Protein AF-A0A5Q6PFZ4-F1 (afdb_monomer)

Sequence (545 aa):
MKKRIALAHALTESDLEFANLIGGLPNPSLGFIPSDQEFFKYGSCVLLLDPKKIDFNNNYASSIDVYSSVLPDVSFELNHSFWDQLNDRLDSVLQANKVNVGEKYKTQTVIHPELLKGAISARNLLVKNPAVKLLYLKEKNILNPCKPKEIPKEKKIPFLSNESIEALIDNNVLVLPDDDANKEISKLLLADVQLKMKMLSSTGGSDGNSRKNRIELRKLNAFIENSMYFDDGIPKLYISYFDYVRNDLKEHLKRTSSIDESKYISDLEEYFKNHVPRGTFEDWVSKTIEPGFGKAFFFKTSEHDVDYDKEDISHDEIYGVERELATLDNLSKEMNRKLIICDSLFSTSIVKIAASVKERLHSLKEIENHIDQLKSEEEVNEYFMSLKVELSAIIEELAAYYKFKDPNGNVSSIYNNAATEALVQSRCEVNDVLRDSFFVDQFPHDLITRIDDLRNSLFVAPYTYFELKMSNPIRLNDFSVAIVPKNISPSLVGVLKENGLKICGYEQGSNFDFVSVLNKQHEFLFGDGGEIQSKILEQEVQNSL

Nearest PDB structures (foldseek):
  8dh5-assembly3_I  TM=1.783E-01  e=6.003E-01  Escherichia phage T7
  5ic0-assembly1_A  TM=1.361E-01  e=5.827E+00  Mus musculus

Radius of gyration: 34.66 Å; Cα contacts (8 Å, |Δi|>4): 697; chains: 1; bounding box: 120×58×83 Å

Solvent-accessible surface area (backbone atoms only — not comparable to full-atom values): 30609 Å² total; per-residue (Å²): 129,73,66,38,30,29,35,32,34,44,28,36,73,66,54,49,54,51,23,58,75,35,54,20,38,27,55,44,68,31,30,43,31,48,47,87,49,78,69,52,94,56,20,69,34,32,37,32,34,58,70,85,76,61,65,42,91,82,30,44,32,24,68,54,93,57,66,47,57,52,78,75,73,56,33,33,40,71,35,61,73,48,51,54,54,50,42,55,51,34,53,51,43,26,59,75,63,68,51,80,71,55,72,92,73,50,84,73,86,61,87,51,72,48,51,35,56,26,69,66,46,35,34,68,55,44,72,71,35,68,42,53,53,48,43,51,31,56,75,69,72,42,77,80,87,65,69,73,44,74,36,80,72,90,72,78,56,86,61,47,47,72,70,51,53,50,52,42,57,78,66,45,36,89,77,44,59,69,72,61,26,35,34,56,52,30,48,48,36,51,51,38,43,50,51,51,47,49,55,56,63,73,64,76,72,83,79,78,58,67,60,57,40,51,53,50,46,51,51,53,50,52,44,48,69,75,36,43,48,71,59,98,84,42,52,32,43,41,67,74,52,40,52,50,53,53,49,53,53,54,51,62,77,69,58,77,65,35,62,42,58,70,60,41,52,50,52,49,51,53,47,43,73,76,72,46,64,86,48,57,61,57,52,50,46,42,64,68,48,49,78,32,50,54,62,47,24,27,72,55,84,75,92,64,84,77,68,82,83,51,94,77,73,53,71,64,69,70,67,70,51,59,70,41,62,48,37,33,68,52,45,19,56,51,21,71,71,41,71,39,68,51,80,54,95,76,61,48,62,62,55,55,33,30,54,60,60,42,72,74,31,61,43,72,68,54,47,45,78,46,52,83,39,50,43,54,67,66,60,31,50,55,53,53,54,59,50,48,56,54,49,51,53,51,55,60,57,50,58,80,39,44,68,72,48,49,100,88,67,48,70,50,95,62,43,68,58,53,52,39,49,28,59,31,70,38,85,70,70,95,34,72,64,36,46,74,52,26,51,57,93,72,58,54,71,65,59,54,49,51,54,49,51,53,48,55,50,41,52,67,52,56,26,59,42,34,39,29,54,38,78,54,61,46,44,59,55,67,32,51,34,35,40,30,41,67,84,56,48,70,67,57,56,47,54,42,47,75,40,62,26,47,80,44,71,26,58,79,94,38,57,70,46,41,26,54,57,55,58,68,44,55,92,48,47,40,39,70,60,50,73,58,52,53,52,50,50,54,49,51,54,62,72,74,108

Mean predicted aligned error: 15.33 Å

pLDDT: mean 80.1, std 15.35, range [32.56, 97.25]

Foldseek 3Di:
DFWWWFWKAAAALVVLVVCLQQQFFQWGKIWRFTLQFDDAPHHFKMFTFFPVPDALVPWFWFLADWWFLDFFQKFFDFDPVLLVVVLVQLVVLCVVLVPPPDPVLRPDDDCDVLVRSDLVSVLVVLVLRVSLLSSVCVVVVHPLPFHFDFDQDDDDPPQADPVLLVVCVVVVLLPDDLVSSQ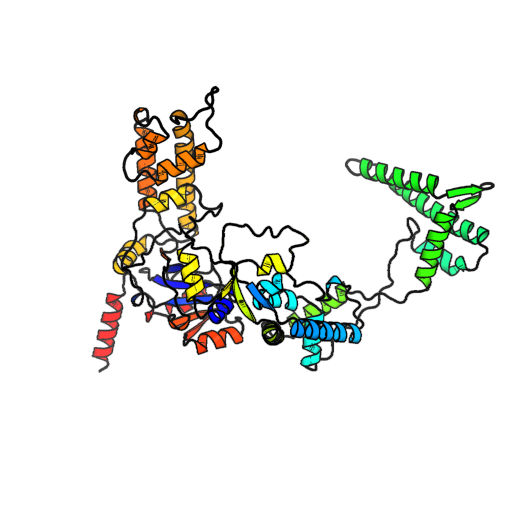LSNQVRSVVSLVVLLVVLVVPDDDDDSVVVSVVVNVVSVVCCVQQWDADVNGIGGDPVSSCVSSVVSVVSVVDTTDTPNVVRSVVSVVCCVVPPQPQPSSVVSSVSCVVRTDFMKGFDDPPDDPPPPPPDDDPVNVVVTDIDTSHSPVSLVSSLVRTDRPPPPPPQLLSLLLRLLEDIGSDPVSVQVLSVLADDPVLLVVLVVVLSVLVVVLLVVQLQFFPDADPVSHDDPCSSVLSSVLLNPCHDFNDVSVVVGGPNVPDDPVSRVSSVVSSVSSHSHGHRTIIMTGSGTDGLLSTAEMERAPSRRPVSVVSNVVSPHHYHHFHPPDRPRSSVSSVVPVSSMDHDCPVVVVVVVVVVVVVVD

Structure (mmCIF, N/CA/C/O backbone):
data_AF-A0A5Q6PFZ4-F1
#
_entry.id   AF-A0A5Q6PFZ4-F1
#
loop_
_atom_site.group_PDB
_atom_site.id
_atom_site.type_symbol
_atom_site.label_atom_id
_atom_site.label_alt_id
_atom_site.label_comp_id
_atom_site.label_asym_id
_atom_site.label_entity_id
_atom_site.label_seq_id
_atom_site.pdbx_PDB_ins_code
_atom_site.Cartn_x
_atom_site.Cartn_y
_atom_site.Cartn_z
_atom_site.occupancy
_atom_site.B_iso_or_equiv
_atom_site.auth_seq_id
_atom_site.auth_comp_id
_atom_site.auth_asym_id
_atom_site.auth_atom_id
_atom_site.pdbx_PDB_model_num
ATOM 1 N N . MET A 1 1 ? -26.538 21.143 7.344 1.00 47.97 1 MET A N 1
ATOM 2 C CA . MET A 1 1 ? -26.922 19.993 6.497 1.00 47.97 1 MET A CA 1
ATOM 3 C C . MET A 1 1 ? -26.842 18.765 7.382 1.00 47.97 1 MET A C 1
ATOM 5 O O . MET A 1 1 ? -25.876 18.686 8.130 1.00 47.97 1 MET A O 1
ATOM 9 N N . LYS A 1 2 ? -27.848 17.882 7.384 1.00 60.72 2 LYS A N 1
ATOM 10 C CA . LYS A 1 2 ? -27.741 16.638 8.155 1.00 60.72 2 LYS A CA 1
ATOM 11 C C . LYS A 1 2 ? -26.631 15.775 7.543 1.00 60.72 2 LYS A C 1
ATOM 13 O O . LYS A 1 2 ? -26.564 15.674 6.316 1.00 60.72 2 LYS A O 1
ATOM 18 N N . LYS A 1 3 ? -25.733 15.244 8.374 1.00 77.12 3 LYS A N 1
ATOM 19 C CA . LYS A 1 3 ? -24.605 14.427 7.916 1.00 77.12 3 LYS A CA 1
ATOM 20 C C . LYS A 1 3 ? -25.123 13.085 7.416 1.00 77.12 3 LYS A C 1
ATOM 22 O O . LYS A 1 3 ? -25.895 12.421 8.101 1.00 77.12 3 LYS A O 1
ATOM 27 N N . ARG A 1 4 ? -24.701 12.713 6.211 1.00 88.94 4 ARG A N 1
ATOM 28 C CA . ARG A 1 4 ? -24.938 11.390 5.636 1.00 88.94 4 ARG A CA 1
ATOM 29 C C . ARG A 1 4 ? -23.625 10.637 5.614 1.00 88.94 4 ARG A C 1
ATOM 31 O O . ARG A 1 4 ? -22.566 11.255 5.515 1.00 88.94 4 ARG A O 1
ATOM 38 N N . ILE A 1 5 ? -23.712 9.322 5.682 1.00 92.12 5 ILE A N 1
ATOM 39 C CA . ILE A 1 5 ? -22.562 8.433 5.662 1.00 92.12 5 ILE A CA 1
ATOM 40 C C . ILE A 1 5 ? -22.719 7.365 4.585 1.00 92.12 5 ILE A C 1
ATOM 42 O O . ILE A 1 5 ? -23.838 6.998 4.223 1.00 92.12 5 ILE A O 1
ATOM 46 N N . ALA A 1 6 ? -21.590 6.884 4.074 1.00 94.25 6 ALA A N 1
ATOM 47 C CA . ALA A 1 6 ? -21.500 5.765 3.140 1.00 94.25 6 ALA A CA 1
ATOM 48 C C . ALA A 1 6 ? -20.639 4.658 3.750 1.00 94.25 6 ALA A C 1
ATOM 50 O O . ALA A 1 6 ? -19.696 4.962 4.475 1.00 94.25 6 ALA A O 1
ATOM 51 N N . LEU A 1 7 ? -20.917 3.395 3.425 1.00 95.06 7 LEU A N 1
ATOM 52 C CA . LEU A 1 7 ? -20.008 2.294 3.738 1.00 95.06 7 LEU A CA 1
ATOM 53 C C . LEU A 1 7 ? -19.046 2.082 2.567 1.00 95.06 7 LEU A C 1
ATOM 55 O O . LEU A 1 7 ? -19.472 1.782 1.449 1.00 95.06 7 LEU A O 1
ATOM 59 N N . ALA A 1 8 ? -17.755 2.255 2.822 1.00 95.38 8 ALA A N 1
ATOM 60 C CA . ALA A 1 8 ? -16.739 2.324 1.786 1.00 95.38 8 ALA A CA 1
ATOM 61 C C . ALA A 1 8 ? -15.464 1.558 2.151 1.00 95.38 8 ALA A C 1
ATOM 63 O O . ALA A 1 8 ? -15.114 1.417 3.318 1.00 95.38 8 ALA A O 1
ATOM 64 N N . HIS A 1 9 ? -14.725 1.118 1.138 1.00 94.69 9 HIS A N 1
ATOM 65 C CA . HIS A 1 9 ? -13.351 0.644 1.269 1.00 94.69 9 HIS A CA 1
ATOM 66 C C . HIS A 1 9 ? -12.461 1.422 0.303 1.00 94.69 9 HIS A C 1
ATOM 68 O O . HIS A 1 9 ? -12.777 1.496 -0.884 1.00 94.69 9 HIS A O 1
ATOM 74 N N . ALA A 1 10 ? -11.373 2.008 0.801 1.00 93.75 10 ALA A N 1
ATOM 75 C CA . ALA A 1 10 ? -10.392 2.703 -0.025 1.00 93.75 10 ALA A CA 1
ATOM 76 C C . ALA A 1 10 ? -9.162 1.820 -0.229 1.00 93.75 10 ALA A C 1
ATOM 78 O O . ALA A 1 10 ? -8.684 1.205 0.721 1.00 93.75 10 ALA A O 1
ATOM 79 N N . LEU A 1 11 ? -8.662 1.774 -1.459 1.00 93.69 11 LEU A N 1
ATOM 80 C CA . LEU A 1 11 ? -7.522 0.952 -1.838 1.00 93.69 11 LEU A CA 1
ATOM 81 C C . LEU A 1 11 ? -6.747 1.576 -3.006 1.00 93.69 11 LEU A C 1
ATOM 83 O O . LEU A 1 11 ? -7.263 2.419 -3.754 1.00 93.69 11 LEU A O 1
ATOM 87 N N . THR A 1 12 ? -5.480 1.198 -3.159 1.00 91.62 12 THR A N 1
ATOM 88 C CA . THR A 1 12 ? -4.665 1.633 -4.301 1.00 91.62 12 THR A CA 1
ATOM 89 C C . THR A 1 12 ? -5.035 0.863 -5.573 1.00 91.62 12 THR A C 1
ATOM 91 O O . THR A 1 12 ? -5.715 -0.161 -5.530 1.00 91.62 12 THR A O 1
ATOM 94 N N . GLU A 1 13 ? -4.574 1.334 -6.736 1.00 89.19 13 GLU A N 1
ATOM 95 C CA . GLU A 1 13 ? -4.721 0.581 -7.994 1.00 89.19 13 GLU A CA 1
ATOM 96 C C . GLU A 1 13 ? -4.065 -0.808 -7.904 1.00 89.19 13 GLU A C 1
ATOM 98 O O . GLU A 1 13 ? -4.644 -1.790 -8.359 1.00 89.19 13 GLU A O 1
ATOM 103 N N . SER A 1 14 ? -2.903 -0.915 -7.248 1.00 85.38 14 SER A N 1
ATOM 104 C CA . SER A 1 14 ? -2.233 -2.200 -7.026 1.00 85.38 14 SER A CA 1
ATOM 105 C C . SER A 1 14 ? -3.022 -3.136 -6.118 1.00 85.38 14 SER A C 1
ATOM 107 O O . SER A 1 14 ? -3.126 -4.326 -6.407 1.00 85.38 14 SER A O 1
ATOM 109 N N . ASP A 1 15 ? -3.618 -2.611 -5.050 1.00 89.25 15 ASP A N 1
ATOM 110 C CA . ASP A 1 15 ? -4.439 -3.427 -4.153 1.00 89.25 15 ASP A CA 1
ATOM 111 C C . ASP A 1 15 ? -5.687 -3.937 -4.879 1.00 89.25 15 ASP A C 1
ATOM 113 O O . ASP A 1 15 ? -6.130 -5.054 -4.632 1.00 89.25 15 ASP A O 1
ATOM 117 N N . LEU A 1 16 ? -6.238 -3.149 -5.812 1.00 91.69 16 LEU A N 1
ATOM 118 C CA . LEU A 1 16 ? -7.396 -3.545 -6.613 1.00 91.69 16 LEU A CA 1
ATOM 119 C C . LEU A 1 16 ? -7.042 -4.647 -7.619 1.00 91.69 16 LEU A C 1
ATOM 121 O O . LEU A 1 16 ? -7.808 -5.597 -7.784 1.00 91.69 16 LEU A O 1
ATOM 125 N N . GLU A 1 17 ? -5.880 -4.546 -8.268 1.00 88.12 17 GLU A N 1
ATOM 126 C CA . GLU A 1 17 ? -5.348 -5.610 -9.128 1.00 88.12 17 GLU A CA 1
ATOM 127 C C . GLU A 1 17 ? -5.150 -6.910 -8.335 1.00 88.12 17 GLU A C 1
ATOM 129 O O . GLU A 1 17 ? -5.551 -7.985 -8.790 1.00 88.12 17 GLU A O 1
ATOM 134 N N . PHE A 1 18 ? -4.591 -6.814 -7.125 1.00 88.00 18 PHE A N 1
ATOM 135 C CA . PHE A 1 18 ? -4.408 -7.964 -6.244 1.00 88.00 18 PHE A CA 1
ATOM 136 C C . PHE A 1 18 ? -5.743 -8.547 -5.762 1.00 88.00 18 PHE A C 1
ATOM 138 O O . PHE A 1 18 ? -5.938 -9.761 -5.822 1.00 88.00 18 PHE A O 1
ATOM 145 N N . ALA A 1 19 ? -6.696 -7.703 -5.362 1.00 92.00 19 ALA A N 1
ATOM 146 C CA . ALA A 1 19 ? -8.035 -8.134 -4.976 1.00 92.00 19 ALA A CA 1
ATOM 147 C C . ALA A 1 19 ? -8.726 -8.895 -6.117 1.00 92.00 19 ALA A C 1
ATOM 149 O O . ALA A 1 19 ? -9.350 -9.929 -5.892 1.00 92.00 19 ALA A O 1
ATOM 150 N N . ASN A 1 20 ? -8.565 -8.439 -7.362 1.00 90.94 20 ASN A N 1
ATOM 151 C CA . ASN A 1 20 ? -9.089 -9.147 -8.526 1.00 90.94 20 ASN A CA 1
ATOM 152 C C . ASN A 1 20 ? -8.434 -10.518 -8.724 1.00 90.94 20 ASN A C 1
ATOM 154 O O . ASN A 1 20 ? -9.136 -11.494 -8.977 1.00 90.94 20 ASN A O 1
ATOM 158 N N . LEU A 1 21 ? -7.111 -10.604 -8.567 1.00 87.75 21 LEU A N 1
ATOM 159 C CA . LEU A 1 21 ? -6.373 -11.861 -8.691 1.00 87.75 21 LEU A CA 1
ATOM 160 C C . LEU A 1 21 ? -6.886 -12.932 -7.719 1.00 87.75 21 LEU A C 1
ATOM 162 O O . LEU A 1 21 ? -7.046 -14.089 -8.109 1.00 87.75 21 LEU A O 1
ATOM 166 N N . ILE A 1 22 ? -7.125 -12.561 -6.460 1.00 90.06 22 ILE A N 1
ATOM 167 C CA . ILE A 1 22 ? -7.572 -13.513 -5.433 1.00 90.06 22 ILE A CA 1
ATOM 168 C C . ILE A 1 22 ? -9.100 -13.670 -5.389 1.00 90.06 22 ILE A C 1
ATOM 170 O O . ILE A 1 22 ? -9.588 -14.607 -4.761 1.00 90.06 22 ILE A O 1
ATOM 174 N N . GLY A 1 23 ? -9.848 -12.805 -6.084 1.00 88.38 23 GLY A N 1
ATOM 175 C CA . GLY A 1 23 ? -11.310 -12.837 -6.212 1.00 88.38 23 GLY A CA 1
ATOM 176 C C . GLY A 1 23 ? -12.081 -11.977 -5.199 1.00 88.38 23 GLY A C 1
ATOM 177 O O . GLY A 1 23 ? -13.303 -12.102 -5.095 1.00 88.38 23 GLY A O 1
ATOM 178 N N . GLY A 1 24 ? -11.401 -11.118 -4.441 1.00 94.12 24 GLY A N 1
ATOM 179 C CA . GLY A 1 24 ? -12.001 -10.270 -3.417 1.00 94.12 24 GLY A CA 1
ATOM 180 C C . GLY A 1 24 ? -10.989 -9.687 -2.435 1.00 94.12 24 GLY A C 1
ATOM 181 O O . GLY A 1 24 ? -9.788 -9.662 -2.679 1.00 94.12 24 GLY A O 1
ATOM 182 N N . LEU A 1 25 ? -11.500 -9.247 -1.294 1.00 94.19 25 LEU A N 1
ATOM 183 C CA . LEU A 1 25 ? -10.746 -8.750 -0.154 1.00 94.19 25 LEU A CA 1
ATOM 184 C C . LEU A 1 25 ? -10.922 -9.734 1.017 1.00 94.19 25 LEU A C 1
ATOM 186 O O . LEU A 1 25 ? -12.063 -9.997 1.399 1.00 94.19 25 LEU A O 1
ATOM 190 N N . PRO A 1 26 ? -9.842 -10.297 1.589 1.00 92.00 26 PRO A N 1
ATOM 191 C CA . PRO A 1 26 ? -9.931 -11.401 2.550 1.00 92.00 26 PRO A CA 1
ATOM 192 C C . PRO A 1 26 ? -10.532 -11.014 3.906 1.00 92.00 26 PRO A C 1
ATOM 194 O O . PRO A 1 26 ? -11.408 -11.711 4.397 1.00 92.00 26 PRO A O 1
ATOM 197 N N . ASN A 1 27 ? -10.101 -9.905 4.502 1.00 89.69 27 ASN A N 1
ATOM 198 C CA . ASN A 1 27 ? -10.637 -9.385 5.766 1.00 89.69 27 ASN A CA 1
ATOM 199 C C . ASN A 1 27 ? -10.603 -7.850 5.718 1.00 89.69 27 ASN A C 1
ATOM 201 O O . ASN A 1 27 ? -9.780 -7.230 6.397 1.00 89.69 27 ASN A O 1
ATOM 205 N N . PRO A 1 28 ? -11.391 -7.217 4.829 1.00 89.19 28 PRO A N 1
ATOM 206 C CA . PRO A 1 28 ? -11.282 -5.787 4.604 1.00 89.19 28 PRO A CA 1
ATOM 207 C C . PRO A 1 28 ? -11.717 -4.974 5.822 1.00 89.19 28 PRO A C 1
ATOM 209 O O . PRO A 1 28 ? -12.652 -5.315 6.549 1.00 89.19 28 PRO A O 1
ATOM 212 N N . SER A 1 29 ? -11.048 -3.839 5.958 1.00 88.38 29 SER A N 1
ATOM 213 C CA . SER A 1 29 ? -11.409 -2.733 6.832 1.00 88.38 29 SER A CA 1
ATOM 214 C C . SER A 1 29 ? -12.358 -1.790 6.095 1.00 88.38 29 SER A C 1
ATOM 216 O O . SER A 1 29 ? -11.939 -1.103 5.162 1.00 88.38 29 SER A O 1
ATOM 218 N N . LEU A 1 30 ? -13.649 -1.809 6.427 1.00 91.62 30 LEU A N 1
ATOM 219 C CA . LEU A 1 30 ? -14.653 -0.941 5.810 1.00 91.62 30 LEU A CA 1
ATOM 220 C C . LEU A 1 30 ? -14.888 0.298 6.680 1.00 91.62 30 LEU A C 1
ATOM 222 O O . LEU A 1 30 ? -15.088 0.182 7.880 1.00 91.62 30 LEU A O 1
ATOM 226 N N . GLY A 1 31 ? -14.955 1.479 6.078 1.00 91.94 31 GLY A N 1
ATOM 227 C CA . GLY A 1 31 ? -15.257 2.727 6.770 1.00 91.94 31 GLY A CA 1
ATOM 228 C C . GLY A 1 31 ? -16.690 3.192 6.525 1.00 91.94 31 GLY A C 1
ATOM 229 O O . GLY A 1 31 ? -17.123 3.307 5.379 1.00 91.94 31 GLY A O 1
ATOM 230 N N . PHE A 1 32 ? -17.411 3.536 7.587 1.00 93.06 32 PHE A N 1
ATOM 231 C CA . PHE A 1 32 ? -18.572 4.417 7.521 1.00 93.06 32 PHE A CA 1
ATOM 232 C C . PHE A 1 32 ? -18.088 5.867 7.472 1.00 93.06 32 PHE A C 1
ATOM 234 O O . PHE A 1 32 ? -17.733 6.451 8.499 1.00 93.06 32 PHE A O 1
ATOM 241 N N . ILE A 1 33 ? -18.044 6.421 6.263 1.00 92.12 33 ILE A N 1
ATOM 242 C CA . ILE A 1 33 ? -17.399 7.701 5.960 1.00 92.12 33 ILE A CA 1
ATOM 243 C C . ILE A 1 33 ? -18.425 8.828 5.813 1.00 92.12 33 ILE A C 1
ATOM 245 O O . ILE A 1 33 ? -19.479 8.598 5.213 1.00 92.12 33 ILE A O 1
ATOM 249 N N . PRO A 1 34 ? -18.144 10.049 6.300 1.00 91.38 34 PRO A N 1
ATOM 250 C CA . PRO A 1 34 ? -18.967 11.221 6.022 1.00 91.38 34 PRO A CA 1
ATOM 251 C C . PRO A 1 34 ? -19.043 11.524 4.524 1.00 91.38 34 PRO A C 1
ATOM 253 O O . PRO A 1 34 ? -18.036 11.538 3.822 1.00 91.38 34 PRO A O 1
ATOM 256 N N . SER A 1 35 ? -20.241 11.827 4.022 1.00 90.56 35 SER A N 1
ATOM 257 C CA . SER A 1 35 ? -20.452 12.146 2.605 1.00 90.56 35 SER A CA 1
ATOM 258 C C . SER A 1 35 ? -19.868 13.497 2.183 1.00 90.56 35 SER A C 1
ATOM 260 O O . SER A 1 35 ? -19.914 13.829 1.004 1.00 90.56 35 SER A O 1
ATOM 262 N N . ASP A 1 36 ? -19.429 14.319 3.134 1.00 88.69 36 ASP A N 1
ATOM 263 C CA . ASP A 1 36 ? -18.859 15.655 2.944 1.00 88.69 36 ASP A CA 1
ATOM 264 C C . ASP A 1 36 ? -17.330 15.692 3.110 1.00 88.69 36 ASP A C 1
ATOM 266 O O . ASP A 1 36 ? -16.741 16.771 3.065 1.00 88.69 36 ASP A O 1
ATOM 270 N N . GLN A 1 37 ? -16.693 14.530 3.269 1.00 86.88 37 GLN A N 1
ATOM 271 C CA . GLN A 1 37 ? -15.248 14.391 3.431 1.00 86.88 37 GLN A CA 1
ATOM 272 C C . GLN A 1 37 ? -14.659 13.448 2.379 1.00 86.88 37 GLN A C 1
ATOM 274 O O . GLN A 1 37 ? -15.353 12.614 1.792 1.00 86.88 37 GLN A O 1
ATOM 279 N N . GLU A 1 38 ? -13.357 13.582 2.138 1.00 84.88 38 GLU A N 1
ATOM 280 C CA . GLU A 1 38 ? -12.618 12.621 1.327 1.00 84.88 38 GLU A CA 1
ATOM 281 C C . GLU A 1 38 ? -12.242 11.372 2.124 1.00 84.88 38 GLU A C 1
ATOM 283 O O . GLU A 1 38 ? -12.147 11.388 3.350 1.00 84.88 38 GLU A O 1
ATOM 288 N N . PHE A 1 39 ? -11.988 10.280 1.403 1.00 84.56 39 PHE A N 1
ATOM 289 C CA . PHE A 1 39 ? -11.553 9.023 1.997 1.00 84.56 39 PHE A CA 1
ATOM 290 C C . PHE A 1 39 ? -10.433 8.396 1.164 1.00 84.56 39 PHE A C 1
ATOM 292 O O . PHE A 1 39 ? -10.627 7.392 0.484 1.00 84.56 39 PHE A O 1
ATOM 299 N N . PHE A 1 40 ? -9.257 9.033 1.187 1.00 81.00 40 PHE A N 1
ATOM 300 C CA . PHE A 1 40 ? -8.098 8.631 0.374 1.00 81.00 40 PHE A CA 1
ATOM 301 C C . PHE A 1 40 ? -6.911 8.085 1.166 1.00 81.00 40 PHE A C 1
ATOM 303 O O . PHE A 1 40 ? -5.899 7.719 0.568 1.00 81.00 40 PHE A O 1
ATOM 310 N N . LYS A 1 41 ? -7.025 7.988 2.498 1.00 79.56 41 LYS A N 1
ATOM 311 C CA . LYS A 1 41 ? -5.942 7.537 3.390 1.00 79.56 41 LYS A CA 1
ATOM 312 C C . LYS A 1 41 ? -5.325 6.195 2.966 1.00 79.56 41 LYS A C 1
ATOM 314 O O . LYS A 1 41 ? -4.131 5.991 3.155 1.00 79.56 41 LYS A O 1
ATOM 319 N N . TYR A 1 42 ? -6.131 5.310 2.383 1.00 83.81 42 TYR A N 1
ATOM 320 C CA . TYR A 1 42 ? -5.737 3.954 1.988 1.00 83.81 42 TYR A CA 1
ATOM 321 C C . TYR A 1 42 ? -5.642 3.766 0.463 1.00 83.81 42 TYR A C 1
ATOM 323 O O . TYR A 1 42 ? -5.341 2.678 -0.015 1.00 83.81 42 TYR A O 1
ATOM 331 N N . GLY A 1 43 ? -5.861 4.831 -0.314 1.00 89.88 43 GLY A N 1
ATOM 332 C CA . GLY A 1 43 ? -5.760 4.822 -1.770 1.00 89.88 43 GLY A CA 1
ATOM 333 C C . GLY A 1 43 ? -6.868 5.610 -2.461 1.00 89.88 43 GLY A C 1
ATOM 334 O O . GLY A 1 43 ? -7.830 6.059 -1.844 1.00 89.88 43 GLY A O 1
ATOM 335 N N . SER A 1 44 ? -6.707 5.818 -3.767 1.00 92.44 44 SER A N 1
ATOM 336 C CA . SER A 1 44 ? -7.593 6.670 -4.569 1.00 92.44 44 SER A CA 1
ATOM 337 C C . SER A 1 44 ? -8.813 5.951 -5.147 1.00 92.44 44 SER A C 1
ATOM 339 O O . SER A 1 44 ? -9.695 6.606 -5.695 1.00 92.44 44 SER A O 1
ATOM 341 N N . CYS A 1 45 ? -8.873 4.620 -5.076 1.00 94.81 45 CYS A N 1
ATOM 342 C CA . CYS A 1 45 ? -10.040 3.860 -5.514 1.00 94.81 45 CYS A CA 1
ATOM 343 C C . CYS A 1 45 ? -10.941 3.615 -4.307 1.00 94.81 45 CYS A C 1
ATOM 345 O O . CYS A 1 45 ? -10.487 3.036 -3.327 1.00 94.81 45 CYS A O 1
ATOM 347 N N . VAL A 1 46 ? -12.205 4.030 -4.374 1.00 96.25 46 VAL A N 1
ATOM 348 C CA . VAL A 1 46 ? -13.172 3.855 -3.284 1.00 96.25 46 VAL A CA 1
ATOM 349 C C . VAL A 1 46 ? -14.313 2.961 -3.753 1.00 96.25 46 VAL A C 1
ATOM 351 O O . VAL A 1 46 ? -15.047 3.308 -4.679 1.00 96.25 46 VAL A O 1
ATOM 354 N N . LEU A 1 47 ? -14.469 1.804 -3.115 1.00 96.69 47 LEU A N 1
ATOM 355 C CA . LEU A 1 47 ? -15.534 0.843 -3.390 1.00 96.69 47 LEU A CA 1
ATOM 356 C C . LEU A 1 47 ? -16.662 1.030 -2.378 1.00 96.69 47 LEU A C 1
ATOM 358 O O . LEU A 1 47 ? -16.421 0.968 -1.174 1.00 96.69 47 LEU A O 1
ATOM 362 N N . LEU A 1 48 ? -17.887 1.246 -2.856 1.00 96.62 48 LEU A N 1
ATOM 363 C CA . LEU A 1 48 ? -19.072 1.370 -2.010 1.00 96.62 48 LEU A CA 1
ATOM 364 C C . LEU A 1 48 ? -19.783 0.027 -1.881 1.00 96.62 48 LEU A C 1
ATOM 366 O O . LEU A 1 48 ? -20.065 -0.650 -2.879 1.00 96.62 48 LEU A O 1
ATOM 370 N N . LEU A 1 49 ? -20.108 -0.318 -0.640 1.00 94.69 49 LEU A N 1
ATOM 371 C CA . LEU A 1 49 ? -20.896 -1.487 -0.285 1.00 94.69 49 LEU A CA 1
ATOM 372 C C . LEU A 1 49 ? -22.263 -1.032 0.231 1.00 94.69 49 LEU A C 1
ATOM 374 O O . LEU A 1 49 ? -22.364 -0.027 0.930 1.00 94.69 49 LEU A O 1
ATOM 378 N N . ASP A 1 50 ? -23.319 -1.779 -0.089 1.00 92.00 50 ASP A N 1
ATOM 379 C CA . ASP A 1 50 ? -24.623 -1.543 0.531 1.00 92.00 50 ASP A CA 1
ATOM 380 C C . ASP A 1 50 ? -24.552 -1.932 2.022 1.00 92.00 50 ASP A C 1
ATOM 382 O O . ASP A 1 50 ? -24.349 -3.112 2.330 1.00 92.00 50 ASP A O 1
ATOM 386 N N . PRO A 1 51 ? -24.734 -0.982 2.960 1.00 88.69 51 PRO A N 1
ATOM 387 C CA . PRO A 1 51 ? -24.658 -1.253 4.394 1.00 88.69 51 PRO A CA 1
ATOM 388 C C . PRO A 1 51 ? -25.686 -2.287 4.869 1.00 88.69 51 PRO A C 1
ATOM 390 O O . PRO A 1 51 ? -25.467 -2.940 5.887 1.00 88.69 51 PRO A O 1
ATOM 393 N N . LYS A 1 52 ? -26.785 -2.496 4.129 1.00 87.38 52 LYS A N 1
ATOM 394 C CA . LYS A 1 52 ? -27.795 -3.520 4.445 1.00 87.38 52 LYS A CA 1
ATOM 395 C C . LYS A 1 52 ? -27.296 -4.948 4.224 1.00 87.38 52 LYS A C 1
ATOM 397 O O . LYS A 1 52 ? -27.928 -5.881 4.710 1.00 87.38 52 LYS A O 1
ATOM 402 N N . LYS A 1 53 ? -26.186 -5.132 3.500 1.00 88.19 53 LYS A N 1
ATOM 403 C CA . LYS A 1 53 ? -25.548 -6.442 3.297 1.00 88.19 53 LYS A CA 1
ATOM 404 C C . LYS A 1 53 ? -24.655 -6.862 4.470 1.00 88.19 53 LYS A C 1
ATOM 406 O O . LYS A 1 53 ? -24.157 -7.984 4.467 1.00 88.19 53 LYS A O 1
ATOM 411 N N . ILE A 1 54 ? -24.433 -5.987 5.452 1.00 88.94 54 ILE A N 1
ATOM 412 C CA . ILE A 1 54 ? -23.591 -6.297 6.608 1.00 88.94 54 ILE A CA 1
ATOM 413 C C . ILE A 1 54 ? -24.357 -7.134 7.630 1.00 88.94 54 ILE A C 1
ATOM 415 O O . ILE A 1 54 ? -25.400 -6.727 8.142 1.00 88.94 54 ILE A O 1
ATOM 419 N N . ASP A 1 55 ? -23.783 -8.285 7.974 1.00 88.19 55 ASP A N 1
ATOM 420 C CA . ASP A 1 55 ? -24.206 -9.085 9.119 1.00 88.19 55 ASP A CA 1
ATOM 421 C C . ASP A 1 55 ? -23.495 -8.612 10.395 1.00 88.19 55 ASP A C 1
ATOM 423 O O . ASP A 1 55 ? -22.304 -8.873 10.600 1.00 88.19 55 ASP A O 1
ATOM 427 N N . PHE A 1 56 ? -24.239 -7.931 11.267 1.00 87.44 56 PHE A N 1
ATOM 428 C CA . PHE A 1 56 ? -23.742 -7.443 12.555 1.00 87.44 56 PHE A CA 1
ATOM 429 C C . PHE A 1 56 ? -23.740 -8.500 13.675 1.00 87.44 56 PHE A C 1
ATOM 431 O O . PHE A 1 56 ? -23.294 -8.213 14.785 1.00 87.44 56 PHE A O 1
ATOM 438 N N . ASN A 1 57 ? -24.187 -9.737 13.421 1.00 84.81 57 ASN A N 1
ATOM 439 C CA . ASN A 1 57 ? -24.093 -10.792 14.439 1.00 84.81 57 ASN A CA 1
ATOM 440 C C . ASN A 1 57 ? -22.634 -11.153 14.756 1.00 84.81 57 ASN A C 1
ATOM 442 O O . ASN A 1 57 ? -22.313 -11.493 15.891 1.00 84.81 57 ASN A O 1
ATOM 446 N N . ASN A 1 58 ? -21.757 -11.063 13.751 1.00 78.69 58 ASN A N 1
ATOM 447 C CA . ASN A 1 58 ? -20.340 -11.422 13.856 1.00 78.69 58 ASN A CA 1
ATOM 448 C C . ASN A 1 58 ? -19.390 -10.241 13.608 1.00 78.69 58 ASN A C 1
ATOM 450 O O . ASN A 1 58 ? -18.177 -10.402 13.720 1.00 78.69 58 ASN A O 1
ATOM 454 N N . ASN A 1 59 ? -19.918 -9.062 13.270 1.00 86.31 59 ASN A N 1
ATOM 455 C CA . ASN A 1 59 ? -19.131 -7.866 12.982 1.00 86.31 59 ASN A CA 1
ATOM 456 C C . ASN A 1 59 ? -19.701 -6.667 13.747 1.00 86.31 59 ASN A C 1
ATOM 458 O O . ASN A 1 59 ? -20.894 -6.602 14.030 1.00 86.31 59 ASN A O 1
ATOM 462 N N . TYR A 1 60 ? -18.849 -5.703 14.073 1.00 87.62 60 TYR A N 1
ATOM 463 C CA . TYR A 1 60 ? -19.251 -4.461 14.726 1.00 87.62 60 TYR A CA 1
ATOM 464 C C . TYR A 1 60 ? -18.419 -3.308 14.178 1.00 87.62 60 TYR A C 1
ATOM 466 O O . TYR A 1 60 ? -17.256 -3.493 13.811 1.00 87.62 60 TYR A O 1
ATOM 474 N N . ALA A 1 61 ? -19.010 -2.117 14.140 1.00 88.62 61 ALA A N 1
ATOM 475 C CA . ALA A 1 61 ? -18.263 -0.904 13.864 1.00 88.62 61 ALA A CA 1
ATOM 476 C C . ALA A 1 61 ? -17.649 -0.368 15.164 1.00 88.62 61 ALA A C 1
ATOM 478 O O . ALA A 1 61 ? -18.250 -0.420 16.237 1.00 88.62 61 ALA A O 1
ATOM 479 N N . SER A 1 62 ? -16.430 0.133 15.066 1.00 84.50 62 SER A N 1
ATOM 480 C CA . SER A 1 62 ? -15.669 0.761 16.136 1.00 84.50 62 SER A CA 1
ATOM 481 C C . SER A 1 62 ? -15.269 2.144 15.672 1.00 84.50 62 SER A C 1
ATOM 483 O O . SER A 1 62 ? -14.895 2.343 14.523 1.00 84.50 62 SER A O 1
ATOM 485 N N . SER A 1 63 ? -15.289 3.119 16.563 1.00 74.25 63 SER A N 1
ATOM 486 C CA . SER A 1 63 ? -14.804 4.454 16.231 1.00 74.25 63 SER A CA 1
ATOM 487 C C . SER A 1 63 ? -13.276 4.551 16.180 1.00 74.25 63 SER A C 1
ATOM 489 O O . SER A 1 63 ? -12.730 5.587 15.820 1.00 74.25 63 SER A O 1
ATOM 491 N N . ILE A 1 64 ? -12.564 3.487 16.564 1.00 71.50 64 ILE A N 1
ATOM 492 C CA . ILE A 1 64 ? -11.102 3.454 16.601 1.00 71.50 64 ILE A CA 1
ATOM 493 C C . ILE A 1 64 ? -10.585 2.220 15.874 1.00 71.50 64 ILE A C 1
ATOM 495 O O . ILE A 1 64 ? -11.077 1.103 16.063 1.00 71.50 64 ILE A O 1
ATOM 499 N N . ASP A 1 65 ? -9.537 2.443 15.088 1.00 68.19 65 ASP A N 1
ATOM 500 C CA . ASP A 1 65 ? -8.744 1.418 14.425 1.00 68.19 65 ASP A CA 1
ATOM 501 C C . ASP A 1 65 ? -7.686 0.843 15.392 1.00 68.19 65 ASP A C 1
ATOM 503 O O . ASP A 1 65 ? -6.671 1.477 15.674 1.00 68.19 65 ASP A O 1
ATOM 507 N N . VAL A 1 66 ? -7.960 -0.338 15.965 1.00 57.03 66 VAL A N 1
ATOM 508 C CA . VAL A 1 66 ? -7.154 -0.927 17.064 1.00 57.03 66 VAL A CA 1
ATOM 509 C C . VAL A 1 66 ? -6.424 -2.210 16.664 1.00 57.03 66 VAL A C 1
ATOM 511 O O . VAL A 1 66 ? -5.282 -2.431 17.055 1.00 57.03 66 VAL A O 1
ATOM 514 N N . TYR A 1 67 ? -7.087 -3.083 15.904 1.00 59.81 67 TYR A N 1
ATOM 515 C CA . TYR A 1 67 ? -6.608 -4.441 15.611 1.00 59.81 67 TYR A CA 1
ATOM 516 C C . TYR A 1 67 ? -6.559 -4.689 14.111 1.00 59.81 67 TYR A C 1
ATOM 518 O O . TYR A 1 67 ? -7.610 -4.906 13.517 1.00 59.81 67 TYR A O 1
ATOM 526 N N . SER A 1 68 ? -5.405 -4.627 13.461 1.00 63.59 68 SER A N 1
ATOM 527 C CA . SER A 1 68 ? -5.315 -5.014 12.051 1.00 63.59 68 SER A CA 1
ATOM 528 C C . SER A 1 68 ? -4.984 -6.501 11.957 1.00 63.59 68 SER A C 1
ATOM 530 O O . SER A 1 68 ? -4.044 -6.993 12.577 1.00 63.59 68 SER A O 1
ATOM 532 N N . SER A 1 69 ? -5.769 -7.237 11.173 1.00 69.62 69 SER A N 1
ATOM 533 C CA . SER A 1 69 ? -5.312 -8.548 10.714 1.00 69.62 69 SER A CA 1
ATOM 534 C C . SER A 1 69 ? -4.169 -8.319 9.731 1.00 69.62 69 SER A C 1
ATOM 536 O O . SER A 1 69 ? -4.273 -7.445 8.867 1.00 69.62 69 SER A O 1
ATOM 538 N N . VAL A 1 70 ? -3.078 -9.068 9.861 1.00 72.44 70 VAL A N 1
ATOM 539 C CA . VAL A 1 70 ? -1.935 -8.914 8.955 1.00 72.44 70 VAL A CA 1
ATOM 540 C C . VAL A 1 70 ? -2.114 -9.830 7.761 1.00 72.44 70 VAL A C 1
ATOM 542 O O . VAL A 1 70 ? -2.226 -11.047 7.912 1.00 72.44 70 VAL A O 1
ATOM 545 N N . LEU A 1 71 ? -2.150 -9.225 6.574 1.00 80.56 71 LEU A N 1
ATOM 546 C CA . LEU A 1 71 ? -2.107 -9.962 5.322 1.00 80.56 71 LEU A CA 1
ATOM 547 C C . LEU A 1 71 ? -0.758 -10.699 5.243 1.00 80.56 71 LEU A C 1
ATOM 549 O O . LEU A 1 71 ? 0.277 -10.046 5.382 1.00 80.56 71 LEU A O 1
ATOM 553 N N . PRO A 1 72 ? -0.741 -12.028 5.041 1.00 80.38 72 PRO A N 1
ATOM 554 C CA . PRO A 1 72 ? 0.501 -12.757 4.818 1.00 80.38 72 PRO A CA 1
ATOM 555 C C . PRO A 1 72 ? 1.250 -12.226 3.595 1.00 80.38 72 PRO A C 1
ATOM 557 O O . PRO A 1 72 ? 0.622 -11.828 2.613 1.00 80.38 72 PRO A O 1
ATOM 560 N N . ASP A 1 73 ? 2.580 -12.304 3.617 1.00 81.44 73 ASP A N 1
ATOM 561 C CA . ASP A 1 73 ? 3.385 -12.006 2.434 1.00 81.44 73 ASP A CA 1
ATOM 562 C C . ASP A 1 73 ? 3.052 -13.000 1.315 1.00 81.44 73 ASP A C 1
ATOM 564 O O . ASP A 1 73 ? 3.303 -14.207 1.418 1.00 81.44 73 ASP A O 1
ATOM 568 N N . VAL A 1 74 ? 2.462 -12.482 0.237 1.00 84.69 74 VAL A N 1
ATOM 569 C CA . VAL A 1 74 ? 2.098 -13.276 -0.936 1.00 84.69 74 VAL A CA 1
ATOM 570 C C . VAL A 1 74 ? 3.230 -13.253 -1.949 1.00 84.69 74 VAL A C 1
ATOM 572 O O . VAL A 1 74 ? 3.703 -12.200 -2.373 1.00 84.69 74 VAL A O 1
ATOM 575 N N . SER A 1 75 ? 3.640 -14.450 -2.348 1.00 84.94 75 SER A N 1
ATOM 576 C CA . SER A 1 75 ? 4.629 -14.711 -3.382 1.00 84.94 75 SER A CA 1
ATOM 577 C C . SER A 1 75 ? 4.003 -15.399 -4.593 1.00 84.94 75 SER A C 1
ATOM 579 O O . SER A 1 75 ? 2.913 -15.961 -4.517 1.00 84.94 75 SER A O 1
ATOM 581 N N . PHE A 1 76 ? 4.695 -15.375 -5.727 1.00 85.38 76 PHE A N 1
ATOM 582 C CA . PHE A 1 76 ? 4.232 -15.971 -6.977 1.00 85.38 76 PHE A CA 1
ATOM 583 C C . PHE A 1 76 ? 5.219 -17.010 -7.491 1.00 85.38 76 PHE A C 1
ATOM 585 O O . PHE A 1 76 ? 6.435 -16.824 -7.430 1.00 85.38 76 PHE A O 1
ATOM 592 N N . GLU A 1 77 ? 4.693 -18.109 -8.032 1.00 84.94 77 GLU A N 1
ATOM 593 C CA . GLU A 1 77 ? 5.494 -19.030 -8.838 1.00 84.94 77 GLU A CA 1
ATOM 594 C C . GLU A 1 77 ? 6.030 -18.296 -10.073 1.00 84.94 77 GLU A C 1
ATOM 596 O O . GLU A 1 77 ? 5.331 -17.471 -10.665 1.00 84.94 77 GLU A O 1
ATOM 601 N N . LEU A 1 78 ? 7.259 -18.603 -10.486 1.00 85.12 78 LEU A N 1
ATOM 602 C CA . LEU A 1 78 ? 7.889 -17.964 -11.638 1.00 85.12 78 LEU A CA 1
ATOM 603 C C . LEU A 1 78 ? 8.101 -18.966 -12.767 1.00 85.12 78 LEU A C 1
ATOM 605 O O . LEU A 1 78 ? 8.646 -20.053 -12.576 1.00 85.12 78 LEU A O 1
ATOM 609 N N . ASN A 1 79 ? 7.714 -18.572 -13.977 1.00 87.56 79 ASN A N 1
ATOM 610 C CA . ASN A 1 79 ? 8.031 -19.312 -15.188 1.00 87.56 79 ASN A CA 1
ATOM 611 C C . ASN A 1 79 ? 9.431 -18.919 -15.677 1.00 87.56 79 ASN A C 1
ATOM 613 O O . ASN A 1 79 ? 9.593 -17.982 -16.459 1.00 87.56 79 ASN A O 1
ATOM 617 N N . HIS A 1 80 ? 10.448 -19.640 -15.207 1.00 83.19 80 HIS A N 1
ATOM 618 C CA . HIS A 1 80 ? 11.853 -19.374 -15.535 1.00 83.19 80 HIS A CA 1
ATOM 619 C C . HIS A 1 80 ? 12.119 -19.281 -17.040 1.00 83.19 80 HIS A C 1
ATOM 621 O O . HIS A 1 80 ? 12.735 -18.322 -17.495 1.00 83.19 80 HIS A O 1
ATOM 627 N N . SER A 1 81 ? 11.556 -20.203 -17.829 1.00 86.62 81 SER A N 1
ATOM 628 C CA . SER A 1 81 ? 11.735 -20.193 -19.283 1.00 86.62 81 SER A CA 1
ATOM 629 C C . SER A 1 81 ? 11.181 -18.928 -19.937 1.00 86.62 81 SER A C 1
ATOM 631 O O . SER A 1 81 ? 11.732 -18.484 -20.942 1.00 86.62 81 SER A O 1
ATOM 633 N N . PHE A 1 82 ? 10.083 -18.370 -19.425 1.00 90.50 82 PHE A N 1
ATOM 634 C CA . PHE A 1 82 ? 9.549 -17.110 -19.937 1.00 90.50 82 PHE A CA 1
ATOM 635 C C . PHE A 1 82 ? 10.498 -15.947 -19.622 1.00 90.50 82 PHE A C 1
ATOM 637 O O . PHE A 1 82 ? 10.788 -15.135 -20.503 1.00 90.50 82 PHE A O 1
ATOM 644 N N . TRP A 1 83 ? 10.992 -15.870 -18.384 1.00 85.44 83 TRP A N 1
ATOM 645 C CA . TRP A 1 83 ? 11.879 -14.788 -17.953 1.00 85.44 83 TRP A CA 1
ATOM 646 C C . TRP A 1 83 ? 13.212 -14.805 -18.701 1.00 85.44 83 TRP A C 1
ATOM 648 O O . TRP A 1 83 ? 13.669 -13.746 -19.130 1.00 85.44 83 TRP A O 1
ATOM 658 N N . ASP A 1 84 ? 13.774 -15.985 -18.963 1.00 83.38 84 ASP A N 1
ATOM 659 C CA . ASP A 1 84 ? 14.975 -16.132 -19.792 1.00 83.38 84 ASP A CA 1
ATOM 660 C C . ASP A 1 84 ? 14.739 -15.609 -21.219 1.00 83.38 84 ASP A C 1
ATOM 662 O O . ASP A 1 84 ? 15.510 -14.795 -21.728 1.00 83.38 84 ASP A O 1
ATOM 666 N N . GLN A 1 85 ? 13.610 -15.966 -21.839 1.00 88.00 85 GLN A N 1
ATOM 667 C CA . GLN A 1 85 ? 13.251 -15.476 -23.177 1.00 88.00 85 GLN A CA 1
ATOM 668 C C . GLN A 1 85 ? 12.994 -13.963 -23.213 1.00 88.00 85 GLN A C 1
ATOM 670 O O . GLN A 1 85 ? 13.296 -13.297 -24.209 1.00 88.00 85 GLN A O 1
ATOM 675 N N . LEU A 1 86 ? 12.405 -13.397 -22.155 1.00 88.62 86 LEU A N 1
ATOM 676 C CA . LEU A 1 86 ? 12.235 -11.952 -22.043 1.00 88.62 86 LEU A CA 1
ATOM 677 C C . LEU A 1 86 ? 13.600 -11.262 -21.941 1.00 88.62 86 LEU A C 1
ATOM 679 O O . LEU A 1 86 ? 13.817 -10.274 -22.640 1.00 88.62 86 LEU A O 1
ATOM 683 N N . ASN A 1 87 ? 14.526 -11.808 -21.151 1.00 84.44 87 ASN A N 1
ATOM 684 C CA . ASN A 1 87 ? 15.889 -11.292 -21.023 1.00 84.44 87 ASN A CA 1
ATOM 685 C C . ASN A 1 87 ? 16.604 -11.260 -22.381 1.00 84.44 87 ASN A C 1
ATOM 687 O O . ASN A 1 87 ? 17.126 -10.215 -22.766 1.00 84.44 87 ASN A O 1
ATOM 691 N N . ASP A 1 88 ? 16.520 -12.338 -23.162 1.00 85.81 88 ASP A N 1
ATOM 692 C CA . ASP A 1 88 ? 17.112 -12.402 -24.505 1.00 85.81 88 ASP A CA 1
ATOM 693 C C . ASP A 1 88 ? 16.531 -11.339 -25.459 1.00 85.81 88 ASP A C 1
ATOM 695 O O . ASP A 1 88 ? 17.242 -10.726 -26.270 1.00 85.81 88 ASP A O 1
ATOM 699 N N . ARG A 1 89 ? 15.219 -11.076 -25.364 1.00 89.25 89 ARG A N 1
ATOM 700 C CA . ARG A 1 89 ? 14.542 -10.021 -26.140 1.00 89.25 89 ARG A CA 1
ATOM 701 C C . ARG A 1 89 ? 15.008 -8.628 -25.727 1.00 89.25 89 ARG A C 1
ATOM 703 O O . ARG A 1 89 ? 15.210 -7.785 -26.606 1.00 89.25 89 ARG A O 1
ATOM 710 N N . LEU A 1 90 ? 15.172 -8.389 -24.426 1.00 87.12 90 LEU A N 1
ATOM 711 C CA . LEU A 1 90 ? 15.681 -7.128 -23.888 1.00 87.12 90 LEU A CA 1
ATOM 712 C C . LEU A 1 90 ? 17.128 -6.892 -24.342 1.00 87.12 90 LEU A C 1
ATOM 714 O O . LEU A 1 90 ? 17.427 -5.838 -24.904 1.00 87.12 90 LEU A O 1
ATOM 718 N N . ASP A 1 91 ? 17.993 -7.896 -24.237 1.00 80.31 91 ASP A N 1
ATOM 719 C CA . ASP A 1 91 ? 19.377 -7.816 -24.714 1.00 80.31 91 ASP A CA 1
ATOM 720 C C . ASP A 1 91 ? 19.448 -7.516 -26.217 1.00 80.31 91 ASP A C 1
ATOM 722 O O . ASP A 1 91 ? 20.209 -6.649 -26.661 1.00 80.31 91 ASP A O 1
ATOM 726 N N . SER A 1 92 ? 18.586 -8.157 -27.008 1.00 85.50 92 SER A N 1
ATOM 727 C CA . SER A 1 92 ? 18.513 -7.933 -28.454 1.00 85.50 92 SER A CA 1
ATOM 728 C C . SER A 1 92 ? 18.169 -6.482 -28.820 1.00 85.50 92 SER A C 1
ATOM 730 O O . SER A 1 92 ? 18.723 -5.938 -29.780 1.00 85.50 92 SER A O 1
ATOM 732 N N . VAL A 1 93 ? 17.255 -5.825 -28.090 1.00 86.12 93 VAL A N 1
ATOM 733 C CA . VAL A 1 93 ? 16.892 -4.423 -28.384 1.00 86.12 93 VAL A CA 1
ATOM 734 C C . VAL A 1 93 ? 17.952 -3.432 -27.925 1.00 86.12 93 VAL A C 1
ATOM 736 O O . VAL A 1 93 ? 18.146 -2.410 -28.586 1.00 86.12 93 VAL A O 1
ATOM 739 N N . LEU A 1 94 ? 18.677 -3.741 -26.852 1.00 79.56 94 LEU A N 1
ATOM 740 C CA . LEU A 1 94 ? 19.802 -2.932 -26.392 1.00 79.56 94 LEU A CA 1
ATOM 741 C C . LEU A 1 94 ? 20.946 -2.948 -27.410 1.00 79.56 94 LEU A C 1
ATOM 743 O O . LEU A 1 94 ? 21.421 -1.884 -27.819 1.00 79.56 94 LEU A O 1
ATOM 747 N N . GLN A 1 95 ? 21.308 -4.139 -27.900 1.00 79.44 95 GLN A N 1
ATOM 748 C CA . GLN A 1 95 ? 22.319 -4.307 -28.947 1.00 79.44 95 GLN A CA 1
ATOM 749 C C . GLN A 1 95 ? 21.934 -3.567 -30.235 1.00 79.44 95 GLN A C 1
ATOM 751 O O . GLN A 1 95 ? 22.746 -2.818 -30.782 1.00 79.44 95 GLN A O 1
ATOM 756 N N . ALA A 1 96 ? 20.683 -3.705 -30.690 1.00 81.00 96 ALA A N 1
ATOM 757 C CA . ALA A 1 96 ? 20.195 -3.038 -31.900 1.00 81.00 96 ALA A CA 1
ATOM 758 C C . ALA A 1 96 ? 20.252 -1.501 -31.809 1.00 81.00 96 ALA A C 1
ATOM 760 O O . ALA A 1 96 ? 20.503 -0.830 -32.810 1.00 81.00 96 ALA A O 1
ATOM 761 N N . ASN A 1 97 ? 20.060 -0.939 -30.613 1.00 77.19 97 ASN A N 1
ATOM 762 C CA . ASN A 1 97 ? 20.125 0.504 -30.376 1.00 77.19 97 ASN A CA 1
ATOM 763 C C . ASN A 1 97 ? 21.522 0.991 -29.960 1.00 77.19 97 ASN A C 1
ATOM 765 O O . ASN A 1 97 ? 21.688 2.171 -29.655 1.00 77.19 97 ASN A O 1
ATOM 769 N N . LYS A 1 98 ? 22.531 0.105 -29.973 1.00 73.56 98 LYS A N 1
ATOM 770 C CA . LYS A 1 98 ? 23.910 0.366 -29.531 1.00 73.56 98 LYS A CA 1
ATOM 771 C C . LYS A 1 98 ? 24.004 0.899 -28.100 1.00 73.56 98 LYS A C 1
ATOM 773 O O . LYS A 1 98 ? 25.014 1.488 -27.743 1.00 73.56 98 LYS A O 1
ATOM 778 N N . VAL A 1 99 ? 22.982 0.709 -27.272 1.00 67.44 99 VAL A N 1
ATOM 779 C CA . VAL A 1 99 ? 22.984 1.204 -25.896 1.00 67.44 99 VAL A CA 1
ATOM 780 C C . VAL A 1 99 ? 23.778 0.209 -25.061 1.00 67.44 99 VAL A C 1
ATOM 782 O O . VAL A 1 99 ? 23.312 -0.898 -24.807 1.00 67.44 99 VAL A O 1
ATOM 785 N N . ASN A 1 100 ? 24.982 0.591 -24.636 1.00 61.56 100 ASN A N 1
ATOM 786 C CA . ASN A 1 100 ? 25.779 -0.206 -23.704 1.00 61.56 100 ASN A CA 1
ATOM 787 C C . ASN A 1 100 ? 25.330 0.063 -22.265 1.00 61.56 100 ASN A C 1
ATOM 789 O O . ASN A 1 100 ? 26.107 0.486 -21.423 1.00 61.56 100 ASN A O 1
ATOM 793 N N . VAL A 1 101 ? 24.042 -0.125 -22.005 1.00 53.97 101 VAL A N 1
ATOM 794 C CA . VAL A 1 101 ? 23.502 -0.088 -20.650 1.00 53.97 101 VAL A CA 1
ATOM 795 C C . VAL A 1 101 ? 24.197 -1.201 -19.870 1.00 53.97 101 VAL A C 1
ATOM 797 O O . VAL A 1 101 ? 24.033 -2.378 -20.184 1.00 53.97 101 VAL A O 1
ATOM 800 N N . GLY A 1 102 ? 25.049 -0.820 -18.914 1.00 50.94 102 GLY A N 1
ATOM 801 C CA . GLY A 1 102 ? 25.834 -1.769 -18.119 1.00 50.94 102 GLY A CA 1
ATOM 802 C C . GLY A 1 102 ? 24.982 -2.881 -17.491 1.00 50.94 102 GLY A C 1
ATOM 803 O O . GLY A 1 102 ? 23.757 -2.776 -17.432 1.00 50.94 102 GLY A O 1
ATOM 804 N N . GLU A 1 103 ? 25.634 -3.929 -16.976 1.00 52.34 103 GLU A N 1
ATOM 805 C CA . GLU A 1 103 ? 24.980 -5.144 -16.444 1.00 52.34 103 GLU A CA 1
ATOM 806 C C . GLU A 1 103 ? 23.804 -4.877 -15.490 1.00 52.34 103 GLU A C 1
ATOM 808 O O . GLU A 1 103 ? 22.862 -5.654 -15.472 1.00 52.34 103 GLU A O 1
ATOM 813 N N . LYS A 1 104 ? 23.779 -3.727 -14.802 1.00 54.56 104 LYS A N 1
ATOM 814 C CA . LYS A 1 104 ? 22.670 -3.254 -13.953 1.00 54.56 104 LYS A CA 1
ATOM 815 C C . LYS A 1 104 ? 21.279 -3.185 -14.611 1.00 54.56 104 LYS A C 1
ATOM 817 O O . LYS A 1 104 ? 20.294 -3.088 -13.889 1.00 54.56 104 LYS A O 1
ATOM 822 N N . TYR A 1 105 ? 21.182 -3.152 -15.942 1.00 56.16 105 TYR A N 1
ATOM 823 C CA . TYR A 1 105 ? 19.895 -3.139 -16.659 1.00 56.16 105 TYR A CA 1
ATOM 824 C C . TYR A 1 105 ? 19.573 -4.466 -17.347 1.00 56.16 105 TYR A C 1
ATOM 826 O O . TYR A 1 105 ? 18.459 -4.623 -17.856 1.00 56.16 105 TYR A O 1
ATOM 834 N N . LYS A 1 106 ? 20.529 -5.404 -17.347 1.00 57.28 106 LYS A N 1
ATOM 835 C CA . LYS A 1 106 ? 20.266 -6.794 -17.686 1.00 57.28 106 LYS A CA 1
ATOM 836 C C . LYS A 1 106 ? 19.496 -7.393 -16.523 1.00 57.28 106 LYS A C 1
ATOM 838 O O . LYS A 1 106 ? 19.895 -7.299 -15.371 1.00 57.28 106 LYS A O 1
ATOM 843 N N . THR A 1 107 ? 18.374 -8.007 -16.830 1.00 54.16 107 THR A N 1
ATOM 844 C CA . THR A 1 107 ? 17.496 -8.675 -15.867 1.00 54.16 107 THR A CA 1
ATOM 845 C C . THR A 1 107 ? 18.000 -10.073 -15.467 1.00 54.16 107 THR A C 1
ATOM 847 O O . THR A 1 107 ? 17.254 -10.852 -14.883 1.00 54.16 107 THR A O 1
ATOM 850 N N . GLN A 1 108 ? 19.263 -10.405 -15.755 1.00 49.59 108 GLN A N 1
ATOM 851 C CA . GLN A 1 108 ? 19.906 -11.664 -15.365 1.00 49.59 108 GLN A CA 1
ATOM 852 C C . GLN A 1 108 ? 20.674 -11.434 -14.045 1.00 49.59 108 GLN A C 1
ATOM 854 O O . GLN A 1 108 ? 21.390 -10.450 -13.913 1.00 49.59 108 GLN A O 1
ATOM 859 N N . THR A 1 109 ? 20.601 -12.275 -13.009 1.00 44.50 109 THR A N 1
ATOM 860 C CA . THR A 1 109 ? 20.640 -13.748 -13.109 1.00 44.50 109 THR A CA 1
ATOM 861 C C . THR A 1 109 ? 20.139 -14.481 -11.850 1.00 44.50 109 THR A C 1
ATOM 863 O O . THR A 1 109 ? 20.296 -15.691 -11.736 1.00 44.50 109 THR A O 1
ATOM 866 N N . VAL A 1 110 ? 19.531 -13.786 -10.893 1.00 41.84 110 VAL A N 1
ATOM 867 C CA . VAL A 1 110 ? 18.848 -14.404 -9.747 1.00 41.84 110 VAL A CA 1
ATOM 868 C C . VAL A 1 110 ? 17.484 -13.752 -9.699 1.00 41.84 110 VAL A C 1
ATOM 870 O O . VAL A 1 110 ? 17.398 -12.544 -9.909 1.00 41.84 110 VAL A O 1
ATOM 873 N N . ILE A 1 111 ? 16.432 -14.547 -9.503 1.00 53.06 111 ILE A N 1
ATOM 874 C CA . ILE A 1 111 ? 15.070 -14.086 -9.227 1.00 53.06 111 ILE A CA 1
ATOM 875 C C . ILE A 1 111 ? 15.149 -12.784 -8.423 1.00 53.06 111 ILE A C 1
ATOM 877 O O . ILE A 1 111 ? 15.496 -12.816 -7.243 1.00 53.06 111 ILE A O 1
ATOM 881 N N . HIS A 1 112 ? 14.900 -11.631 -9.056 1.00 65.31 112 HIS A N 1
ATOM 882 C CA . HIS A 1 112 ? 14.880 -10.389 -8.296 1.00 65.31 112 HIS A CA 1
ATOM 883 C C . HIS A 1 112 ? 13.761 -10.570 -7.265 1.00 65.31 112 HIS A C 1
ATOM 885 O O . HIS A 1 112 ? 12.666 -10.972 -7.666 1.00 65.31 112 HIS A O 1
ATOM 891 N N . PRO A 1 113 ? 13.981 -10.287 -5.969 1.00 67.06 113 PRO A N 1
ATOM 892 C CA . PRO A 1 113 ? 12.948 -10.486 -4.951 1.00 67.06 113 PRO A CA 1
ATOM 893 C C . PRO A 1 113 ? 11.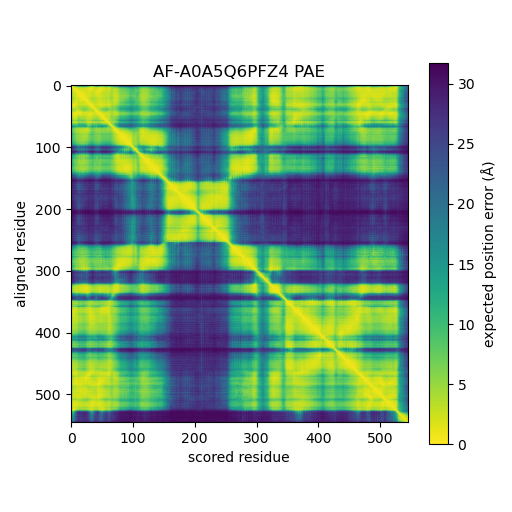605 -9.813 -5.292 1.00 67.06 113 PRO A C 1
ATOM 895 O O . PRO A 1 113 ? 10.543 -10.304 -4.930 1.00 67.06 113 PRO A O 1
ATOM 898 N N . GLU A 1 114 ? 11.632 -8.736 -6.082 1.00 72.31 114 GLU A N 1
ATOM 899 C CA . GLU A 1 114 ? 10.454 -8.033 -6.596 1.00 72.31 114 GLU A CA 1
ATOM 900 C C . GLU A 1 114 ? 9.623 -8.849 -7.598 1.00 72.31 114 GLU A C 1
ATOM 902 O O . GLU A 1 114 ? 8.425 -8.610 -7.708 1.00 72.31 114 GLU A O 1
ATOM 907 N N . LEU A 1 115 ? 10.211 -9.824 -8.304 1.00 75.31 115 LEU A N 1
ATOM 908 C CA . LEU A 1 115 ? 9.451 -10.770 -9.128 1.00 75.31 115 LEU A CA 1
ATOM 909 C C . LEU A 1 115 ? 8.642 -11.721 -8.245 1.00 75.31 115 LEU A C 1
ATOM 911 O O . LEU A 1 115 ? 7.488 -11.995 -8.547 1.00 75.31 115 LEU A O 1
ATOM 915 N N . LEU A 1 116 ? 9.197 -12.186 -7.121 1.00 74.50 116 LEU A N 1
ATOM 916 C CA . LEU A 1 116 ? 8.441 -13.045 -6.204 1.00 74.50 116 LEU A CA 1
ATOM 917 C C . LEU A 1 116 ? 7.230 -12.318 -5.629 1.00 74.50 116 LEU A C 1
ATOM 919 O O . LEU A 1 116 ? 6.194 -12.945 -5.466 1.00 74.50 116 LEU A O 1
ATOM 923 N N . LYS A 1 117 ? 7.313 -10.997 -5.433 1.00 78.12 117 LYS A N 1
ATOM 924 C CA . LYS A 1 117 ? 6.190 -10.151 -4.990 1.00 78.12 117 LYS A CA 1
ATOM 925 C C . LYS A 1 117 ? 5.073 -9.988 -6.036 1.00 78.12 117 LYS A C 1
ATOM 927 O O . LYS A 1 117 ? 4.060 -9.355 -5.749 1.00 78.12 117 LYS A O 1
ATOM 932 N N . GLY A 1 118 ? 5.238 -10.540 -7.240 1.00 80.19 118 GLY A N 1
ATOM 933 C CA . GLY A 1 118 ? 4.191 -10.648 -8.254 1.00 80.19 118 GLY A CA 1
ATOM 934 C C . GLY A 1 118 ? 4.242 -9.622 -9.379 1.00 80.19 118 GLY A C 1
ATOM 935 O O . GLY A 1 118 ? 5.117 -8.756 -9.455 1.00 80.19 118 GLY A O 1
ATOM 936 N N . ALA A 1 119 ? 3.256 -9.729 -10.275 1.00 81.50 119 ALA A N 1
ATOM 937 C CA . ALA A 1 119 ? 3.190 -8.972 -11.525 1.00 81.50 119 ALA A CA 1
ATOM 938 C C . ALA A 1 119 ? 3.216 -7.450 -11.329 1.00 81.50 119 ALA A C 1
ATOM 940 O O . ALA A 1 119 ? 3.820 -6.734 -12.123 1.00 81.50 119 ALA A O 1
ATOM 941 N N . ILE A 1 120 ? 2.615 -6.953 -10.249 1.00 80.81 120 ILE A N 1
ATOM 942 C CA . ILE A 1 120 ? 2.532 -5.521 -9.939 1.00 80.81 120 ILE A CA 1
ATOM 943 C C . ILE A 1 120 ? 3.914 -4.956 -9.592 1.00 80.81 120 ILE A C 1
ATOM 945 O O . ILE A 1 120 ? 4.354 -3.962 -10.176 1.00 80.81 120 ILE A O 1
ATOM 949 N N . SER A 1 121 ? 4.620 -5.604 -8.664 1.00 82.56 121 SER A N 1
ATOM 950 C CA . SER A 1 121 ? 5.967 -5.208 -8.238 1.00 82.56 121 SER A CA 1
ATOM 951 C C . SER A 1 121 ? 6.958 -5.320 -9.394 1.00 82.56 121 SER A C 1
ATOM 953 O O . SER A 1 121 ? 7.707 -4.380 -9.676 1.00 82.56 121 SER A O 1
ATOM 955 N N . ALA A 1 122 ? 6.870 -6.409 -10.162 1.00 84.88 122 ALA A N 1
ATOM 956 C CA . ALA A 1 122 ? 7.645 -6.590 -11.381 1.00 84.88 122 ALA A CA 1
ATOM 957 C C . ALA A 1 122 ? 7.366 -5.499 -12.424 1.00 84.88 122 ALA A C 1
ATOM 959 O O . ALA A 1 122 ? 8.304 -4.923 -12.975 1.00 84.88 122 ALA A O 1
ATOM 960 N N . ARG A 1 123 ? 6.097 -5.147 -12.671 1.00 86.94 123 ARG A N 1
ATOM 961 C CA . ARG A 1 123 ? 5.729 -4.038 -13.560 1.00 86.94 123 ARG A CA 1
ATOM 962 C C . ARG A 1 123 ? 6.364 -2.736 -13.092 1.00 86.94 123 ARG A C 1
ATOM 964 O O . ARG A 1 123 ? 7.000 -2.066 -13.898 1.00 86.94 123 ARG A O 1
ATOM 971 N N . ASN A 1 124 ? 6.228 -2.385 -11.814 1.00 84.12 124 ASN A N 1
ATOM 972 C CA . ASN A 1 124 ? 6.745 -1.130 -11.255 1.00 84.12 124 ASN A CA 1
ATOM 973 C C . ASN A 1 124 ? 8.271 -0.994 -11.411 1.00 84.12 124 ASN A C 1
ATOM 975 O O . ASN A 1 124 ? 8.784 0.119 -11.579 1.00 84.12 124 ASN A O 1
ATOM 979 N N . LEU A 1 125 ? 8.990 -2.119 -11.392 1.00 84.31 125 LEU A N 1
ATOM 980 C CA . LEU A 1 125 ? 10.412 -2.193 -11.717 1.00 84.31 125 LEU A CA 1
ATOM 981 C C . LEU A 1 125 ? 10.655 -2.031 -13.229 1.00 84.31 125 LEU A C 1
ATOM 983 O O . LEU A 1 125 ? 11.454 -1.195 -13.658 1.00 84.31 125 LEU A O 1
ATOM 987 N N . LEU A 1 126 ? 9.947 -2.807 -14.050 1.00 87.19 126 LEU A N 1
ATOM 988 C CA . LEU A 1 126 ? 10.182 -2.915 -15.491 1.00 87.19 126 LEU A CA 1
ATOM 989 C C . LEU A 1 126 ? 9.763 -1.671 -16.281 1.00 87.19 126 LEU A C 1
ATOM 991 O O . LEU A 1 126 ? 10.428 -1.331 -17.255 1.00 87.19 126 LEU A O 1
ATOM 995 N N . VAL A 1 127 ? 8.742 -0.927 -15.849 1.00 88.44 127 VAL A N 1
ATOM 996 C CA . VAL A 1 127 ? 8.334 0.333 -16.508 1.00 88.44 127 VAL A CA 1
ATOM 997 C C . VAL A 1 127 ? 9.425 1.409 -16.432 1.00 88.44 127 VAL A C 1
ATOM 999 O O . VAL A 1 127 ? 9.511 2.305 -17.275 1.00 88.44 127 VAL A O 1
ATOM 1002 N N . LYS A 1 128 ? 10.324 1.317 -15.449 1.00 85.56 128 LYS A N 1
ATOM 1003 C CA . LYS A 1 128 ? 11.480 2.215 -15.339 1.00 85.56 128 LYS A CA 1
ATOM 1004 C C . LYS A 1 128 ? 12.636 1.760 -16.232 1.00 85.56 128 LYS A C 1
ATOM 1006 O O . LYS A 1 128 ? 13.457 2.587 -16.620 1.00 85.56 128 LYS A O 1
ATOM 1011 N N . ASN A 1 129 ? 12.672 0.488 -16.632 1.00 85.50 129 ASN A N 1
ATOM 1012 C CA . ASN A 1 129 ? 13.784 -0.093 -17.372 1.00 85.50 129 ASN A CA 1
ATOM 1013 C C . ASN A 1 129 ? 13.819 0.402 -18.844 1.00 85.50 129 ASN A C 1
ATOM 1015 O O . ASN A 1 129 ? 12.847 0.227 -19.587 1.00 85.50 129 ASN A O 1
ATOM 1019 N N . PRO A 1 130 ? 14.935 1.000 -19.309 1.00 84.62 130 PRO A N 1
ATOM 1020 C CA . PRO A 1 130 ? 15.056 1.503 -20.679 1.00 84.62 130 PRO A CA 1
ATOM 1021 C C . PRO A 1 130 ? 14.988 0.397 -21.743 1.00 84.62 130 PRO A C 1
ATOM 1023 O O . PRO A 1 130 ? 14.460 0.636 -22.827 1.00 84.62 130 PRO A O 1
ATOM 1026 N N . ALA A 1 131 ? 15.451 -0.821 -21.450 1.00 86.12 131 ALA A N 1
ATOM 1027 C CA . ALA A 1 131 ? 15.350 -1.954 -22.370 1.00 86.12 131 ALA A CA 1
ATOM 1028 C C . ALA A 1 131 ? 13.885 -2.325 -22.640 1.00 86.12 131 ALA A C 1
ATOM 1030 O O . ALA A 1 131 ? 13.505 -2.580 -23.781 1.00 86.12 131 ALA A O 1
ATOM 1031 N N . VAL A 1 132 ? 13.043 -2.282 -21.603 1.00 91.31 132 VAL A N 1
ATOM 1032 C CA . VAL A 1 132 ? 11.605 -2.579 -21.701 1.00 91.31 132 VAL A CA 1
ATOM 1033 C C . VAL A 1 132 ? 10.895 -1.515 -22.538 1.00 91.31 132 VAL A C 1
ATOM 1035 O O . VAL A 1 132 ? 10.089 -1.846 -23.406 1.00 91.31 132 VAL A O 1
ATOM 1038 N N . LYS A 1 133 ? 11.253 -0.238 -22.356 1.00 91.06 133 LYS A N 1
ATOM 1039 C CA . LYS A 1 133 ? 10.775 0.866 -23.204 1.00 91.06 133 LYS A CA 1
ATOM 1040 C C . LYS A 1 133 ? 11.171 0.669 -24.673 1.00 91.06 133 LYS A C 1
ATOM 1042 O O . LYS A 1 133 ? 10.340 0.825 -25.563 1.00 91.06 133 LYS A O 1
ATOM 1047 N N . LEU A 1 134 ? 12.416 0.280 -24.948 1.00 89.50 134 LEU A N 1
ATOM 1048 C CA . LEU A 1 134 ? 12.876 0.010 -26.317 1.00 89.50 134 LEU A CA 1
ATOM 1049 C C . LEU A 1 134 ? 12.179 -1.201 -26.944 1.00 89.50 134 LEU A C 1
ATOM 1051 O O . LEU A 1 134 ? 11.854 -1.171 -28.133 1.00 89.50 134 LEU A O 1
ATOM 1055 N N . LEU A 1 135 ? 11.912 -2.241 -26.152 1.00 92.00 135 LEU A N 1
ATOM 1056 C CA . LEU A 1 135 ? 11.135 -3.394 -26.592 1.00 92.00 135 LEU A CA 1
ATOM 1057 C C . LEU A 1 135 ? 9.702 -2.990 -26.956 1.00 92.00 135 LEU A C 1
ATOM 1059 O O . LEU A 1 135 ? 9.234 -3.362 -28.031 1.00 92.00 135 LEU A O 1
ATOM 1063 N N . TYR A 1 136 ? 9.055 -2.155 -26.138 1.00 95.06 136 TYR A N 1
ATOM 1064 C CA . TYR A 1 136 ? 7.741 -1.591 -26.451 1.00 95.06 136 TYR A CA 1
ATOM 1065 C C . TYR A 1 136 ? 7.741 -0.833 -27.782 1.00 95.06 136 TYR A C 1
ATOM 1067 O O . TYR A 1 136 ? 6.903 -1.106 -28.642 1.00 95.06 136 TYR A O 1
ATOM 1075 N N . LEU A 1 137 ? 8.697 0.082 -27.992 1.00 93.56 137 LEU A N 1
ATOM 1076 C CA . LEU A 1 137 ? 8.791 0.839 -29.246 1.00 93.56 137 LEU A CA 1
ATOM 1077 C C . LEU A 1 137 ? 8.958 -0.096 -30.450 1.00 93.56 137 LEU A C 1
ATOM 1079 O O . LEU A 1 137 ? 8.236 0.045 -31.438 1.00 93.56 137 LEU A O 1
ATOM 1083 N N . LYS A 1 138 ? 9.841 -1.098 -30.339 1.00 92.94 138 LYS A N 1
ATOM 1084 C CA . LYS A 1 138 ? 10.053 -2.106 -31.384 1.00 92.94 138 LYS A CA 1
ATOM 1085 C C . LYS A 1 138 ? 8.763 -2.858 -31.720 1.00 92.94 138 LYS A C 1
ATOM 1087 O O . LYS A 1 138 ? 8.427 -2.973 -32.894 1.00 92.94 138 LYS A O 1
ATOM 1092 N N . GLU A 1 139 ? 8.026 -3.346 -30.725 1.00 95.00 139 GLU A N 1
ATOM 1093 C CA . GLU A 1 139 ? 6.796 -4.122 -30.951 1.00 95.00 139 GLU A CA 1
ATOM 1094 C C . GLU A 1 139 ? 5.624 -3.287 -31.453 1.00 95.00 139 GLU A C 1
ATOM 1096 O O . GLU A 1 139 ? 4.777 -3.779 -32.199 1.00 95.00 139 GLU A O 1
ATOM 1101 N N . LYS A 1 140 ? 5.584 -2.003 -31.094 1.00 94.31 140 LYS A N 1
ATOM 1102 C CA . LYS A 1 140 ? 4.625 -1.046 -31.651 1.00 94.31 140 LYS A CA 1
ATOM 1103 C C . LYS A 1 140 ? 5.038 -0.503 -33.019 1.00 94.31 140 LYS A C 1
ATOM 1105 O O . LYS A 1 140 ? 4.323 0.335 -33.561 1.00 94.31 140 LYS A O 1
ATOM 1110 N N . ASN A 1 141 ? 6.137 -0.994 -33.599 1.00 92.38 141 ASN A N 1
ATOM 1111 C CA . ASN A 1 141 ? 6.715 -0.507 -34.855 1.00 92.38 141 ASN A CA 1
ATOM 1112 C C . ASN A 1 141 ? 6.998 1.009 -34.838 1.00 92.38 141 ASN A C 1
ATOM 1114 O O . ASN A 1 141 ? 6.895 1.686 -35.860 1.00 92.38 141 ASN A O 1
ATOM 1118 N N . ILE A 1 142 ? 7.353 1.550 -33.671 1.00 89.88 142 ILE A N 1
ATOM 1119 C CA . ILE A 1 142 ? 7.754 2.943 -33.485 1.00 89.88 142 ILE A CA 1
ATOM 1120 C C . ILE A 1 142 ? 9.279 3.002 -33.585 1.00 89.88 142 ILE A C 1
ATOM 1122 O O . ILE A 1 142 ? 9.997 2.298 -32.874 1.00 89.88 142 ILE A O 1
ATOM 1126 N N . LEU A 1 143 ? 9.790 3.850 -34.479 1.00 83.94 143 LEU A N 1
ATOM 1127 C CA . LEU A 1 143 ? 11.228 4.092 -34.594 1.00 83.94 143 LEU A CA 1
ATOM 1128 C C . LEU A 1 143 ? 11.749 4.726 -33.302 1.00 83.94 143 LEU A C 1
ATOM 1130 O O . LEU A 1 143 ? 11.159 5.691 -32.822 1.00 83.94 143 LEU A O 1
ATOM 1134 N N . ASN A 1 144 ? 12.865 4.214 -32.770 1.00 83.31 144 ASN A N 1
ATOM 1135 C CA . ASN A 1 144 ? 13.508 4.805 -31.598 1.00 83.31 144 ASN A CA 1
ATOM 1136 C C . ASN A 1 144 ? 13.853 6.287 -31.890 1.00 83.31 144 ASN A C 1
ATOM 1138 O O . ASN A 1 144 ? 14.694 6.551 -32.758 1.00 83.31 144 ASN A O 1
ATOM 1142 N N . PRO A 1 145 ? 13.220 7.247 -31.189 1.00 79.69 145 PRO A N 1
ATOM 1143 C CA . PRO A 1 145 ? 13.403 8.674 -31.445 1.00 79.69 145 PRO A CA 1
ATOM 1144 C C . PRO A 1 145 ? 14.739 9.197 -30.898 1.00 79.69 145 PRO A C 1
ATOM 1146 O O . PRO A 1 145 ? 15.216 10.248 -31.326 1.00 79.69 145 PRO A O 1
ATOM 1149 N N . CYS A 1 146 ? 15.363 8.461 -29.977 1.00 80.00 146 CYS A N 1
ATOM 1150 C CA . CYS A 1 146 ? 16.580 8.857 -29.291 1.00 80.00 146 CYS A CA 1
ATOM 1151 C C . CYS A 1 146 ? 17.795 8.273 -30.016 1.00 80.00 146 CYS A C 1
ATOM 1153 O O . CYS A 1 146 ? 17.901 7.059 -30.220 1.00 80.00 146 CYS A O 1
ATOM 1155 N N . LYS A 1 147 ? 18.752 9.128 -30.387 1.00 69.56 147 LYS A N 1
ATOM 1156 C CA . LYS A 1 147 ? 20.051 8.682 -30.901 1.00 69.56 147 LYS A CA 1
ATOM 1157 C C . LYS A 1 147 ? 21.070 8.694 -29.766 1.00 69.56 147 LYS A C 1
ATOM 1159 O O . LYS A 1 147 ? 21.177 9.717 -29.090 1.00 69.56 147 LYS A O 1
ATOM 1164 N N . PRO A 1 148 ? 21.834 7.609 -29.566 1.00 66.00 148 PRO A N 1
ATOM 1165 C CA . PRO A 1 148 ? 22.944 7.619 -28.628 1.00 66.00 148 PRO A CA 1
ATOM 1166 C C . PRO A 1 148 ? 23.895 8.771 -28.965 1.00 66.00 148 PRO A C 1
ATOM 1168 O O . PRO A 1 148 ? 24.396 8.848 -30.089 1.00 66.00 148 PRO A O 1
ATOM 1171 N N . LYS A 1 149 ? 24.108 9.695 -28.023 1.00 62.94 149 LYS A N 1
ATOM 1172 C CA . LYS A 1 149 ? 25.070 10.780 -28.215 1.00 62.94 149 LYS A CA 1
ATOM 1173 C C . LYS A 1 149 ? 26.448 10.287 -27.812 1.00 62.94 149 LYS A C 1
ATOM 1175 O O . LYS A 1 149 ? 26.653 9.891 -26.671 1.00 62.94 149 LYS A O 1
ATOM 1180 N N . GLU A 1 150 ? 27.379 10.340 -28.749 1.00 59.28 150 GLU A N 1
ATOM 1181 C CA . GLU A 1 150 ? 28.780 10.039 -28.501 1.00 59.28 150 GLU A CA 1
ATOM 1182 C C . GLU A 1 150 ? 29.428 11.153 -27.659 1.00 59.28 150 GLU A C 1
ATOM 1184 O O . GLU A 1 150 ? 29.371 12.333 -28.008 1.00 59.28 150 GLU A O 1
ATOM 1189 N N . ILE A 1 151 ? 30.032 10.772 -26.538 1.00 56.41 151 ILE A N 1
ATOM 1190 C CA . ILE A 1 151 ? 30.862 11.592 -25.660 1.00 56.41 151 ILE A CA 1
ATOM 1191 C C . ILE A 1 151 ? 32.258 10.961 -25.538 1.00 56.41 151 ILE A C 1
ATOM 1193 O O . ILE A 1 151 ? 32.375 9.734 -25.415 1.00 56.41 151 ILE A O 1
ATOM 1197 N N . PRO A 1 152 ? 33.334 11.764 -25.547 1.00 54.47 152 PRO A N 1
ATOM 1198 C CA . PRO A 1 152 ? 34.664 11.291 -25.180 1.00 54.47 152 PRO A CA 1
ATOM 1199 C C . PRO A 1 152 ? 34.637 10.717 -23.759 1.00 54.47 152 PRO A C 1
ATOM 1201 O O . PRO A 1 152 ? 34.067 11.318 -22.848 1.00 54.47 152 PRO A O 1
ATOM 1204 N N . LYS A 1 153 ? 35.223 9.536 -23.558 1.00 50.72 153 LYS A N 1
ATOM 1205 C CA . LYS A 1 153 ? 35.234 8.876 -22.249 1.00 50.72 153 LYS A CA 1
ATOM 1206 C C . LYS A 1 153 ? 36.304 9.538 -21.374 1.00 50.72 153 LYS A C 1
ATOM 1208 O O . LYS A 1 153 ? 37.492 9.305 -21.578 1.00 50.72 153 LYS A O 1
ATOM 1213 N N . GLU A 1 154 ? 35.905 10.368 -20.411 1.00 52.59 154 GLU A N 1
ATOM 1214 C CA . GLU A 1 154 ? 36.848 11.018 -19.490 1.00 52.59 154 GLU A CA 1
ATOM 1215 C C . GLU A 1 154 ? 37.418 9.981 -18.499 1.00 52.59 154 GLU A C 1
ATOM 1217 O O . GLU A 1 154 ? 36.754 9.561 -17.550 1.00 52.59 154 GLU A O 1
ATOM 1222 N N . LYS A 1 155 ? 38.664 9.547 -18.711 1.00 54.44 155 LYS A N 1
ATOM 1223 C CA . LYS A 1 155 ? 39.490 8.939 -17.659 1.00 54.44 155 LYS A CA 1
ATOM 1224 C C . LYS A 1 155 ? 40.570 9.939 -17.276 1.00 54.44 155 LYS A C 1
ATOM 1226 O O . LYS A 1 155 ? 41.409 10.293 -18.096 1.00 54.44 155 LYS A O 1
ATOM 1231 N N . LYS A 1 156 ? 40.548 10.373 -16.018 1.00 60.66 156 LYS A N 1
ATOM 1232 C CA . LYS A 1 156 ? 41.561 11.264 -15.451 1.00 60.66 156 LYS A CA 1
ATOM 1233 C C . LYS A 1 156 ? 42.800 10.435 -15.141 1.00 60.66 156 LYS A C 1
ATOM 1235 O O . LYS A 1 156 ? 42.796 9.706 -14.150 1.00 60.66 156 LYS A O 1
ATOM 1240 N N . ILE A 1 157 ? 43.842 10.537 -15.966 1.00 71.38 157 ILE A N 1
ATOM 1241 C CA . ILE A 1 157 ? 45.173 10.099 -15.538 1.00 71.38 157 ILE A CA 1
ATOM 1242 C C . ILE A 1 157 ? 45.496 10.920 -14.279 1.00 71.38 157 ILE A C 1
ATOM 1244 O O . ILE A 1 157 ? 45.369 12.148 -14.332 1.00 71.38 157 ILE A O 1
ATOM 1248 N N . PRO A 1 158 ? 45.810 10.296 -13.127 1.00 72.31 158 PRO A N 1
ATOM 1249 C CA . PRO A 1 158 ? 45.949 11.019 -11.872 1.00 72.31 158 PRO A CA 1
ATOM 1250 C C . PRO A 1 158 ? 46.863 12.237 -12.013 1.00 72.31 158 PRO A C 1
ATOM 1252 O O . PRO A 1 158 ? 48.024 12.114 -12.385 1.00 72.31 158 PRO A O 1
ATOM 1255 N N . PHE A 1 159 ? 46.309 13.407 -11.697 1.00 77.06 1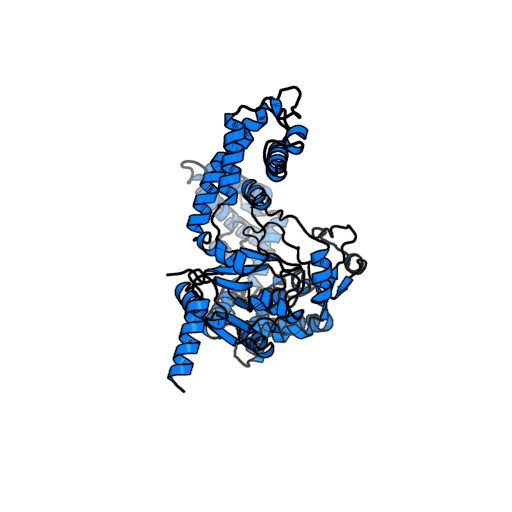59 PHE A N 1
ATOM 1256 C CA . PHE A 1 159 ? 46.993 14.702 -11.655 1.00 77.06 159 PHE A CA 1
ATOM 1257 C C . PHE A 1 159 ? 47.483 15.292 -12.984 1.00 77.06 159 PHE A C 1
ATOM 1259 O O . PHE A 1 159 ? 47.892 16.445 -12.947 1.00 77.06 159 PHE A O 1
ATOM 1266 N N . LEU A 1 160 ? 47.375 14.596 -14.120 1.00 84.88 160 LEU A N 1
ATOM 1267 C CA . LEU A 1 160 ? 47.585 15.198 -15.442 1.00 84.88 160 LEU A CA 1
ATOM 1268 C C . LEU A 1 160 ? 46.333 15.967 -15.883 1.00 84.88 160 LEU A C 1
ATOM 1270 O O . LEU A 1 160 ? 45.209 15.470 -15.762 1.00 84.88 160 LEU A O 1
ATOM 1274 N N . SER A 1 161 ? 46.529 17.188 -16.372 1.00 82.50 161 SER A N 1
ATOM 1275 C CA . SER A 1 161 ? 45.476 18.016 -16.963 1.00 82.50 161 SER A CA 1
ATOM 1276 C C . SER A 1 161 ? 45.109 17.536 -18.369 1.00 82.50 161 SER A C 1
ATOM 1278 O O . SER A 1 161 ? 45.881 16.834 -19.026 1.00 82.50 161 SER A O 1
ATOM 1280 N N . ASN A 1 162 ? 43.925 17.926 -18.849 1.00 76.62 162 ASN A N 1
ATOM 1281 C CA . ASN A 1 162 ? 43.518 17.621 -20.220 1.00 76.62 162 ASN A CA 1
ATOM 1282 C C . ASN A 1 162 ? 44.461 18.300 -21.230 1.00 76.62 162 ASN A C 1
ATOM 1284 O O . ASN A 1 162 ? 44.837 17.657 -22.205 1.00 76.62 162 ASN A O 1
ATOM 1288 N N . GLU A 1 163 ? 44.930 19.528 -20.956 1.00 82.94 163 GLU A N 1
ATOM 1289 C CA . GLU A 1 163 ? 45.908 20.205 -21.819 1.00 82.94 163 GLU A CA 1
ATOM 1290 C C . GLU A 1 163 ? 47.245 19.446 -21.888 1.00 82.94 163 GLU A C 1
ATOM 1292 O O . GLU A 1 163 ? 47.826 19.298 -22.964 1.00 82.94 163 GLU A O 1
ATOM 1297 N N . SER A 1 164 ? 47.731 18.916 -20.760 1.00 87.88 164 SER A N 1
ATOM 1298 C CA . SER A 1 164 ? 48.945 18.092 -20.737 1.00 87.88 164 SER A CA 1
ATOM 1299 C C . SER A 1 164 ? 48.761 16.768 -21.481 1.00 87.88 164 SER A C 1
ATOM 1301 O O . SER A 1 164 ? 49.681 16.319 -22.160 1.00 87.88 164 SER A O 1
ATOM 1303 N N . ILE A 1 165 ? 47.590 16.131 -21.377 1.00 83.31 165 ILE A N 1
ATOM 1304 C CA . ILE A 1 165 ? 47.288 14.891 -22.110 1.00 83.31 165 ILE A CA 1
ATOM 1305 C C . ILE A 1 165 ? 47.294 15.146 -23.621 1.00 83.31 165 ILE A C 1
ATOM 1307 O O . ILE A 1 165 ? 47.923 14.385 -24.356 1.00 83.31 165 ILE A O 1
ATOM 1311 N N . GLU A 1 166 ? 46.662 16.228 -24.080 1.00 80.31 166 GLU A N 1
ATOM 1312 C CA . GLU A 1 166 ? 46.686 16.642 -25.489 1.00 80.31 166 GLU A CA 1
ATOM 1313 C C . GLU A 1 166 ? 48.117 16.921 -25.960 1.00 80.31 166 GLU A C 1
ATOM 1315 O O . GLU A 1 166 ? 48.543 16.383 -26.978 1.00 80.31 166 GLU A O 1
ATOM 1320 N N . ALA A 1 167 ? 48.916 17.638 -25.164 1.00 86.25 167 ALA A N 1
ATOM 1321 C CA . ALA A 1 167 ? 50.316 17.892 -25.489 1.00 86.25 167 ALA A CA 1
ATOM 1322 C C . ALA A 1 167 ? 51.149 16.600 -25.612 1.00 86.25 167 ALA A C 1
ATOM 1324 O O . ALA A 1 167 ? 52.022 16.510 -26.475 1.00 86.25 167 ALA A O 1
ATOM 1325 N N . LEU A 1 168 ? 50.904 15.581 -24.780 1.00 88.44 168 LEU A N 1
ATOM 1326 C CA . LEU A 1 168 ? 51.582 14.280 -24.894 1.00 88.44 168 LEU A CA 1
ATOM 1327 C C . LEU A 1 168 ? 51.191 13.537 -26.181 1.00 88.44 168 LEU A C 1
ATOM 1329 O O . LEU A 1 168 ? 52.027 12.856 -26.783 1.00 88.44 168 LEU A O 1
ATOM 1333 N N . ILE A 1 169 ? 49.930 13.662 -26.598 1.00 82.69 169 ILE A N 1
ATOM 1334 C CA . ILE A 1 169 ? 49.414 13.064 -27.833 1.00 82.69 169 ILE A CA 1
ATOM 1335 C C . ILE A 1 169 ? 50.004 13.777 -29.053 1.00 82.69 169 ILE A C 1
ATOM 1337 O O . ILE A 1 169 ? 50.577 13.112 -29.914 1.00 82.69 169 ILE A O 1
ATOM 1341 N N . ASP A 1 170 ? 49.943 15.108 -29.091 1.00 84.00 170 ASP A N 1
ATOM 1342 C CA . ASP A 1 170 ? 50.442 15.927 -30.202 1.00 84.00 170 ASP A CA 1
ATOM 1343 C C . ASP A 1 170 ? 51.949 15.744 -30.423 1.00 84.00 170 ASP A C 1
ATOM 1345 O O . ASP A 1 170 ? 52.431 15.719 -31.557 1.00 84.00 170 ASP A O 1
ATOM 1349 N N . ASN A 1 171 ? 52.701 15.536 -29.338 1.00 85.31 171 ASN A N 1
ATOM 1350 C CA . ASN A 1 171 ? 54.133 15.247 -29.388 1.00 85.31 171 ASN A CA 1
ATOM 1351 C C . ASN A 1 171 ? 54.460 13.766 -29.660 1.00 85.31 171 ASN A C 1
ATOM 1353 O O . ASN A 1 171 ? 55.627 13.380 -29.609 1.00 85.31 171 ASN A O 1
ATOM 1357 N N . ASN A 1 172 ? 53.462 12.923 -29.957 1.00 86.62 172 ASN A N 1
ATOM 1358 C CA . ASN A 1 172 ? 53.620 11.494 -30.246 1.00 86.62 172 ASN A CA 1
ATOM 1359 C C . ASN A 1 172 ? 54.436 10.734 -29.185 1.00 86.62 172 ASN A C 1
ATOM 1361 O O . ASN A 1 172 ? 55.219 9.836 -29.506 1.00 86.62 172 ASN A O 1
ATOM 1365 N N . VAL A 1 173 ? 54.236 11.054 -27.903 1.00 88.56 173 VAL A N 1
ATOM 1366 C CA . VAL A 1 173 ? 55.082 10.559 -26.803 1.00 88.56 173 VAL A CA 1
ATOM 1367 C C . VAL A 1 173 ? 55.131 9.032 -26.709 1.00 88.56 173 VAL A C 1
ATOM 1369 O O . VAL A 1 173 ? 56.145 8.461 -26.320 1.00 88.56 173 VAL A O 1
ATOM 1372 N N . LEU A 1 174 ? 54.075 8.333 -27.127 1.00 85.62 174 LEU A N 1
ATOM 1373 C CA . LEU A 1 174 ? 54.036 6.867 -27.114 1.00 85.62 174 LEU A CA 1
ATOM 1374 C C . LEU A 1 174 ? 54.974 6.198 -28.132 1.00 85.62 174 LEU A C 1
ATOM 1376 O O . LEU A 1 174 ? 55.241 5.003 -27.987 1.00 85.62 174 LEU A O 1
ATOM 1380 N N . VAL A 1 175 ? 55.442 6.946 -29.134 1.00 87.62 175 VAL A N 1
ATOM 1381 C CA . VAL A 1 175 ? 56.364 6.491 -30.190 1.00 87.62 175 VAL A CA 1
ATOM 1382 C C . VAL A 1 175 ? 57.826 6.781 -29.824 1.00 87.62 175 VAL A C 1
ATOM 1384 O O . VAL A 1 175 ? 58.734 6.214 -30.430 1.00 87.62 175 VAL A O 1
ATOM 1387 N N . LEU A 1 176 ? 58.067 7.635 -28.826 1.00 90.50 176 LEU A N 1
ATOM 1388 C CA . LEU A 1 176 ? 59.412 7.941 -28.349 1.00 90.50 176 LEU A CA 1
ATOM 1389 C C . LEU A 1 176 ? 60.062 6.717 -27.672 1.00 90.50 176 LEU A C 1
ATOM 1391 O O . LEU A 1 176 ? 59.348 5.858 -27.137 1.00 90.50 176 LEU A O 1
ATOM 1395 N N . PRO A 1 177 ? 61.409 6.648 -27.647 1.00 94.62 177 PRO A N 1
ATOM 1396 C CA . PRO A 1 177 ? 62.132 5.735 -26.768 1.00 94.62 177 PRO A CA 1
ATOM 1397 C C . PRO A 1 177 ? 61.661 5.875 -25.318 1.00 94.62 177 PRO A C 1
ATOM 1399 O O . PRO A 1 177 ? 61.309 6.968 -24.880 1.00 94.62 177 PRO A O 1
ATOM 1402 N N . ASP A 1 178 ? 61.667 4.776 -24.564 1.00 89.62 178 ASP A N 1
ATOM 1403 C CA . ASP A 1 178 ? 61.049 4.724 -23.233 1.00 89.62 178 ASP A CA 1
ATOM 1404 C C . ASP A 1 178 ? 61.606 5.774 -22.262 1.00 89.62 178 ASP A C 1
ATOM 1406 O O . ASP A 1 178 ? 60.834 6.383 -21.524 1.00 89.62 178 ASP A O 1
ATOM 1410 N N . ASP A 1 179 ? 62.908 6.058 -22.316 1.00 87.56 179 ASP A N 1
ATOM 1411 C CA . ASP A 1 179 ? 63.535 7.099 -21.495 1.00 87.56 179 ASP A CA 1
ATOM 1412 C C . ASP A 1 179 ? 63.050 8.515 -21.852 1.00 87.56 179 ASP A C 1
ATOM 1414 O O . ASP A 1 179 ? 62.777 9.323 -20.959 1.00 87.56 179 ASP A O 1
ATOM 1418 N N . ASP A 1 180 ? 62.894 8.810 -23.145 1.00 90.38 180 ASP A N 1
ATOM 1419 C CA . ASP A 1 180 ? 62.418 10.108 -23.636 1.00 90.38 180 ASP A CA 1
ATOM 1420 C C . ASP A 1 180 ? 60.920 10.287 -23.361 1.00 90.38 180 ASP A C 1
ATOM 1422 O O . ASP A 1 180 ? 60.477 11.350 -22.920 1.00 90.38 180 ASP A O 1
ATOM 1426 N N . ALA A 1 181 ? 60.138 9.220 -23.544 1.00 90.19 181 ALA A N 1
ATOM 1427 C CA . ALA A 1 181 ? 58.721 9.201 -23.214 1.00 90.19 181 ALA A CA 1
ATOM 1428 C C . ALA A 1 181 ? 58.492 9.400 -21.709 1.00 90.19 181 ALA A C 1
ATOM 1430 O O . ALA A 1 181 ? 57.648 10.199 -21.304 1.00 90.19 181 ALA A O 1
ATOM 1431 N N . ASN A 1 182 ? 59.258 8.694 -20.870 1.00 91.75 182 ASN A N 1
ATOM 1432 C CA . ASN A 1 182 ? 59.171 8.811 -19.417 1.00 91.75 182 ASN A CA 1
ATOM 1433 C C . ASN A 1 182 ? 59.502 10.237 -18.974 1.00 91.75 182 ASN A C 1
ATOM 1435 O O . ASN A 1 182 ? 58.775 10.819 -18.170 1.00 91.75 182 ASN A O 1
ATOM 1439 N N . LYS A 1 183 ? 60.532 10.844 -19.566 1.00 90.50 183 LYS A N 1
ATOM 1440 C CA . LYS A 1 183 ? 60.916 12.231 -19.300 1.00 90.50 183 LYS A CA 1
ATOM 1441 C C . LYS A 1 183 ? 59.803 13.233 -19.623 1.00 90.50 183 LYS A C 1
ATOM 1443 O O . LYS A 1 183 ? 59.508 14.083 -18.783 1.00 90.50 183 LYS A O 1
ATOM 1448 N N . GLU A 1 184 ? 59.170 13.148 -20.793 1.00 91.31 184 GLU A N 1
ATOM 1449 C CA . GLU A 1 184 ? 58.103 14.090 -21.173 1.00 91.31 184 GLU A CA 1
ATOM 1450 C C . GLU A 1 184 ? 56.836 13.913 -20.323 1.00 91.31 184 GLU A C 1
ATOM 1452 O O . GLU A 1 184 ? 56.284 14.899 -19.827 1.00 91.31 184 GLU A O 1
ATOM 1457 N N . ILE A 1 185 ? 56.427 12.668 -20.050 1.00 91.69 185 ILE A N 1
ATOM 1458 C CA . ILE A 1 185 ? 55.294 12.379 -19.153 1.00 91.69 185 ILE A CA 1
ATOM 1459 C C . ILE A 1 185 ? 55.574 12.910 -17.743 1.00 91.69 185 ILE A C 1
ATOM 1461 O O . ILE A 1 185 ? 54.742 13.608 -17.163 1.00 91.69 185 ILE A O 1
ATOM 1465 N N . SER A 1 186 ? 56.760 12.620 -17.203 1.00 91.31 186 SER A N 1
ATOM 1466 C CA . SER A 1 186 ? 57.174 13.048 -15.862 1.00 91.31 186 SER A CA 1
ATOM 1467 C C . SER A 1 186 ? 57.198 14.566 -15.732 1.00 91.31 186 SER A C 1
ATOM 1469 O O . SER A 1 186 ? 56.786 15.109 -14.709 1.00 91.31 186 SER A O 1
ATOM 1471 N N . LYS A 1 187 ? 57.661 15.268 -16.769 1.00 92.38 187 LYS A N 1
ATOM 1472 C CA . LYS A 1 187 ? 57.752 16.728 -16.793 1.00 92.38 187 LYS A CA 1
ATOM 1473 C C . LYS A 1 187 ? 56.379 17.397 -16.723 1.00 92.38 187 LYS A C 1
ATOM 1475 O O . LYS A 1 187 ? 56.202 18.306 -15.913 1.00 92.38 187 LYS A O 1
ATOM 1480 N N . LEU A 1 188 ? 55.419 16.961 -17.541 1.00 92.12 188 LEU A N 1
ATOM 1481 C CA . LEU A 1 188 ? 54.072 17.545 -17.553 1.00 92.12 188 LEU A CA 1
ATOM 1482 C C . LEU A 1 188 ? 53.280 17.187 -16.292 1.00 92.12 188 LEU A C 1
ATOM 1484 O O . LEU A 1 188 ? 52.672 18.062 -15.680 1.00 92.12 188 LEU A O 1
ATOM 1488 N N . LEU A 1 189 ? 53.380 15.938 -15.832 1.00 90.44 189 LEU A N 1
ATOM 1489 C CA . LEU A 1 189 ? 52.760 15.505 -14.581 1.00 90.44 189 LEU A CA 1
ATOM 1490 C C . LEU A 1 189 ? 53.292 16.306 -13.382 1.00 90.44 189 LEU A C 1
ATOM 1492 O O . LEU A 1 189 ? 52.510 16.768 -12.552 1.00 90.44 189 LEU A O 1
ATOM 1496 N N . LEU A 1 190 ? 54.611 16.515 -13.300 1.00 90.25 190 LEU A N 1
ATOM 1497 C CA . LEU A 1 190 ? 55.214 17.317 -12.235 1.00 90.25 190 LEU A CA 1
ATOM 1498 C C . LEU A 1 190 ? 54.722 18.767 -12.273 1.00 90.25 190 LEU A C 1
ATOM 1500 O O . LEU A 1 190 ? 54.424 19.331 -11.220 1.00 90.25 190 LEU A O 1
ATOM 1504 N N . ALA A 1 191 ? 54.609 19.358 -13.465 1.00 90.94 191 ALA A N 1
ATOM 1505 C CA . ALA A 1 191 ? 54.109 20.718 -13.634 1.00 90.94 191 ALA A CA 1
ATOM 1506 C C . ALA A 1 191 ? 52.655 20.860 -13.149 1.00 90.94 191 ALA A C 1
ATOM 1508 O O . ALA A 1 191 ? 52.355 21.776 -12.378 1.00 90.94 191 ALA A O 1
ATOM 1509 N N . ASP A 1 192 ? 51.774 19.927 -13.519 1.00 91.50 192 ASP A N 1
ATOM 1510 C CA . ASP A 1 192 ? 50.368 19.942 -13.100 1.00 91.50 192 ASP A CA 1
ATOM 1511 C C . ASP A 1 192 ? 50.210 19.714 -11.588 1.00 91.50 192 ASP A C 1
ATOM 1513 O O . ASP A 1 192 ? 49.444 20.415 -10.913 1.00 91.50 192 ASP A O 1
ATOM 1517 N N . VAL A 1 193 ? 50.981 18.781 -11.015 1.00 89.62 193 VAL A N 1
ATOM 1518 C CA . VAL A 1 193 ? 51.000 18.542 -9.565 1.00 89.62 193 VAL A CA 1
ATOM 1519 C C . VAL A 1 193 ? 51.476 19.793 -8.822 1.00 89.62 193 VAL A C 1
ATOM 1521 O O . VAL A 1 193 ? 50.826 20.219 -7.864 1.00 89.62 193 VAL A O 1
ATOM 1524 N N . GLN A 1 194 ? 52.560 20.429 -9.273 1.00 89.81 194 GLN A N 1
ATOM 1525 C CA . GLN A 1 194 ? 53.088 21.654 -8.664 1.00 89.81 194 GLN A CA 1
ATOM 1526 C C . GLN A 1 194 ? 52.103 22.824 -8.766 1.00 89.81 194 GLN A C 1
ATOM 1528 O O . GLN A 1 194 ? 51.920 23.563 -7.792 1.00 89.81 194 GLN A O 1
ATOM 1533 N N . LEU A 1 195 ? 51.421 22.977 -9.904 1.00 89.31 195 LEU A N 1
ATOM 1534 C CA . LEU A 1 195 ? 50.377 23.984 -10.082 1.00 89.31 195 LEU A CA 1
ATOM 1535 C C . LEU A 1 195 ? 49.233 23.763 -9.084 1.00 89.31 195 LEU A C 1
ATOM 1537 O O . LEU A 1 195 ? 48.816 24.695 -8.390 1.00 89.31 195 LEU A O 1
ATOM 1541 N N . LYS A 1 196 ? 48.776 22.515 -8.941 1.00 88.00 196 LYS A N 1
ATOM 1542 C CA . LYS A 1 196 ? 47.725 22.143 -7.988 1.00 88.00 196 LYS A CA 1
ATOM 1543 C C . LYS A 1 196 ? 48.151 22.378 -6.538 1.00 88.00 196 LYS A C 1
ATOM 1545 O O . LYS A 1 196 ? 47.372 22.918 -5.753 1.00 88.00 196 LYS A O 1
ATOM 1550 N N . MET A 1 197 ? 49.394 22.052 -6.183 1.00 88.06 197 MET A N 1
ATOM 1551 C CA . MET A 1 197 ? 49.955 22.345 -4.860 1.00 88.06 197 MET A CA 1
ATOM 1552 C C . MET A 1 197 ? 50.006 23.850 -4.578 1.00 88.06 197 MET A C 1
ATOM 1554 O O . MET A 1 197 ? 49.641 24.281 -3.481 1.00 88.06 197 MET A O 1
ATOM 1558 N N . LYS A 1 198 ? 50.400 24.665 -5.564 1.00 87.75 198 LYS A N 1
ATOM 1559 C CA . LYS A 1 198 ? 50.432 26.130 -5.446 1.00 87.75 198 LYS A CA 1
ATOM 1560 C C . LYS A 1 198 ? 49.034 26.706 -5.215 1.00 87.75 198 LYS A C 1
ATOM 1562 O O . LYS A 1 198 ? 48.870 27.520 -4.312 1.00 87.75 198 LYS A O 1
ATOM 1567 N N . MET A 1 199 ? 48.032 26.231 -5.957 1.00 84.50 199 MET A N 1
ATOM 1568 C CA . MET A 1 199 ? 46.621 26.615 -5.792 1.00 84.50 199 MET A CA 1
ATOM 1569 C C . MET A 1 199 ? 46.057 26.238 -4.412 1.00 84.50 199 MET A C 1
ATOM 1571 O O . MET A 1 199 ? 45.360 27.026 -3.773 1.00 84.50 199 MET A O 1
ATOM 1575 N N . LEU A 1 200 ? 46.379 25.041 -3.914 1.00 83.25 200 LEU A N 1
ATOM 1576 C CA . LEU A 1 200 ? 45.957 24.592 -2.581 1.00 83.25 200 LEU A CA 1
ATOM 1577 C C . LEU A 1 200 ? 46.655 25.359 -1.448 1.00 83.25 200 LEU A C 1
ATOM 1579 O O . LEU A 1 200 ? 46.086 25.501 -0.365 1.00 83.25 200 LEU A O 1
ATOM 1583 N N . SER A 1 201 ? 47.868 25.858 -1.700 1.00 76.38 201 SER A N 1
ATOM 1584 C CA . SER A 1 201 ? 48.655 26.640 -0.740 1.00 76.38 201 SER A CA 1
ATOM 1585 C C . SER A 1 201 ? 48.263 28.124 -0.720 1.00 76.38 201 SER A C 1
ATOM 1587 O O . SER A 1 201 ? 48.343 28.755 0.329 1.00 76.38 201 SER A O 1
ATOM 1589 N N . SER A 1 202 ? 47.809 28.687 -1.847 1.00 71.25 202 SER A N 1
ATOM 1590 C CA . SER A 1 202 ? 47.384 30.093 -1.958 1.00 71.25 202 SER A CA 1
ATOM 1591 C C . SER A 1 202 ? 45.953 30.364 -1.481 1.00 71.25 202 SER A C 1
ATOM 1593 O O . SER A 1 202 ? 45.608 31.510 -1.211 1.00 71.25 202 SER A O 1
ATOM 1595 N N . THR A 1 203 ? 45.117 29.333 -1.338 1.00 63.28 203 THR A N 1
ATOM 1596 C CA . THR A 1 203 ? 43.700 29.445 -0.929 1.00 63.28 203 THR A CA 1
ATOM 1597 C C . THR A 1 203 ? 43.473 29.360 0.592 1.00 63.28 203 THR A C 1
ATOM 1599 O O . THR A 1 203 ? 42.350 29.168 1.056 1.00 63.28 203 THR A O 1
ATOM 1602 N N . GLY A 1 204 ? 44.528 29.508 1.400 1.00 54.09 204 GLY A N 1
ATOM 1603 C CA . GLY A 1 204 ? 44.466 29.435 2.862 1.00 54.09 204 GLY A CA 1
ATOM 1604 C C . GLY A 1 204 ? 43.951 30.710 3.541 1.00 54.09 204 GLY A C 1
ATOM 1605 O O . GLY A 1 204 ? 44.750 31.474 4.071 1.00 54.09 204 GLY A O 1
ATOM 1606 N N . GLY A 1 205 ? 42.629 30.900 3.593 1.00 48.62 205 GLY A N 1
ATOM 1607 C CA . GLY A 1 205 ? 41.968 31.902 4.443 1.00 48.62 205 GLY A CA 1
ATOM 1608 C C . GLY A 1 205 ? 40.640 31.392 5.022 1.00 48.62 205 GLY A C 1
ATOM 1609 O O . GLY A 1 205 ? 39.752 31.033 4.259 1.00 48.62 205 GLY A O 1
ATOM 1610 N N . SER A 1 206 ? 40.556 31.363 6.362 1.00 47.41 206 SER A N 1
ATOM 1611 C CA . SER A 1 206 ? 39.412 31.061 7.262 1.00 47.41 206 SER A CA 1
ATOM 1612 C C . SER A 1 206 ? 38.613 29.749 7.069 1.00 47.41 206 SER A C 1
ATOM 1614 O O . SER A 1 206 ? 37.905 29.574 6.088 1.00 47.41 206 SER A O 1
ATOM 1616 N N . ASP A 1 207 ? 38.718 28.881 8.088 1.00 52.56 207 ASP A N 1
ATOM 1617 C CA . ASP A 1 207 ? 37.885 27.744 8.533 1.00 52.56 207 ASP A CA 1
ATOM 1618 C C . ASP A 1 207 ? 37.388 26.637 7.568 1.00 52.56 207 ASP A C 1
ATOM 1620 O O . ASP A 1 207 ? 36.967 26.831 6.434 1.00 52.56 207 ASP A O 1
ATOM 1624 N N . GLY A 1 208 ? 37.486 25.386 8.050 1.00 51.81 208 GLY A N 1
ATOM 1625 C CA . GLY A 1 208 ? 37.054 24.143 7.383 1.00 51.81 208 GLY A CA 1
ATOM 1626 C C . GLY A 1 208 ? 37.980 23.624 6.270 1.00 51.81 208 GLY A C 1
ATOM 1627 O O . GLY A 1 208 ? 38.467 22.489 6.334 1.00 51.81 208 GLY A O 1
ATOM 1628 N N . ASN A 1 209 ? 38.298 24.458 5.276 1.00 56.31 209 ASN A N 1
ATOM 1629 C CA . ASN A 1 209 ? 39.073 24.051 4.090 1.00 56.31 209 ASN A CA 1
ATOM 1630 C C . ASN A 1 209 ? 40.556 23.753 4.378 1.00 56.31 209 ASN A C 1
ATOM 1632 O O . ASN A 1 209 ? 41.196 22.992 3.650 1.00 56.31 209 ASN A O 1
ATOM 1636 N N . SER A 1 210 ? 41.111 24.267 5.481 1.00 65.12 210 SER A N 1
ATOM 1637 C CA . SER A 1 210 ? 42.538 24.101 5.802 1.00 65.12 210 SER A CA 1
ATOM 1638 C C . SER A 1 210 ? 42.933 22.656 6.131 1.00 65.12 210 SER A C 1
ATOM 1640 O O . SER A 1 210 ? 44.080 22.266 5.909 1.00 65.12 210 SER A O 1
ATOM 1642 N N . ARG A 1 211 ? 42.020 21.833 6.672 1.00 71.75 211 ARG A N 1
ATOM 1643 C CA . ARG A 1 211 ? 42.307 20.420 6.982 1.00 71.75 211 ARG A CA 1
ATOM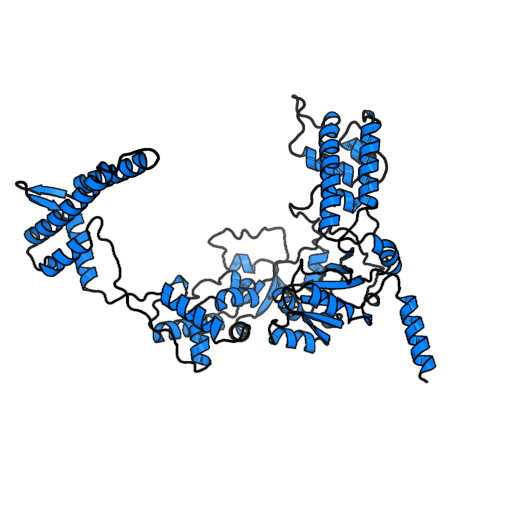 1644 C C . ARG A 1 211 ? 42.247 19.557 5.724 1.00 71.75 211 ARG A C 1
ATOM 1646 O O . ARG A 1 211 ? 43.152 18.754 5.511 1.00 71.75 211 ARG A O 1
ATOM 1653 N N . LYS A 1 212 ? 41.236 19.765 4.873 1.00 78.62 212 LYS A N 1
ATOM 1654 C CA . LYS A 1 212 ? 41.089 19.069 3.586 1.00 78.62 212 LYS A CA 1
ATOM 1655 C C . LYS A 1 212 ? 42.251 19.397 2.644 1.00 78.62 212 LYS A C 1
ATOM 1657 O O . LYS A 1 212 ? 42.873 18.474 2.129 1.00 78.62 212 LYS A O 1
ATOM 1662 N N . ASN A 1 213 ? 42.634 20.671 2.529 1.00 81.62 213 ASN A N 1
ATOM 1663 C CA . ASN A 1 213 ? 43.784 21.084 1.718 1.00 81.62 213 ASN A CA 1
ATOM 1664 C C . ASN A 1 213 ? 45.100 20.502 2.251 1.00 81.62 213 ASN A C 1
ATOM 1666 O O . ASN A 1 213 ? 45.917 20.043 1.463 1.00 81.62 213 ASN A O 1
ATOM 1670 N N . ARG A 1 214 ? 45.298 20.435 3.578 1.00 79.12 214 ARG A N 1
ATOM 1671 C CA . ARG A 1 214 ? 46.476 19.772 4.171 1.00 79.12 214 ARG A CA 1
ATOM 1672 C C . ARG A 1 214 ? 46.526 18.271 3.876 1.00 79.12 214 ARG A C 1
ATOM 1674 O O . ARG A 1 214 ? 47.609 17.749 3.631 1.00 79.12 214 ARG A O 1
ATOM 1681 N N . ILE A 1 215 ? 45.386 17.579 3.900 1.00 82.88 215 ILE A N 1
ATOM 1682 C CA . ILE A 1 215 ? 45.305 16.153 3.541 1.00 82.88 215 ILE A CA 1
ATOM 1683 C C . ILE A 1 215 ? 45.619 15.961 2.053 1.00 82.88 215 ILE A C 1
ATOM 1685 O O . ILE A 1 215 ? 46.418 15.095 1.713 1.00 82.88 215 ILE A O 1
ATOM 1689 N N . GLU A 1 216 ? 45.050 16.786 1.176 1.00 84.19 216 GLU A N 1
ATOM 1690 C CA . GLU A 1 216 ? 45.311 16.708 -0.265 1.00 84.19 216 GLU A CA 1
ATOM 1691 C C . GLU A 1 216 ? 46.758 17.077 -0.623 1.00 84.19 216 GLU A C 1
ATOM 1693 O O . GLU A 1 216 ? 47.384 16.373 -1.407 1.00 84.19 216 GLU A O 1
ATOM 1698 N N . LEU A 1 217 ? 47.353 18.089 0.018 1.00 85.75 217 LEU A N 1
ATOM 1699 C CA . LEU A 1 217 ? 48.780 18.405 -0.132 1.00 85.75 217 LEU A CA 1
ATOM 1700 C C . LEU A 1 217 ? 49.676 17.238 0.308 1.00 85.75 217 LEU A C 1
ATOM 1702 O O . LEU A 1 217 ? 50.652 16.935 -0.370 1.00 85.75 217 LEU A O 1
ATOM 1706 N N . ARG A 1 218 ? 49.332 16.540 1.401 1.00 85.44 218 ARG A N 1
ATOM 1707 C CA . ARG A 1 218 ? 50.056 15.327 1.825 1.00 85.44 218 ARG A CA 1
ATOM 1708 C C . ARG A 1 218 ? 49.954 14.207 0.793 1.00 85.44 218 ARG A C 1
ATOM 1710 O O . ARG A 1 218 ? 50.956 13.553 0.544 1.00 85.44 218 ARG A O 1
ATOM 1717 N N . LYS A 1 219 ? 48.781 14.000 0.183 1.00 85.75 219 LYS A N 1
ATOM 1718 C CA . LYS A 1 219 ? 48.608 13.010 -0.893 1.00 85.75 219 LYS A CA 1
ATOM 1719 C C . LYS A 1 219 ? 49.430 13.366 -2.132 1.00 85.75 219 LYS A C 1
ATOM 1721 O O . LYS A 1 219 ? 50.038 12.475 -2.704 1.00 85.75 219 LYS A O 1
ATOM 1726 N N . LEU A 1 220 ? 49.472 14.643 -2.523 1.00 87.50 220 LEU A N 1
ATOM 1727 C CA . LEU A 1 220 ? 50.272 15.114 -3.661 1.00 87.50 220 LEU A CA 1
ATOM 1728 C C . LEU A 1 220 ? 51.778 14.954 -3.401 1.00 87.50 220 LEU A C 1
ATOM 1730 O O . LEU A 1 220 ? 52.487 14.451 -4.265 1.00 87.50 220 LEU A O 1
ATOM 1734 N N . ASN A 1 221 ? 52.251 15.299 -2.198 1.00 86.25 221 ASN A N 1
ATOM 1735 C CA . ASN A 1 221 ? 53.648 15.083 -1.804 1.00 86.25 221 ASN A CA 1
ATOM 1736 C C . ASN A 1 221 ? 54.010 13.596 -1.793 1.00 86.25 221 ASN A C 1
ATOM 1738 O O . ASN A 1 221 ? 54.982 13.201 -2.426 1.00 86.25 221 ASN A O 1
ATOM 1742 N N . ALA A 1 222 ? 53.188 12.766 -1.145 1.00 86.31 222 ALA A N 1
ATOM 1743 C CA . ALA A 1 222 ? 53.397 11.323 -1.117 1.00 86.31 222 ALA A CA 1
ATOM 1744 C C . ALA A 1 222 ? 53.348 10.716 -2.526 1.00 86.31 222 ALA A C 1
ATOM 1746 O O . ALA A 1 222 ? 54.074 9.771 -2.815 1.00 86.31 222 ALA A O 1
ATOM 1747 N N . PHE A 1 223 ? 52.510 11.247 -3.419 1.00 86.25 223 PHE A N 1
ATOM 1748 C CA . PHE A 1 223 ? 52.494 10.825 -4.812 1.00 86.25 223 PHE A CA 1
ATOM 1749 C C . PHE A 1 223 ? 53.825 11.139 -5.502 1.00 86.25 223 PHE A C 1
ATOM 1751 O O . PHE A 1 223 ? 54.401 10.223 -6.077 1.00 86.25 223 PHE A O 1
ATOM 1758 N N . ILE A 1 224 ? 54.354 12.367 -5.405 1.00 86.06 224 ILE A N 1
ATOM 1759 C CA . ILE A 1 224 ? 55.669 12.713 -5.984 1.00 86.06 224 ILE A CA 1
ATOM 1760 C C . ILE A 1 224 ? 56.760 11.793 -5.424 1.00 86.06 224 ILE A C 1
ATOM 1762 O O . ILE A 1 224 ? 57.486 11.179 -6.197 1.00 86.06 224 ILE A O 1
ATOM 1766 N N . GLU A 1 225 ? 56.839 11.656 -4.098 1.00 85.75 225 GLU A N 1
ATOM 1767 C CA . GLU A 1 225 ? 57.876 10.865 -3.419 1.00 85.75 225 GLU A CA 1
ATOM 1768 C C . GLU A 1 225 ? 57.867 9.386 -3.828 1.00 85.75 225 GLU A C 1
ATOM 1770 O O . GLU A 1 225 ? 58.923 8.770 -3.934 1.00 85.75 225 GLU A O 1
ATOM 1775 N N . ASN A 1 226 ? 56.684 8.811 -4.070 1.00 85.44 226 ASN A N 1
ATOM 1776 C CA . ASN A 1 226 ? 56.543 7.384 -4.371 1.00 85.44 226 ASN A CA 1
ATOM 1777 C C . ASN A 1 226 ? 56.473 7.062 -5.865 1.00 85.44 226 ASN A C 1
ATOM 1779 O O . ASN A 1 226 ? 56.622 5.898 -6.234 1.00 85.44 226 ASN A O 1
ATOM 1783 N N . SER A 1 227 ? 56.185 8.047 -6.718 1.00 84.00 227 SER A N 1
ATOM 1784 C CA . SER A 1 227 ? 56.029 7.830 -8.161 1.00 84.00 227 SER A CA 1
ATOM 1785 C C . SER A 1 227 ? 57.196 8.365 -8.978 1.00 84.00 227 SER A C 1
ATOM 1787 O O . SER A 1 227 ? 57.404 7.861 -10.078 1.00 84.00 227 SER A O 1
ATOM 1789 N N . MET A 1 228 ? 57.989 9.304 -8.451 1.00 86.88 228 MET A N 1
ATOM 1790 C CA . MET A 1 228 ? 59.040 9.995 -9.197 1.00 86.88 228 MET A CA 1
ATOM 1791 C C . MET A 1 228 ? 60.406 9.937 -8.506 1.00 86.88 228 MET A C 1
ATOM 1793 O O . MET A 1 228 ? 60.514 9.976 -7.285 1.00 86.88 228 MET A O 1
ATOM 1797 N N . TYR A 1 229 ? 61.466 9.934 -9.309 1.00 89.12 229 TYR A N 1
ATOM 1798 C CA . TYR A 1 229 ? 62.849 10.141 -8.889 1.00 89.12 229 TYR A CA 1
ATOM 1799 C C . TYR A 1 229 ? 63.551 11.117 -9.842 1.00 89.12 229 TYR A C 1
ATOM 1801 O O . TYR A 1 229 ? 63.027 11.460 -10.903 1.00 89.12 229 TYR A O 1
ATOM 1809 N N . PHE A 1 230 ? 64.736 11.589 -9.455 1.00 88.31 230 PHE A N 1
ATOM 1810 C CA . PHE A 1 230 ? 65.530 12.518 -10.257 1.00 88.31 230 PHE A CA 1
ATOM 1811 C C . PHE A 1 230 ? 66.848 11.870 -10.665 1.00 88.31 230 PHE A C 1
ATOM 1813 O O . PHE A 1 230 ? 67.574 11.354 -9.818 1.00 88.31 230 PHE A O 1
ATOM 1820 N N . ASP A 1 231 ? 67.144 11.928 -11.957 1.00 85.75 231 ASP A N 1
ATOM 1821 C CA . ASP A 1 231 ? 68.360 11.406 -12.577 1.00 85.75 231 ASP A CA 1
ATOM 1822 C C . ASP A 1 231 ? 69.054 12.570 -13.291 1.00 85.75 231 ASP A C 1
ATOM 1824 O O . ASP A 1 231 ? 68.468 13.169 -14.193 1.00 85.75 231 ASP A O 1
ATOM 1828 N N . ASP A 1 232 ? 70.221 12.996 -12.801 1.00 86.75 232 ASP A N 1
ATOM 1829 C CA . ASP A 1 232 ? 70.920 14.217 -13.243 1.00 86.75 232 ASP A CA 1
ATOM 1830 C C . ASP A 1 232 ? 70.021 15.474 -13.318 1.00 86.75 232 ASP A C 1
ATOM 1832 O O . ASP A 1 232 ? 70.112 16.308 -14.220 1.00 86.75 232 ASP A O 1
ATOM 1836 N N . GLY A 1 233 ? 69.112 15.617 -12.346 1.00 83.94 233 GLY A N 1
ATOM 1837 C CA . GLY A 1 233 ? 68.170 16.740 -12.264 1.00 83.94 233 GLY A CA 1
ATOM 1838 C C . GLY A 1 233 ? 66.966 16.636 -13.209 1.00 83.94 233 GLY A C 1
ATOM 1839 O O . GLY A 1 233 ? 66.130 17.539 -13.232 1.00 83.94 233 GLY A O 1
ATOM 1840 N N . ILE A 1 234 ? 66.840 15.538 -13.957 1.00 84.88 234 ILE A N 1
ATOM 1841 C CA . ILE A 1 234 ? 65.706 15.257 -14.836 1.00 84.88 234 ILE A CA 1
ATOM 1842 C C . ILE A 1 234 ? 64.680 14.407 -14.068 1.00 84.88 234 ILE A C 1
ATOM 1844 O O . ILE A 1 234 ? 65.045 13.348 -13.553 1.00 84.88 234 ILE A O 1
ATOM 1848 N N . PRO A 1 235 ? 63.403 14.829 -13.983 1.00 86.69 235 PRO A N 1
ATOM 1849 C CA . PRO A 1 235 ? 62.368 14.028 -13.341 1.00 86.69 235 PRO A CA 1
ATOM 1850 C C . PRO A 1 235 ? 62.030 12.795 -14.186 1.00 86.69 235 PRO A C 1
ATOM 1852 O O . PRO A 1 235 ? 61.792 12.912 -15.391 1.00 86.69 235 PRO A O 1
ATOM 1855 N N . LYS A 1 236 ? 61.967 11.630 -13.541 1.00 88.56 236 LYS A N 1
ATOM 1856 C CA . LYS A 1 236 ? 61.554 10.352 -14.132 1.00 88.56 236 LYS A CA 1
ATOM 1857 C C . LYS A 1 236 ? 60.546 9.653 -13.222 1.00 88.56 236 LYS A C 1
ATOM 1859 O O . LYS A 1 236 ? 60.672 9.706 -12.002 1.00 88.56 236 LYS A O 1
ATOM 1864 N N . LEU A 1 237 ? 59.561 8.977 -13.803 1.00 88.94 237 LEU A N 1
ATOM 1865 C CA . LEU A 1 237 ? 58.653 8.093 -13.082 1.00 88.94 237 LEU A CA 1
ATOM 1866 C C . LEU A 1 237 ? 59.336 6.750 -12.820 1.00 88.94 237 LEU A C 1
ATOM 1868 O O . LEU A 1 237 ? 60.038 6.218 -13.686 1.00 88.94 237 LEU A O 1
ATOM 1872 N N . TYR A 1 238 ? 59.068 6.158 -11.657 1.00 90.50 238 TYR A N 1
ATOM 1873 C CA . TYR A 1 238 ? 59.360 4.746 -11.426 1.00 90.50 238 TYR A CA 1
ATOM 1874 C C . TYR A 1 238 ? 58.641 3.885 -12.474 1.00 90.50 238 TYR A C 1
ATOM 1876 O O . TYR A 1 238 ? 57.502 4.172 -12.844 1.00 90.50 238 TYR A O 1
ATOM 1884 N N . ILE A 1 239 ? 59.300 2.812 -12.923 1.00 85.25 239 ILE A N 1
ATOM 1885 C CA . ILE A 1 239 ? 58.869 1.973 -14.058 1.00 85.25 239 ILE A CA 1
ATOM 1886 C C . ILE A 1 239 ? 57.398 1.545 -13.941 1.00 85.25 239 ILE A C 1
ATOM 1888 O O . ILE A 1 239 ? 56.644 1.689 -14.896 1.00 85.25 239 ILE A O 1
ATOM 1892 N N . SER A 1 240 ? 56.949 1.117 -12.758 1.00 81.12 240 SER A N 1
ATOM 1893 C CA . SER A 1 240 ? 55.556 0.703 -12.529 1.00 81.12 240 SER A CA 1
ATOM 1894 C C . SER A 1 240 ? 54.529 1.817 -12.773 1.00 81.12 240 SER A C 1
ATOM 1896 O O . SER A 1 240 ? 53.451 1.555 -13.305 1.00 81.12 240 SER A O 1
ATOM 1898 N N . TYR A 1 241 ? 54.854 3.060 -12.414 1.00 85.25 241 TYR A N 1
ATOM 1899 C CA . TYR A 1 241 ? 53.992 4.220 -12.646 1.00 85.25 241 TYR A CA 1
ATOM 1900 C C . TYR A 1 241 ? 54.074 4.707 -14.090 1.00 85.25 241 TYR A C 1
ATOM 1902 O O . TYR A 1 241 ? 53.053 5.084 -14.664 1.00 85.25 241 TYR A O 1
ATOM 1910 N N . PHE A 1 242 ? 55.264 4.667 -14.690 1.00 88.44 242 PHE A N 1
ATOM 1911 C CA . PHE A 1 242 ? 55.440 4.966 -16.107 1.00 88.44 242 PHE A CA 1
ATOM 1912 C C . PHE A 1 242 ? 54.615 4.013 -16.979 1.00 88.44 242 PHE A C 1
ATOM 1914 O O . PHE A 1 242 ? 53.834 4.471 -17.813 1.00 88.44 242 PHE A O 1
ATOM 1921 N N . ASP A 1 243 ? 54.708 2.705 -16.733 1.00 86.06 243 ASP A N 1
ATOM 1922 C CA . ASP A 1 243 ? 53.941 1.691 -17.454 1.00 86.06 243 ASP A CA 1
ATOM 1923 C C . ASP A 1 243 ? 52.435 1.870 -17.252 1.00 86.06 243 ASP A C 1
ATOM 1925 O O . ASP A 1 243 ? 51.670 1.763 -18.212 1.00 86.06 243 ASP A O 1
ATOM 1929 N N . TYR A 1 244 ? 52.000 2.198 -16.031 1.00 83.69 244 TYR A N 1
ATOM 1930 C CA . TYR A 1 244 ? 50.601 2.508 -15.734 1.00 83.69 244 TYR A CA 1
ATOM 1931 C C . TYR A 1 244 ? 50.090 3.687 -16.579 1.00 83.69 244 TYR A C 1
ATOM 1933 O O . TYR A 1 244 ? 49.112 3.544 -17.314 1.00 83.69 244 TYR A O 1
ATOM 1941 N N . VAL A 1 245 ? 50.782 4.832 -16.539 1.00 85.38 245 VAL A N 1
ATOM 1942 C CA . VAL A 1 245 ? 50.383 6.044 -17.275 1.00 85.38 245 VAL A CA 1
ATOM 1943 C C . VAL A 1 245 ? 50.441 5.818 -18.787 1.00 85.38 245 VAL A C 1
ATOM 1945 O O . VAL A 1 245 ? 49.533 6.218 -19.515 1.00 85.38 245 VAL A O 1
ATOM 1948 N N . ARG A 1 246 ? 51.477 5.132 -19.278 1.00 86.00 246 ARG A N 1
ATOM 1949 C CA . ARG A 1 246 ? 51.644 4.820 -20.701 1.00 86.00 246 ARG A CA 1
ATOM 1950 C C . ARG A 1 246 ? 50.569 3.858 -21.205 1.00 86.00 246 ARG A C 1
ATOM 1952 O O . ARG A 1 246 ? 50.103 4.013 -22.334 1.00 86.00 246 ARG A O 1
ATOM 1959 N N . ASN A 1 247 ? 50.163 2.879 -20.399 1.00 82.31 247 ASN A N 1
ATOM 1960 C CA . ASN A 1 247 ? 49.058 1.983 -20.733 1.00 82.31 247 ASN A CA 1
ATOM 1961 C C . ASN A 1 247 ? 47.717 2.722 -20.743 1.00 82.31 247 ASN A C 1
ATOM 1963 O O . ASN A 1 247 ? 46.952 2.533 -21.687 1.00 82.31 247 ASN A O 1
ATOM 1967 N N . ASP A 1 248 ? 47.465 3.616 -19.783 1.00 78.88 248 ASP A N 1
ATOM 1968 C CA . ASP A 1 248 ? 46.268 4.465 -19.787 1.00 78.88 248 ASP A CA 1
ATOM 1969 C C . ASP A 1 248 ? 46.231 5.394 -21.020 1.00 78.88 248 ASP A C 1
ATOM 1971 O O . ASP A 1 248 ? 45.189 5.502 -21.665 1.00 78.88 248 ASP A O 1
ATOM 1975 N N . LEU A 1 249 ? 47.365 5.985 -21.428 1.00 79.88 249 LEU A N 1
ATOM 1976 C CA . LEU A 1 249 ? 47.486 6.768 -22.672 1.00 79.88 249 LEU A CA 1
ATOM 1977 C C . LEU A 1 249 ? 47.250 5.915 -23.933 1.00 79.88 249 LEU A C 1
ATOM 1979 O O . LEU A 1 249 ? 46.555 6.341 -24.855 1.00 79.88 249 LEU A O 1
ATOM 1983 N N . LYS A 1 250 ? 47.790 4.689 -23.988 1.00 79.25 250 LYS A N 1
ATOM 1984 C CA . LYS A 1 250 ? 47.531 3.748 -25.094 1.00 79.25 250 LYS A CA 1
ATOM 1985 C C . LYS A 1 250 ? 46.052 3.371 -25.173 1.00 79.25 250 LYS A C 1
ATOM 1987 O O . LYS A 1 250 ? 45.504 3.293 -26.267 1.00 79.25 250 LYS A O 1
ATOM 1992 N N . GLU A 1 251 ? 45.404 3.132 -24.036 1.00 66.94 251 GLU A N 1
ATOM 1993 C CA . GLU A 1 251 ? 43.965 2.861 -23.973 1.00 66.94 251 GLU A CA 1
ATOM 1994 C C . GLU A 1 251 ? 43.129 4.091 -24.359 1.00 66.94 251 GLU A C 1
ATOM 1996 O O . GLU A 1 251 ? 42.104 3.932 -25.024 1.00 66.94 251 GLU A O 1
ATOM 2001 N N . HIS A 1 252 ? 43.589 5.303 -24.026 1.00 68.44 252 HIS A N 1
ATOM 2002 C CA . HIS A 1 252 ? 42.969 6.564 -24.446 1.00 68.44 252 HIS A CA 1
ATOM 2003 C C . HIS A 1 252 ? 42.923 6.697 -25.978 1.00 68.44 252 HIS A C 1
ATOM 2005 O O . HIS A 1 252 ? 41.886 7.050 -26.530 1.00 68.44 252 HIS A O 1
ATOM 2011 N N . LEU A 1 253 ? 43.998 6.319 -26.679 1.00 65.00 253 LEU A N 1
ATOM 2012 C CA . LEU A 1 253 ? 44.044 6.329 -28.150 1.00 65.00 253 LEU A CA 1
ATOM 2013 C C . LEU A 1 253 ? 43.263 5.180 -28.815 1.00 65.00 253 LEU A C 1
ATOM 2015 O O . LEU A 1 253 ? 42.921 5.273 -29.992 1.00 65.00 253 LEU A O 1
ATOM 2019 N N . LYS A 1 254 ? 42.997 4.078 -28.098 1.00 58.88 254 LYS A N 1
ATOM 2020 C CA . LYS A 1 254 ? 42.362 2.869 -28.657 1.00 58.88 254 LYS A CA 1
ATOM 2021 C C . LYS A 1 254 ? 40.835 2.895 -28.685 1.00 58.88 254 LYS A C 1
ATOM 2023 O O . LYS A 1 254 ? 40.256 2.080 -29.404 1.00 58.88 254 LYS A O 1
ATOM 2028 N N . ARG A 1 255 ? 40.153 3.724 -27.885 1.00 53.28 255 ARG A N 1
ATOM 2029 C CA . ARG A 1 255 ? 38.694 3.611 -27.717 1.00 53.28 255 ARG A CA 1
ATOM 2030 C C . ARG A 1 255 ? 37.899 4.786 -28.278 1.00 53.28 255 ARG A C 1
ATOM 2032 O O . ARG A 1 255 ? 38.003 5.922 -27.838 1.00 53.28 255 ARG A O 1
ATOM 2039 N N . THR A 1 256 ? 37.027 4.389 -29.203 1.00 47.69 256 THR A N 1
ATOM 2040 C CA . THR A 1 256 ? 35.753 4.980 -29.616 1.00 47.69 256 THR A CA 1
ATOM 2041 C C . THR A 1 256 ? 34.976 5.625 -28.467 1.00 47.69 256 THR A C 1
ATOM 2043 O O . THR A 1 256 ? 34.932 5.095 -27.354 1.00 47.69 256 THR A O 1
ATOM 2046 N N . SER A 1 257 ? 34.320 6.733 -28.796 1.00 49.75 257 SER A N 1
ATOM 2047 C CA . SER A 1 257 ? 33.220 7.383 -28.081 1.00 49.75 257 SER A CA 1
ATOM 2048 C C . SER A 1 257 ? 32.410 6.479 -27.135 1.00 49.75 257 SER A C 1
ATOM 2050 O O . SER A 1 257 ? 31.967 5.388 -27.492 1.00 49.75 257 SER A O 1
ATOM 2052 N N . SER A 1 258 ? 32.175 6.951 -25.909 1.00 54.22 258 SER A N 1
ATOM 2053 C CA . SER A 1 258 ? 31.127 6.415 -25.029 1.00 54.22 258 SER A CA 1
ATOM 2054 C C . SER A 1 258 ? 29.784 7.050 -25.362 1.00 54.22 258 SER A C 1
ATOM 2056 O O . SER A 1 258 ? 29.740 8.171 -25.841 1.00 54.22 258 SER A O 1
ATOM 2058 N N . ILE A 1 259 ? 28.680 6.361 -25.107 1.00 60.84 259 ILE A N 1
ATOM 2059 C CA . ILE A 1 259 ? 27.349 6.960 -25.217 1.00 60.84 259 ILE A CA 1
ATOM 2060 C C . ILE A 1 259 ? 27.039 7.687 -23.911 1.00 60.84 259 ILE A C 1
ATOM 2062 O O . ILE A 1 259 ? 27.309 7.156 -22.835 1.00 60.84 259 ILE A O 1
ATOM 2066 N N . ASP A 1 260 ? 26.462 8.883 -23.995 1.00 69.12 260 ASP A N 1
ATOM 2067 C CA . ASP A 1 260 ? 25.858 9.558 -22.845 1.00 69.12 260 ASP A CA 1
ATOM 2068 C C . ASP A 1 260 ? 24.564 8.825 -22.458 1.00 69.12 260 ASP A C 1
ATOM 2070 O O . ASP A 1 260 ? 23.462 9.180 -22.883 1.00 69.12 260 ASP A O 1
ATOM 2074 N N . GLU A 1 261 ? 24.717 7.724 -21.717 1.00 69.94 261 GLU A N 1
ATOM 2075 C CA . GLU A 1 261 ? 23.619 6.853 -21.282 1.00 69.94 261 GLU A CA 1
ATOM 2076 C C . GLU A 1 261 ? 22.574 7.622 -20.471 1.00 69.94 261 GLU A C 1
ATOM 2078 O O . GLU A 1 261 ? 21.379 7.413 -20.661 1.00 69.94 261 GLU A O 1
ATOM 2083 N N . SER A 1 262 ? 23.009 8.535 -19.599 1.00 73.56 262 SER A N 1
ATOM 2084 C CA . SER A 1 262 ? 22.118 9.335 -18.756 1.00 73.56 262 SER A CA 1
ATOM 2085 C C . SER A 1 262 ? 21.237 10.252 -19.595 1.00 73.56 262 SER A C 1
ATOM 2087 O O . SER A 1 262 ? 20.021 10.283 -19.401 1.00 73.56 262 SER A O 1
ATOM 2089 N N . LYS A 1 263 ? 21.825 10.959 -20.569 1.00 78.69 263 LYS A N 1
ATOM 2090 C CA . LYS A 1 263 ? 21.057 11.787 -21.501 1.00 78.69 263 LYS A CA 1
ATOM 2091 C C . LYS A 1 263 ? 20.130 10.938 -22.365 1.00 78.69 263 LYS A C 1
ATOM 2093 O O . LYS A 1 263 ? 18.971 11.291 -22.521 1.00 78.69 263 LYS A O 1
ATOM 2098 N N . TYR A 1 264 ? 20.609 9.807 -22.879 1.00 79.81 264 TYR A N 1
ATOM 2099 C CA . TYR A 1 264 ? 19.791 8.910 -23.694 1.00 79.81 264 TYR A CA 1
ATOM 2100 C C . TYR A 1 264 ? 18.566 8.380 -22.930 1.00 79.81 264 TYR A C 1
ATOM 2102 O O . TYR A 1 264 ? 17.461 8.380 -23.467 1.00 79.81 264 TYR A O 1
ATOM 2110 N N . ILE A 1 265 ? 18.745 7.962 -21.672 1.00 80.44 265 ILE A N 1
ATOM 2111 C CA . ILE A 1 265 ? 17.647 7.509 -20.808 1.00 80.44 265 ILE A CA 1
ATOM 2112 C C . ILE A 1 265 ? 16.675 8.661 -20.532 1.00 80.44 265 ILE A C 1
ATOM 2114 O O . ILE A 1 265 ? 15.471 8.467 -20.666 1.00 80.44 265 ILE A O 1
ATOM 2118 N N . SER A 1 266 ? 17.183 9.858 -20.220 1.00 85.38 266 SER A N 1
ATOM 2119 C CA . SER A 1 266 ? 16.352 11.049 -19.998 1.00 85.38 266 SER A CA 1
ATOM 2120 C C . SER A 1 266 ? 15.519 11.414 -21.231 1.00 85.38 266 SER A C 1
ATOM 2122 O O . SER A 1 266 ? 14.322 11.663 -21.107 1.00 85.38 266 SER A O 1
ATOM 2124 N N . ASP A 1 267 ? 16.125 11.410 -22.422 1.00 87.19 267 ASP A N 1
ATOM 2125 C CA . ASP A 1 267 ? 15.437 11.708 -23.682 1.00 87.19 267 ASP A CA 1
ATOM 2126 C C . ASP A 1 267 ? 14.338 10.655 -23.962 1.00 87.19 267 ASP A C 1
ATOM 2128 O O . ASP A 1 267 ? 13.244 10.987 -24.427 1.00 87.19 267 ASP A O 1
ATOM 2132 N N . LEU A 1 268 ? 14.600 9.380 -23.642 1.00 88.62 268 LEU A N 1
ATOM 2133 C CA . LEU A 1 268 ? 13.630 8.290 -23.789 1.00 88.62 268 LEU A CA 1
ATOM 2134 C C . LEU A 1 268 ? 12.462 8.428 -22.799 1.00 88.62 268 LEU A C 1
ATOM 2136 O O . LEU A 1 268 ? 11.311 8.194 -23.165 1.00 88.62 268 LEU A O 1
ATOM 2140 N N . GLU A 1 269 ? 12.731 8.822 -21.554 1.00 89.94 269 GLU A N 1
ATOM 2141 C CA . GLU A 1 269 ? 11.696 9.090 -20.548 1.00 89.94 269 GLU A CA 1
ATOM 2142 C C . GLU A 1 269 ? 10.810 10.275 -20.932 1.00 89.94 269 GLU A C 1
ATOM 2144 O O . GLU A 1 269 ? 9.582 10.183 -20.848 1.00 89.94 269 GLU A O 1
ATOM 2149 N N . GLU A 1 270 ? 11.412 11.364 -21.410 1.00 91.69 270 GLU A N 1
ATOM 2150 C CA . GLU A 1 270 ? 10.682 12.532 -21.897 1.00 91.69 270 GLU A CA 1
ATOM 2151 C C . GLU A 1 270 ? 9.802 12.183 -23.104 1.00 91.69 270 GLU A C 1
ATOM 2153 O O . GLU A 1 270 ? 8.641 12.599 -23.171 1.00 91.69 270 GLU A O 1
ATOM 2158 N N . TYR A 1 271 ? 10.305 11.356 -24.027 1.00 92.38 271 TYR A N 1
ATOM 2159 C CA . TYR A 1 271 ? 9.506 10.874 -25.147 1.00 92.38 271 TYR A CA 1
ATOM 2160 C C . TYR A 1 271 ? 8.260 10.118 -24.675 1.00 92.38 271 TYR A C 1
ATOM 2162 O O . TYR A 1 271 ? 7.156 10.452 -25.114 1.00 92.38 271 TYR A O 1
ATOM 2170 N N . PHE A 1 272 ? 8.418 9.143 -23.771 1.00 93.44 272 PHE A N 1
ATOM 2171 C CA . PHE A 1 272 ? 7.296 8.367 -23.235 1.00 93.44 272 PHE A CA 1
ATOM 2172 C C . PHE A 1 272 ? 6.273 9.269 -22.547 1.00 93.44 272 PHE A C 1
ATOM 2174 O O . PHE A 1 272 ? 5.086 9.170 -22.840 1.00 93.44 272 PHE A O 1
ATOM 2181 N N . LYS A 1 273 ? 6.730 10.206 -21.710 1.00 90.44 273 LYS A N 1
ATOM 2182 C CA . LYS A 1 273 ? 5.858 11.161 -21.015 1.00 90.44 273 LYS A CA 1
ATOM 2183 C C . LYS A 1 273 ? 5.008 12.004 -21.973 1.00 90.44 273 LYS A C 1
ATOM 2185 O O . LYS A 1 273 ? 3.855 12.292 -21.663 1.00 90.44 273 LYS A O 1
ATOM 2190 N N . ASN A 1 274 ? 5.573 12.409 -23.109 1.00 91.62 274 ASN A N 1
ATOM 2191 C CA . ASN A 1 274 ? 4.928 13.341 -24.037 1.00 91.62 274 ASN A CA 1
ATOM 2192 C C . ASN A 1 274 ? 4.121 12.653 -25.153 1.00 91.62 274 ASN A C 1
ATOM 2194 O O . ASN A 1 274 ? 3.213 13.272 -25.704 1.00 91.62 274 ASN A O 1
ATOM 2198 N N . HIS A 1 275 ? 4.441 11.403 -25.506 1.00 91.31 275 HIS A N 1
ATOM 2199 C CA . HIS A 1 275 ? 3.892 10.743 -26.702 1.00 91.31 275 HIS A CA 1
ATOM 2200 C C . HIS A 1 275 ? 3.176 9.421 -26.426 1.00 91.31 275 HIS A C 1
ATOM 2202 O O . HIS A 1 275 ? 2.424 8.955 -27.282 1.00 91.31 275 HIS A O 1
ATOM 2208 N N . VAL A 1 276 ? 3.392 8.800 -25.264 1.00 89.44 276 VAL A N 1
ATOM 2209 C CA . VAL A 1 276 ? 2.722 7.552 -24.893 1.00 89.44 276 VAL A CA 1
ATOM 2210 C C . VAL A 1 276 ? 1.614 7.885 -23.892 1.00 89.44 276 VAL A C 1
ATOM 2212 O O . VAL A 1 276 ? 1.910 8.412 -22.820 1.00 89.44 276 VAL A O 1
ATOM 2215 N N . PRO A 1 277 ? 0.332 7.616 -24.210 1.00 88.44 277 PRO A N 1
ATOM 2216 C CA . PRO A 1 277 ? -0.751 7.890 -23.275 1.00 88.44 277 PRO A CA 1
ATOM 2217 C C . PRO A 1 277 ? -0.528 7.158 -21.947 1.00 88.44 277 PRO A C 1
ATOM 2219 O O . PRO A 1 277 ? -0.174 5.975 -21.935 1.00 88.44 277 PRO A O 1
ATOM 2222 N N . ARG A 1 278 ? -0.746 7.857 -20.829 1.00 81.06 278 ARG A N 1
ATOM 2223 C CA . ARG A 1 278 ? -0.554 7.315 -19.476 1.00 81.06 278 ARG A CA 1
ATOM 2224 C C . ARG A 1 278 ? -1.298 5.987 -19.299 1.00 81.06 278 ARG A C 1
ATOM 2226 O O . ARG A 1 278 ? -2.441 5.864 -19.733 1.00 81.06 278 ARG A O 1
ATOM 2233 N N . GLY A 1 279 ? -0.650 5.007 -18.674 1.00 81.75 279 GLY A N 1
ATOM 2234 C CA . GLY A 1 279 ? -1.213 3.681 -18.419 1.00 81.75 279 GLY A CA 1
ATOM 2235 C C . GLY A 1 279 ? -1.061 2.710 -19.590 1.00 81.75 279 GLY A C 1
ATOM 2236 O O . GLY A 1 279 ? -1.043 1.507 -19.373 1.00 81.75 279 GLY A O 1
ATOM 2237 N N . THR A 1 280 ? -0.902 3.179 -20.834 1.00 89.06 280 THR A N 1
ATOM 2238 C CA . THR A 1 280 ? -0.832 2.265 -21.993 1.00 89.06 280 THR A CA 1
ATOM 2239 C C . THR A 1 280 ? 0.454 1.447 -22.036 1.00 89.06 280 THR A C 1
ATOM 2241 O O . THR A 1 280 ? 0.430 0.283 -22.441 1.00 89.06 280 THR A O 1
ATOM 2244 N N . PHE A 1 281 ? 1.574 2.040 -21.620 1.00 91.75 281 PHE A N 1
ATOM 2245 C CA . PHE A 1 281 ? 2.841 1.329 -21.522 1.00 91.75 281 PHE A CA 1
ATOM 2246 C C . PHE A 1 281 ? 2.834 0.381 -20.326 1.00 91.75 281 PHE A C 1
ATOM 2248 O O . PHE A 1 281 ? 3.213 -0.774 -20.476 1.00 91.75 281 PHE A O 1
ATOM 2255 N N . GLU A 1 282 ? 2.346 0.833 -19.174 1.00 89.75 282 GLU A N 1
ATOM 2256 C CA . GLU A 1 282 ? 2.196 0.034 -17.962 1.00 89.75 282 GLU A CA 1
ATOM 2257 C C . GLU A 1 282 ? 1.299 -1.191 -18.203 1.00 89.75 282 GLU A C 1
ATOM 2259 O O . GLU A 1 282 ? 1.694 -2.306 -17.869 1.00 89.75 282 GLU A O 1
ATOM 2264 N N . ASP A 1 283 ? 0.158 -1.010 -18.877 1.00 88.44 283 ASP A N 1
ATOM 2265 C CA . ASP A 1 283 ? -0.751 -2.088 -19.281 1.00 88.44 283 ASP A CA 1
ATOM 2266 C C . ASP A 1 283 ? -0.081 -3.064 -20.255 1.00 88.44 283 ASP A C 1
ATOM 2268 O O . ASP A 1 283 ? -0.290 -4.278 -20.180 1.00 88.44 283 ASP A O 1
ATOM 2272 N N . TRP A 1 284 ? 0.719 -2.553 -21.199 1.00 93.56 284 TRP A N 1
ATOM 2273 C CA . TRP A 1 284 ? 1.486 -3.412 -22.099 1.00 93.56 284 TRP A CA 1
ATOM 2274 C C . TRP A 1 284 ? 2.550 -4.203 -21.336 1.00 93.56 284 TRP A C 1
ATOM 2276 O O . TRP A 1 284 ? 2.702 -5.394 -21.605 1.00 93.56 284 TRP A O 1
ATOM 2286 N N . VAL A 1 285 ? 3.245 -3.588 -20.372 1.00 92.00 285 VAL A N 1
ATOM 2287 C CA . VAL A 1 285 ? 4.216 -4.286 -19.520 1.00 92.00 285 VAL A CA 1
ATOM 2288 C C . VAL A 1 285 ? 3.508 -5.393 -18.746 1.00 92.00 285 VAL A C 1
ATOM 2290 O O . VAL A 1 285 ? 3.952 -6.531 -18.855 1.00 92.00 285 VAL A O 1
ATOM 2293 N N . SER A 1 286 ? 2.387 -5.105 -18.069 1.00 88.94 286 SER A N 1
ATOM 2294 C CA . SER A 1 286 ? 1.584 -6.109 -17.351 1.00 88.94 286 SER A CA 1
ATOM 2295 C C . SER A 1 286 ? 1.254 -7.314 -18.230 1.00 88.94 286 SER A C 1
ATOM 2297 O O . SER A 1 286 ? 1.585 -8.441 -17.876 1.00 88.94 286 SER A O 1
ATOM 2299 N N . LYS A 1 287 ? 0.674 -7.080 -19.414 1.00 90.62 287 LYS A N 1
ATOM 2300 C CA . LYS A 1 287 ? 0.295 -8.152 -20.353 1.00 90.62 287 LYS A CA 1
ATOM 2301 C C . LYS A 1 287 ? 1.496 -8.919 -20.891 1.00 90.62 287 LYS A C 1
ATOM 2303 O O . LYS A 1 287 ? 1.400 -10.107 -21.175 1.00 90.62 287 LYS A O 1
ATOM 2308 N N . THR A 1 288 ? 2.624 -8.235 -21.067 1.00 92.62 288 THR A N 1
ATOM 2309 C CA . THR A 1 288 ? 3.848 -8.863 -21.567 1.00 92.62 288 THR A CA 1
ATOM 2310 C C . THR A 1 288 ? 4.399 -9.844 -20.548 1.00 92.62 288 THR A C 1
ATOM 2312 O O . THR A 1 288 ? 4.835 -10.914 -20.954 1.00 92.62 288 THR A O 1
ATOM 2315 N N . ILE A 1 289 ? 4.377 -9.495 -19.257 1.00 90.75 289 ILE A N 1
ATOM 2316 C CA . ILE A 1 289 ? 4.988 -10.290 -18.182 1.00 90.75 289 ILE A CA 1
ATOM 2317 C C . ILE A 1 289 ? 4.042 -11.280 -17.510 1.00 90.75 289 ILE A C 1
ATOM 2319 O O . ILE A 1 289 ? 4.517 -12.159 -16.801 1.00 90.75 289 ILE A O 1
ATOM 2323 N N . GLU A 1 290 ? 2.732 -11.160 -17.727 1.00 89.38 290 GLU A N 1
ATOM 2324 C CA . GLU A 1 290 ? 1.709 -12.052 -17.171 1.00 89.38 290 GLU A CA 1
ATOM 2325 C C . GLU A 1 290 ? 2.041 -13.551 -17.347 1.00 89.38 290 GLU A C 1
ATOM 2327 O O . GLU A 1 290 ? 1.991 -14.271 -16.350 1.00 89.38 290 GLU A O 1
ATOM 2332 N N . PRO A 1 291 ? 2.510 -14.041 -18.519 1.00 91.75 291 PRO A N 1
ATOM 2333 C CA . PRO A 1 291 ? 2.892 -15.451 -18.688 1.00 91.75 291 PRO A CA 1
ATOM 2334 C C . PRO A 1 291 ? 4.118 -15.891 -17.865 1.00 91.75 291 PRO A C 1
ATOM 2336 O O . PRO A 1 291 ? 4.433 -17.083 -17.799 1.00 91.75 291 PRO A O 1
ATOM 2339 N N . GLY A 1 292 ? 4.837 -14.930 -17.279 1.00 88.75 292 GLY A N 1
ATOM 2340 C CA . GLY A 1 292 ? 5.974 -15.133 -16.388 1.00 88.75 292 GLY A CA 1
ATOM 2341 C C . GLY A 1 292 ? 5.594 -15.524 -14.964 1.00 88.75 292 GLY A C 1
ATOM 2342 O O . GLY A 1 292 ? 6.470 -15.969 -14.218 1.00 88.75 292 GLY A O 1
ATOM 2343 N N . PHE A 1 293 ? 4.321 -15.386 -14.592 1.00 87.88 293 PHE A N 1
ATOM 2344 C CA . PHE A 1 293 ? 3.818 -15.687 -13.255 1.00 87.88 293 PHE A CA 1
ATOM 2345 C C . PHE A 1 293 ? 2.911 -16.918 -13.269 1.00 87.88 293 PHE A C 1
ATOM 2347 O O . PHE A 1 293 ? 2.057 -17.080 -14.138 1.00 87.88 293 PHE A O 1
ATOM 2354 N N . GLY A 1 294 ? 3.116 -17.796 -12.293 1.00 86.00 294 GLY A N 1
ATOM 2355 C CA . GLY A 1 294 ? 2.243 -18.917 -11.976 1.00 86.00 294 GLY A CA 1
ATOM 2356 C C . GLY A 1 294 ? 1.308 -18.578 -10.819 1.00 86.00 294 GLY A C 1
ATOM 2357 O O . GLY A 1 294 ? 0.852 -17.443 -10.670 1.00 86.00 294 GLY A O 1
ATOM 2358 N N . LYS A 1 295 ? 0.991 -19.573 -9.987 1.00 86.56 295 LYS A N 1
ATOM 2359 C CA . LYS A 1 295 ? 0.034 -19.384 -8.892 1.00 86.56 295 LYS A CA 1
ATOM 2360 C C . LYS A 1 295 ? 0.616 -18.504 -7.787 1.00 86.56 295 LYS A C 1
ATOM 2362 O O . LYS A 1 295 ? 1.796 -18.609 -7.452 1.00 86.56 295 LYS A O 1
ATOM 2367 N N . ALA A 1 296 ? -0.243 -17.683 -7.190 1.00 88.81 296 ALA A N 1
ATOM 2368 C CA . ALA A 1 296 ? 0.068 -16.971 -5.961 1.00 88.81 296 ALA A CA 1
ATOM 2369 C C . ALA A 1 296 ? 0.008 -17.933 -4.761 1.00 88.81 296 ALA A C 1
ATOM 2371 O O . ALA A 1 296 ? -0.901 -18.766 -4.657 1.00 88.81 296 ALA A O 1
ATOM 2372 N N . PHE A 1 297 ? 0.962 -17.816 -3.846 1.00 86.81 297 PHE A N 1
ATOM 2373 C CA . PHE A 1 297 ? 1.075 -18.611 -2.629 1.00 86.81 297 PHE A CA 1
ATOM 2374 C C . PHE A 1 297 ? 1.592 -17.757 -1.471 1.00 86.81 297 PHE A C 1
ATOM 2376 O O . PHE A 1 297 ? 2.209 -16.720 -1.676 1.00 86.81 297 PHE A O 1
ATOM 2383 N N . PHE A 1 298 ? 1.363 -18.198 -0.244 1.00 84.69 298 PHE A N 1
ATOM 2384 C CA . PHE A 1 298 ? 1.994 -17.639 0.948 1.00 84.69 298 PHE A CA 1
ATOM 2385 C C . PHE A 1 298 ? 2.573 -18.774 1.788 1.00 84.69 298 PHE A C 1
ATOM 2387 O O . PHE A 1 298 ? 2.187 -19.942 1.656 1.00 84.69 298 PHE A O 1
ATOM 2394 N N . PHE A 1 299 ? 3.530 -18.437 2.640 1.00 76.50 299 PHE A N 1
ATOM 2395 C CA . PHE A 1 299 ? 4.138 -19.395 3.551 1.00 76.50 299 PHE A CA 1
ATOM 2396 C C . PHE A 1 299 ? 3.289 -19.529 4.811 1.00 76.50 299 PHE A C 1
ATOM 2398 O O . PHE A 1 299 ? 2.977 -18.531 5.468 1.00 76.50 299 PHE A O 1
ATOM 2405 N N . LYS A 1 300 ? 2.931 -20.764 5.179 1.00 68.94 300 LYS A N 1
ATOM 2406 C CA . LYS A 1 300 ? 2.400 -21.025 6.515 1.00 68.94 300 LYS A CA 1
ATOM 2407 C C . LYS A 1 300 ? 3.542 -20.839 7.497 1.00 68.94 300 LYS A C 1
ATOM 2409 O O . LYS A 1 300 ? 4.585 -21.478 7.389 1.00 68.94 300 LYS A O 1
ATOM 2414 N N . THR A 1 301 ? 3.354 -19.964 8.470 1.00 54.72 301 THR A N 1
ATOM 2415 C CA . THR A 1 301 ? 4.348 -19.782 9.523 1.00 54.72 301 THR A CA 1
ATOM 2416 C C . THR A 1 301 ? 4.330 -20.996 10.443 1.00 54.72 301 THR A C 1
ATOM 2418 O O . THR A 1 301 ? 3.436 -21.123 11.277 1.00 54.72 301 THR A O 1
ATOM 2421 N N . SER A 1 302 ? 5.330 -21.863 10.333 1.00 45.53 302 SER A N 1
ATOM 2422 C CA . SER A 1 302 ? 5.846 -22.583 11.495 1.00 45.53 302 SER A CA 1
ATOM 2423 C C . SER A 1 302 ? 7.047 -21.795 12.022 1.00 45.53 302 SER A C 1
ATOM 2425 O O . SER A 1 302 ? 8.144 -21.996 11.525 1.00 45.53 302 SER A O 1
ATOM 2427 N N . GLU A 1 303 ? 6.825 -20.848 12.941 1.00 44.50 303 GLU A N 1
ATOM 2428 C CA . GLU A 1 303 ? 7.816 -20.269 13.883 1.00 44.50 303 GLU A CA 1
ATOM 2429 C C . GLU A 1 303 ? 9.246 -19.912 13.406 1.00 44.50 303 GLU A C 1
ATOM 2431 O O . GLU A 1 303 ? 10.131 -19.749 14.242 1.00 44.50 303 GLU A O 1
ATOM 2436 N N . HIS A 1 304 ? 9.541 -19.779 12.117 1.00 40.28 304 HIS A N 1
ATOM 2437 C CA . HIS A 1 304 ? 10.875 -19.406 11.647 1.00 40.28 304 HIS A CA 1
ATOM 2438 C C . HIS A 1 304 ? 10.766 -18.144 10.808 1.00 40.28 304 HIS A C 1
ATOM 2440 O O . HIS A 1 304 ? 10.286 -18.176 9.674 1.00 40.28 304 HIS A O 1
ATOM 2446 N N . ASP A 1 305 ? 11.198 -17.036 11.415 1.00 44.34 305 ASP A N 1
ATOM 2447 C CA . ASP A 1 305 ? 11.598 -15.825 10.713 1.00 44.34 305 ASP A CA 1
ATOM 2448 C C . ASP A 1 305 ? 12.518 -16.235 9.564 1.00 44.34 305 ASP A C 1
ATOM 2450 O O . ASP A 1 305 ? 13.631 -16.730 9.772 1.00 44.34 305 ASP A O 1
ATOM 2454 N N . VAL A 1 306 ? 12.027 -16.087 8.336 1.00 44.12 306 VAL A N 1
ATOM 2455 C CA . VAL A 1 306 ? 12.886 -16.182 7.164 1.00 44.12 306 VAL A CA 1
ATOM 2456 C C . VAL A 1 306 ? 13.740 -14.922 7.196 1.00 44.12 306 VAL A C 1
ATOM 2458 O O . VAL A 1 306 ? 13.253 -13.824 6.943 1.00 44.12 306 VAL A O 1
ATOM 2461 N N . ASP A 1 307 ? 14.997 -15.081 7.598 1.00 43.66 307 ASP A N 1
ATOM 2462 C CA . ASP A 1 307 ? 15.980 -14.005 7.644 1.00 43.66 307 ASP A CA 1
ATOM 2463 C C . ASP A 1 307 ? 16.323 -13.570 6.210 1.00 43.66 307 ASP A C 1
ATOM 2465 O O . ASP A 1 307 ? 17.167 -14.171 5.538 1.00 43.66 307 ASP A O 1
ATOM 2469 N N . TYR A 1 308 ? 15.603 -12.556 5.723 1.00 44.41 308 TYR A N 1
ATOM 2470 C CA . TYR A 1 308 ? 15.767 -11.982 4.386 1.00 44.41 308 TYR A CA 1
ATOM 2471 C C . TYR A 1 308 ? 17.122 -11.272 4.191 1.00 44.41 308 TYR A C 1
ATOM 2473 O O . TYR A 1 308 ? 17.445 -10.926 3.055 1.00 44.41 308 TYR A O 1
ATOM 2481 N N . ASP A 1 309 ? 17.921 -11.088 5.253 1.00 44.84 309 ASP A N 1
ATOM 2482 C CA . ASP A 1 309 ? 19.242 -10.446 5.200 1.00 44.84 309 ASP A CA 1
ATOM 2483 C C . ASP A 1 309 ? 20.390 -11.432 4.906 1.00 44.84 309 ASP A C 1
ATOM 2485 O O . ASP A 1 309 ? 21.553 -11.030 4.794 1.00 44.84 309 ASP A O 1
ATOM 2489 N N . LYS A 1 310 ? 20.106 -12.731 4.732 1.00 42.56 310 LYS A N 1
ATOM 2490 C CA . LYS A 1 310 ? 21.115 -13.679 4.241 1.00 42.56 310 LYS A CA 1
ATOM 2491 C C . LYS A 1 310 ? 21.354 -13.481 2.745 1.00 42.56 310 LYS A C 1
ATOM 2493 O O . LYS A 1 310 ? 20.481 -13.746 1.925 1.00 42.56 310 LYS A O 1
ATOM 2498 N N . GLU A 1 311 ? 22.581 -13.095 2.390 1.00 44.09 311 GLU A N 1
ATOM 2499 C CA . GLU A 1 311 ? 23.026 -12.932 0.994 1.00 44.09 311 GLU A CA 1
ATOM 2500 C C . GLU A 1 311 ? 22.943 -14.232 0.163 1.00 44.09 311 GLU A C 1
ATOM 2502 O O . GLU A 1 311 ? 22.888 -14.157 -1.061 1.00 44.09 311 GLU A O 1
ATOM 2507 N N . ASP A 1 312 ? 22.841 -15.399 0.812 1.00 41.66 312 ASP A N 1
ATOM 2508 C CA . ASP A 1 312 ? 22.635 -16.708 0.184 1.00 41.66 312 ASP A CA 1
ATOM 2509 C C . ASP A 1 312 ? 21.509 -17.482 0.898 1.00 41.66 312 ASP A C 1
ATOM 2511 O O . ASP A 1 312 ? 21.759 -18.341 1.746 1.00 41.66 312 ASP A O 1
ATOM 2515 N N . ILE A 1 313 ? 20.247 -17.187 0.569 1.00 46.91 313 ILE A N 1
ATOM 2516 C CA . ILE A 1 313 ? 19.131 -18.091 0.895 1.00 46.91 313 ILE A CA 1
ATOM 2517 C C . ILE A 1 313 ? 19.116 -19.184 -0.174 1.00 46.91 313 ILE A C 1
ATOM 2519 O O . ILE A 1 313 ? 18.902 -18.909 -1.360 1.00 46.91 313 ILE A O 1
ATOM 2523 N N . SER A 1 314 ? 19.369 -20.432 0.222 1.00 43.25 314 SER A N 1
ATOM 2524 C CA . SER A 1 314 ? 19.351 -21.545 -0.728 1.00 43.25 314 SER A CA 1
ATOM 2525 C C . SER A 1 314 ? 17.941 -21.745 -1.296 1.00 43.25 314 SER A C 1
ATOM 2527 O O . SER A 1 314 ? 16.946 -21.567 -0.594 1.00 43.25 314 SER A O 1
ATOM 2529 N N . HIS A 1 315 ? 17.844 -22.137 -2.574 1.00 42.75 315 HIS A N 1
ATOM 2530 C CA . HIS A 1 315 ? 16.562 -22.443 -3.223 1.00 42.75 315 HIS A CA 1
ATOM 2531 C C . HIS A 1 315 ? 15.731 -23.383 -2.324 1.00 42.75 315 HIS A C 1
ATOM 2533 O O . HIS A 1 315 ? 14.589 -23.071 -1.998 1.00 42.75 315 HIS A O 1
ATOM 2539 N N . ASP A 1 316 ? 16.341 -24.453 -1.808 1.00 40.69 316 ASP A N 1
ATOM 2540 C CA . ASP A 1 316 ? 15.682 -25.481 -0.992 1.00 40.69 316 ASP A CA 1
ATOM 2541 C C . ASP A 1 316 ? 15.173 -24.991 0.381 1.00 40.69 316 ASP A C 1
ATOM 2543 O O . ASP A 1 316 ? 14.140 -25.481 0.840 1.00 40.69 316 ASP A O 1
ATOM 2547 N N . GLU A 1 317 ? 15.799 -23.989 1.013 1.00 49.16 317 GLU A N 1
ATOM 2548 C CA . GLU A 1 317 ? 15.287 -23.380 2.260 1.00 49.16 317 GLU A CA 1
ATOM 2549 C C . GLU A 1 317 ? 13.985 -22.596 2.031 1.00 49.16 317 GLU A C 1
ATOM 2551 O O . GLU A 1 317 ? 13.108 -22.592 2.893 1.00 49.16 317 GLU A O 1
ATOM 2556 N N . ILE A 1 318 ? 13.796 -22.013 0.841 1.00 48.78 318 ILE A N 1
ATOM 2557 C CA . ILE A 1 318 ? 12.543 -21.346 0.451 1.00 48.78 318 ILE A CA 1
ATOM 2558 C C . ILE A 1 318 ? 11.461 -22.391 0.119 1.00 48.78 318 ILE A C 1
ATOM 2560 O O . ILE A 1 318 ? 10.273 -22.143 0.322 1.00 48.78 318 ILE A O 1
ATOM 2564 N N . TYR A 1 319 ? 11.810 -23.564 -0.428 1.00 45.91 319 TYR A N 1
ATOM 2565 C CA . TYR A 1 319 ? 10.840 -24.613 -0.813 1.00 45.91 319 TYR A CA 1
ATOM 2566 C C . TYR A 1 319 ? 10.521 -25.631 0.299 1.00 45.91 319 TYR A C 1
ATOM 2568 O O . TYR A 1 319 ? 9.525 -26.341 0.173 1.00 45.91 319 TYR A O 1
ATOM 2576 N N . GLY A 1 320 ? 11.295 -25.682 1.389 1.00 46.47 320 GLY A N 1
ATOM 2577 C CA . GLY A 1 320 ? 11.056 -26.572 2.537 1.00 46.47 320 GLY A CA 1
ATOM 2578 C C . GLY A 1 320 ? 9.957 -26.120 3.513 1.00 46.47 320 GLY A C 1
ATOM 2579 O O . GLY A 1 320 ? 9.558 -26.897 4.380 1.00 46.47 320 GLY A O 1
ATOM 2580 N N . VAL A 1 321 ? 9.455 -24.889 3.379 1.00 59.88 321 VAL A N 1
ATOM 2581 C CA . VAL A 1 321 ? 8.366 -24.331 4.200 1.00 59.88 321 VAL A CA 1
ATOM 2582 C C . VAL A 1 321 ? 7.013 -24.724 3.600 1.00 59.88 321 VAL A C 1
ATOM 2584 O O . VAL A 1 321 ? 6.829 -24.648 2.385 1.00 59.88 321 VAL A O 1
ATOM 2587 N N . GLU A 1 322 ? 6.044 -25.141 4.423 1.00 70.19 322 GLU A N 1
ATOM 2588 C CA . GLU A 1 322 ? 4.704 -25.502 3.940 1.00 70.19 322 GLU A CA 1
ATOM 2589 C C . GLU A 1 322 ? 4.036 -24.282 3.274 1.00 70.19 322 GLU A C 1
ATOM 2591 O O . GLU A 1 322 ? 3.767 -23.263 3.916 1.00 70.19 322 GLU A O 1
ATOM 2596 N N . ARG A 1 323 ? 3.781 -24.372 1.964 1.00 80.81 323 ARG A N 1
ATOM 2597 C CA . ARG A 1 323 ? 3.139 -23.310 1.175 1.00 80.81 323 ARG A CA 1
ATOM 2598 C C . ARG A 1 323 ? 1.648 -23.563 1.045 1.00 80.81 323 ARG A C 1
ATOM 2600 O O . ARG A 1 323 ? 1.213 -24.699 0.857 1.00 80.81 323 ARG A O 1
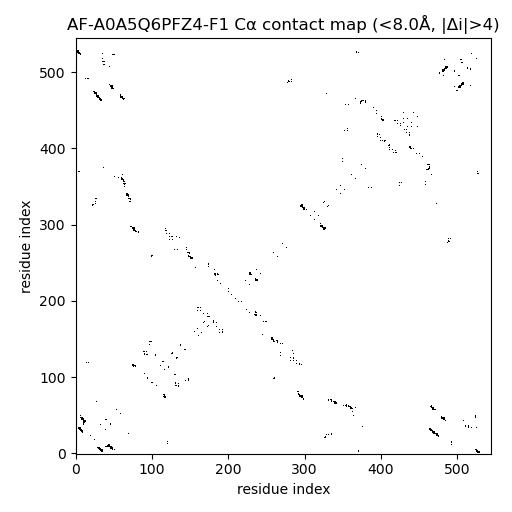ATOM 2607 N N . GLU A 1 324 ? 0.873 -22.491 1.059 1.00 86.62 324 GLU A N 1
ATOM 2608 C CA . GLU A 1 324 ? -0.556 -22.520 0.771 1.00 86.62 324 GLU A CA 1
ATOM 2609 C C . GLU A 1 324 ? -0.878 -21.576 -0.385 1.00 86.62 324 GLU A C 1
ATOM 2611 O O . GLU A 1 324 ? -0.279 -20.512 -0.520 1.00 86.62 324 GLU A O 1
ATOM 2616 N N . LEU A 1 325 ? -1.816 -21.967 -1.250 1.00 90.88 325 LEU A N 1
ATOM 2617 C CA . LEU A 1 325 ? -2.263 -21.099 -2.338 1.00 90.88 325 LEU A CA 1
ATOM 2618 C C . LEU A 1 325 ? -2.911 -19.839 -1.759 1.00 90.88 325 LEU A C 1
ATOM 2620 O O . LEU A 1 325 ? -3.781 -19.940 -0.891 1.00 90.88 325 LEU A O 1
ATOM 2624 N N . ALA A 1 326 ? -2.540 -18.674 -2.284 1.00 90.00 326 ALA A N 1
ATOM 2625 C CA . ALA A 1 326 ? -3.056 -17.373 -1.872 1.00 90.00 326 ALA A CA 1
ATOM 2626 C C . ALA A 1 326 ? -4.429 -17.107 -2.508 1.00 90.00 326 ALA A C 1
ATOM 2628 O O . ALA A 1 326 ? -4.601 -16.222 -3.339 1.00 90.00 326 ALA A O 1
ATOM 2629 N N . THR A 1 327 ? -5.409 -17.933 -2.152 1.00 92.38 327 THR A N 1
ATOM 2630 C CA . THR A 1 327 ? -6.817 -17.719 -2.504 1.00 92.38 327 THR A CA 1
ATOM 2631 C C . THR A 1 327 ? -7.485 -16.819 -1.469 1.00 92.38 327 THR A C 1
ATOM 2633 O O . THR A 1 327 ? -7.012 -16.735 -0.333 1.00 92.38 327 THR A O 1
ATOM 2636 N N . LEU A 1 328 ? -8.603 -16.184 -1.836 1.00 93.44 328 LEU A N 1
ATOM 2637 C CA . LEU A 1 328 ? -9.399 -15.357 -0.925 1.00 93.44 328 LEU A CA 1
ATOM 2638 C C . LEU A 1 328 ? -9.693 -16.061 0.412 1.00 93.44 328 LEU A C 1
ATOM 2640 O O . LEU A 1 328 ? -9.444 -15.498 1.477 1.00 93.44 328 LEU A O 1
ATOM 2644 N N . ASP A 1 329 ? -10.156 -17.312 0.351 1.00 92.75 329 ASP A N 1
ATOM 2645 C CA . ASP A 1 329 ? -10.541 -18.087 1.534 1.00 92.75 329 ASP A CA 1
ATOM 2646 C C . ASP A 1 329 ? -9.328 -18.489 2.388 1.00 92.75 329 ASP A C 1
ATOM 2648 O O . ASP A 1 329 ? -9.375 -18.404 3.617 1.00 92.75 329 ASP A O 1
ATOM 2652 N N . ASN A 1 330 ? -8.217 -18.896 1.761 1.00 91.56 330 ASN A N 1
ATOM 2653 C CA . ASN A 1 330 ? -7.008 -19.292 2.490 1.00 91.56 330 ASN A CA 1
ATOM 2654 C C . ASN A 1 330 ? -6.346 -18.094 3.180 1.00 91.56 330 ASN A C 1
ATOM 2656 O O . ASN A 1 330 ? -5.944 -18.201 4.338 1.00 91.56 330 ASN A O 1
ATOM 2660 N N . LEU A 1 331 ? -6.271 -16.951 2.490 1.00 90.88 331 LEU A N 1
ATOM 2661 C CA . LEU A 1 331 ? -5.759 -15.708 3.065 1.00 90.88 331 LEU A CA 1
ATOM 2662 C C . LEU A 1 331 ? -6.643 -15.246 4.220 1.00 90.88 331 LEU A C 1
ATOM 2664 O O . LEU A 1 331 ? -6.121 -14.935 5.286 1.00 90.88 331 LEU A O 1
ATOM 2668 N N . SER A 1 332 ? -7.969 -15.275 4.052 1.00 90.75 332 SER A N 1
ATOM 2669 C CA . SER A 1 332 ? -8.889 -14.887 5.123 1.00 90.75 332 SER A CA 1
ATOM 2670 C C . SER A 1 332 ? -8.757 -15.783 6.357 1.00 90.75 332 SER A C 1
ATOM 2672 O O . SER A 1 332 ? -8.693 -15.317 7.498 1.00 90.75 332 SER A O 1
ATOM 2674 N N . LYS A 1 333 ? -8.632 -17.095 6.145 1.00 89.00 333 LYS A N 1
ATOM 2675 C CA . LYS A 1 333 ? -8.401 -18.061 7.222 1.00 89.00 333 LYS A CA 1
ATOM 2676 C C . LYS A 1 333 ? -7.098 -17.792 7.976 1.00 89.00 333 LYS A C 1
ATOM 2678 O O . LYS A 1 333 ? -7.076 -17.914 9.199 1.00 89.00 333 LYS A O 1
ATOM 2683 N N . GLU A 1 334 ? -6.026 -17.446 7.270 1.00 86.12 334 GLU A N 1
ATOM 2684 C CA . GLU A 1 334 ? -4.734 -17.144 7.888 1.00 86.12 334 GLU A CA 1
ATOM 2685 C C . GLU A 1 334 ? -4.742 -15.788 8.614 1.00 86.12 334 GLU A C 1
ATOM 2687 O O . GLU A 1 334 ? -4.265 -15.694 9.745 1.00 86.12 334 GLU A O 1
ATOM 2692 N N . MET A 1 335 ? -5.369 -14.765 8.030 1.00 84.94 335 MET A N 1
ATOM 2693 C CA . MET A 1 335 ? -5.555 -13.448 8.652 1.00 84.94 335 MET A CA 1
ATOM 2694 C C . MET A 1 335 ? -6.341 -13.540 9.966 1.00 84.94 335 MET A C 1
ATOM 2696 O O . MET A 1 335 ? -5.955 -12.928 10.959 1.00 84.94 335 MET A O 1
ATOM 2700 N N . ASN A 1 336 ? -7.381 -14.376 10.016 1.00 82.19 336 ASN A N 1
ATOM 2701 C CA . ASN A 1 336 ? -8.156 -14.620 11.236 1.00 82.19 336 ASN A CA 1
ATOM 2702 C C . ASN A 1 336 ? -7.370 -15.369 12.332 1.00 82.19 336 ASN A C 1
ATOM 2704 O O . ASN A 1 336 ? -7.721 -15.273 13.508 1.00 82.19 336 ASN A O 1
ATOM 2708 N N . ARG A 1 337 ? -6.308 -16.113 11.985 1.00 76.12 337 ARG A N 1
ATOM 2709 C CA . ARG A 1 337 ? -5.397 -16.722 12.975 1.00 76.12 337 ARG A CA 1
ATOM 2710 C C . ARG A 1 337 ? -4.422 -15.701 13.553 1.00 76.12 337 ARG A C 1
ATOM 2712 O O . ARG A 1 337 ? -4.067 -15.799 14.725 1.00 76.12 337 ARG A O 1
ATOM 2719 N N . LYS A 1 338 ? -3.989 -14.740 12.735 1.00 64.81 338 LYS A N 1
ATOM 2720 C CA . LYS A 1 338 ? -3.004 -13.707 13.074 1.00 64.81 338 LYS A CA 1
ATOM 2721 C C . LYS A 1 338 ? -3.686 -12.371 13.338 1.00 64.81 338 LYS A C 1
ATOM 2723 O O . LYS A 1 338 ? -3.543 -11.408 12.585 1.00 64.81 338 LYS A O 1
ATOM 2728 N N . LEU A 1 339 ? -4.404 -12.303 14.454 1.00 58.59 339 LEU A N 1
ATOM 2729 C CA . LEU A 1 339 ? -4.826 -11.019 15.001 1.00 58.59 339 LEU A CA 1
ATOM 2730 C C . LEU A 1 339 ? -3.623 -10.371 15.683 1.00 58.59 339 LEU A C 1
ATOM 2732 O O . LEU A 1 339 ? -3.245 -10.758 16.787 1.00 58.59 339 LEU A O 1
ATOM 2736 N N . ILE A 1 340 ? -3.020 -9.388 15.018 1.00 53.78 340 ILE A N 1
ATOM 2737 C CA . ILE A 1 340 ? -2.003 -8.544 15.636 1.00 53.78 340 ILE A CA 1
ATOM 2738 C C . ILE A 1 340 ? -2.724 -7.336 16.241 1.00 53.78 340 ILE A C 1
ATOM 2740 O O . ILE A 1 340 ? -3.529 -6.658 15.597 1.00 53.78 340 ILE A O 1
ATOM 2744 N N . ILE A 1 341 ? -2.473 -7.079 17.524 1.00 48.97 341 ILE A N 1
ATOM 2745 C CA . ILE A 1 341 ? -2.796 -5.779 18.117 1.00 48.97 341 ILE A CA 1
ATOM 2746 C C . ILE A 1 341 ? -1.948 -4.780 17.353 1.00 48.97 341 ILE A C 1
ATOM 2748 O O . ILE A 1 341 ? -0.740 -4.968 17.335 1.00 48.97 341 ILE A O 1
ATOM 2752 N N . CYS A 1 342 ? -2.551 -3.791 16.688 1.00 42.06 342 CYS A N 1
ATOM 2753 C CA . CYS A 1 342 ? -1.818 -2.881 15.813 1.00 42.06 342 CYS A CA 1
ATOM 2754 C C . CYS A 1 342 ? -0.593 -2.320 16.554 1.00 42.06 342 CYS A C 1
ATOM 2756 O O . CYS A 1 342 ? -0.719 -1.450 17.416 1.00 42.06 342 CYS A O 1
ATOM 2758 N N . ASP A 1 343 ? 0.582 -2.846 16.205 1.00 36.50 343 ASP A N 1
ATOM 2759 C CA . ASP A 1 343 ? 1.891 -2.470 16.741 1.00 36.50 343 ASP A CA 1
ATOM 2760 C C . ASP A 1 343 ? 2.512 -1.377 15.865 1.00 36.50 343 ASP A C 1
ATOM 2762 O O . ASP A 1 343 ? 3.728 -1.238 15.733 1.00 36.50 343 ASP A O 1
ATOM 2766 N N . SER A 1 344 ? 1.663 -0.563 15.225 1.00 36.00 344 SER A N 1
ATOM 2767 C CA . SER A 1 344 ? 2.172 0.650 14.615 1.00 36.00 344 SER A CA 1
ATOM 2768 C C . SER A 1 344 ? 2.699 1.539 15.737 1.00 36.00 344 SER A C 1
ATOM 2770 O O . SER A 1 344 ? 1.991 1.883 16.682 1.00 36.00 344 SER A O 1
ATOM 2772 N N . LEU A 1 345 ? 3.942 1.976 15.583 1.00 32.56 345 LEU A N 1
ATOM 2773 C CA . LEU A 1 345 ? 4.616 3.017 16.363 1.00 32.56 345 LEU A CA 1
ATOM 2774 C C . LEU A 1 345 ? 3.816 4.347 16.462 1.00 32.56 345 LEU A C 1
ATOM 2776 O O . LEU A 1 345 ? 4.251 5.277 17.136 1.00 32.56 345 LEU A O 1
ATOM 2780 N N . PHE A 1 346 ? 2.637 4.435 15.826 1.00 36.31 346 PHE A N 1
ATOM 2781 C CA . PHE A 1 346 ? 1.651 5.516 15.903 1.00 36.31 346 PHE A CA 1
ATOM 2782 C C . PHE A 1 346 ? 0.485 5.254 16.871 1.00 36.31 346 PHE A C 1
ATOM 2784 O O . PHE A 1 346 ? -0.314 6.165 17.105 1.00 36.31 346 PHE A O 1
ATOM 2791 N N . SER A 1 347 ? 0.385 4.073 17.494 1.00 47.34 347 SER A N 1
ATOM 2792 C CA . SER A 1 347 ? -0.525 3.839 18.616 1.00 47.34 347 SER A CA 1
ATOM 2793 C C . SER A 1 347 ? 0.012 4.570 19.848 1.00 47.34 347 SER A C 1
ATOM 2795 O O . SER A 1 347 ? 0.557 3.976 20.778 1.00 47.34 347 SER A O 1
ATOM 2797 N N . THR A 1 348 ? -0.091 5.895 19.859 1.00 58.69 348 THR A N 1
ATOM 2798 C CA . THR A 1 348 ? 0.085 6.650 21.098 1.00 58.69 348 THR A CA 1
ATOM 2799 C C . THR A 1 348 ? -0.783 6.006 22.175 1.00 58.69 348 THR A C 1
ATOM 2801 O O . THR A 1 348 ? -1.913 5.617 21.870 1.00 58.69 348 THR A O 1
ATOM 2804 N N . SER A 1 349 ? -0.273 5.889 23.404 1.00 72.56 349 SER A N 1
ATOM 2805 C CA . SER A 1 349 ? -0.963 5.282 24.553 1.00 72.56 349 SER A CA 1
ATOM 2806 C C . SER A 1 349 ? -2.441 5.677 24.647 1.00 72.56 349 SER A C 1
ATOM 2808 O O . SER A 1 349 ? -3.292 4.859 24.982 1.00 72.56 349 SER A O 1
ATOM 2810 N N . ILE A 1 350 ? -2.767 6.903 24.232 1.00 81.44 350 ILE A N 1
ATOM 2811 C CA . ILE A 1 350 ? -4.126 7.428 24.200 1.00 81.44 350 ILE A CA 1
ATOM 2812 C C . ILE A 1 350 ? -5.089 6.705 23.251 1.00 81.44 350 ILE A C 1
ATOM 2814 O O . ILE A 1 350 ? -6.244 6.520 23.609 1.00 81.44 350 ILE A O 1
ATOM 2818 N N . VAL A 1 351 ? -4.646 6.256 22.072 1.00 78.56 351 VAL A N 1
ATOM 2819 C CA . VAL A 1 351 ? -5.504 5.545 21.106 1.00 78.56 351 VAL A CA 1
ATOM 2820 C C . VAL A 1 351 ? -5.847 4.156 21.641 1.00 78.56 351 VAL A C 1
ATOM 2822 O O . VAL A 1 351 ? -6.988 3.720 21.513 1.00 78.56 351 VAL A O 1
ATOM 2825 N N . LYS A 1 352 ? -4.896 3.495 22.321 1.00 77.06 352 LYS A N 1
ATOM 2826 C CA . LYS A 1 352 ? -5.128 2.212 23.006 1.00 77.06 352 LYS A CA 1
ATOM 2827 C C . LYS A 1 352 ? -6.121 2.351 24.165 1.00 77.06 352 LYS A C 1
ATOM 2829 O O . LYS A 1 352 ? -6.952 1.471 24.355 1.00 77.06 352 LYS A O 1
ATOM 2834 N N . ILE A 1 353 ? -6.063 3.447 24.925 1.00 81.25 353 ILE A N 1
ATOM 2835 C CA . ILE A 1 353 ? -7.033 3.715 26.002 1.00 81.25 353 ILE A CA 1
ATOM 2836 C C . ILE A 1 353 ? -8.403 4.046 25.404 1.00 81.25 353 ILE A C 1
ATOM 2838 O O . ILE A 1 353 ? -9.413 3.491 25.820 1.00 81.25 353 ILE A O 1
ATOM 2842 N N . ALA A 1 354 ? -8.444 4.897 24.379 1.00 82.81 354 ALA A N 1
ATOM 2843 C CA . ALA A 1 354 ? -9.677 5.262 23.693 1.00 82.81 354 ALA A CA 1
ATOM 2844 C C . ALA A 1 354 ? -10.400 4.017 23.143 1.00 82.81 354 ALA A C 1
ATOM 2846 O O . ALA A 1 354 ? -11.614 3.875 23.272 1.00 82.81 354 ALA A O 1
ATOM 2847 N N . ALA A 1 355 ? -9.628 3.078 22.595 1.00 79.06 355 ALA A N 1
ATOM 2848 C CA . ALA A 1 355 ? -10.095 1.798 22.087 1.00 79.06 355 ALA A CA 1
ATOM 2849 C C . ALA A 1 355 ? -10.754 0.907 23.144 1.00 79.06 355 ALA A C 1
ATOM 2851 O O . ALA A 1 355 ? -11.643 0.125 22.810 1.00 79.06 355 ALA A O 1
ATOM 2852 N N . SER A 1 356 ? -10.297 0.980 24.398 1.00 78.69 356 SER A N 1
ATOM 2853 C CA . SER A 1 356 ? -10.826 0.143 25.475 1.00 78.69 356 SER A CA 1
ATOM 2854 C C . SER A 1 356 ? -12.071 0.721 26.136 1.00 78.69 356 SER A C 1
ATOM 2856 O O . SER A 1 356 ? -12.831 -0.039 26.737 1.00 78.69 356 SER A O 1
ATOM 2858 N N . VAL A 1 357 ? -12.292 2.035 26.019 1.00 80.19 357 VAL A N 1
ATOM 2859 C CA . VAL A 1 357 ? -13.470 2.711 26.584 1.00 80.19 357 VAL A CA 1
ATOM 2860 C C . VAL A 1 357 ? -14.627 2.837 25.601 1.00 80.19 357 VAL A C 1
ATOM 2862 O O . VAL A 1 357 ? -15.773 2.891 26.036 1.00 80.19 357 VAL A O 1
ATOM 2865 N N . LYS A 1 358 ? -14.358 2.906 24.294 1.00 79.06 358 LYS A N 1
ATOM 2866 C CA . LYS A 1 358 ? -15.395 3.169 23.291 1.00 79.06 358 LYS A CA 1
ATOM 2867 C C . LYS A 1 358 ? -16.349 1.993 23.089 1.00 79.06 358 LYS A C 1
ATOM 2869 O O . LYS A 1 358 ? -15.971 0.823 23.147 1.00 79.06 358 LYS A O 1
ATOM 2874 N N . GLU A 1 359 ? -17.601 2.346 22.819 1.00 79.69 359 GLU A N 1
ATOM 2875 C CA . GLU A 1 359 ? -18.667 1.397 22.522 1.00 79.69 359 GLU A CA 1
ATOM 2876 C C . GLU A 1 359 ? -18.455 0.733 21.153 1.00 79.69 359 GLU A C 1
ATOM 2878 O O . GLU A 1 359 ? -17.957 1.342 20.202 1.00 79.69 359 GLU A O 1
ATOM 2883 N N . ARG A 1 360 ? -18.837 -0.543 21.068 1.00 86.94 360 ARG A N 1
ATOM 2884 C CA . ARG A 1 360 ? -18.922 -1.285 19.810 1.00 86.94 360 ARG A CA 1
ATOM 2885 C C . ARG A 1 360 ? -20.333 -1.127 19.266 1.00 86.94 360 ARG A C 1
ATOM 2887 O O . ARG A 1 360 ? -21.287 -1.411 19.979 1.00 86.94 360 ARG A O 1
ATOM 2894 N N . LEU A 1 361 ? -20.448 -0.700 18.016 1.00 90.00 361 LEU A N 1
ATOM 2895 C CA . LEU A 1 361 ? -21.725 -0.434 17.364 1.00 90.00 361 LEU A CA 1
ATOM 2896 C C . LEU A 1 361 ? -22.147 -1.675 16.565 1.00 90.00 361 LEU A C 1
ATOM 2898 O O . LEU A 1 361 ? -21.480 -2.079 15.609 1.00 90.00 361 LEU A O 1
ATOM 2902 N N . HIS A 1 362 ? -23.257 -2.282 16.965 1.00 91.12 362 HIS A N 1
ATOM 2903 C CA . HIS A 1 362 ? -23.781 -3.559 16.479 1.00 91.12 362 HIS A CA 1
ATOM 2904 C C . HIS A 1 362 ? -24.977 -3.401 15.531 1.00 91.12 362 HIS A C 1
ATOM 2906 O O . HIS A 1 362 ? -25.634 -4.378 15.174 1.00 91.12 362 HIS A O 1
ATOM 2912 N N . SER A 1 363 ? -25.301 -2.180 15.111 1.00 91.06 363 SER A N 1
ATOM 2913 C CA . SER A 1 363 ? -26.364 -1.949 14.138 1.00 91.06 363 SER A CA 1
ATOM 2914 C C . SER A 1 363 ? -26.177 -0.642 13.375 1.00 91.06 363 SER A C 1
ATOM 2916 O O . SER A 1 363 ? -25.555 0.301 13.863 1.00 91.06 363 SER A O 1
ATOM 2918 N N . LEU A 1 364 ? -26.789 -0.547 12.187 1.00 90.44 364 LEU A N 1
ATOM 2919 C CA . LEU A 1 364 ? -26.836 0.714 11.436 1.00 90.44 364 LEU A CA 1
ATOM 2920 C C . LEU A 1 364 ? -27.485 1.833 12.256 1.00 90.44 364 LEU A C 1
ATOM 2922 O O . LEU A 1 364 ? -27.004 2.955 12.225 1.00 90.44 364 LEU A O 1
ATOM 2926 N N . LYS A 1 365 ? -28.517 1.521 13.048 1.00 88.50 365 LYS A N 1
ATOM 2927 C CA . LYS A 1 365 ? -29.195 2.495 13.911 1.00 88.50 365 LYS A CA 1
ATOM 2928 C C . LYS A 1 365 ? -28.276 3.045 15.006 1.00 88.50 365 LYS A C 1
ATOM 2930 O O . LYS A 1 365 ? -28.321 4.233 15.306 1.00 88.50 365 LYS A O 1
ATOM 2935 N N . GLU A 1 366 ? -27.442 2.198 15.607 1.00 89.94 366 GLU A N 1
ATOM 2936 C CA . GLU A 1 366 ? -26.431 2.649 16.569 1.00 89.94 366 GLU A CA 1
ATOM 2937 C C . GLU A 1 366 ? -25.397 3.555 15.909 1.00 89.94 366 GLU A C 1
ATOM 2939 O O . GLU A 1 366 ? -25.067 4.595 16.471 1.00 89.94 366 GLU A O 1
ATOM 2944 N N . ILE A 1 367 ? -24.946 3.218 14.698 1.00 90.12 367 ILE A N 1
ATOM 2945 C CA . ILE A 1 367 ? -24.042 4.071 13.918 1.00 90.12 367 ILE A CA 1
ATOM 2946 C C . ILE A 1 367 ? -24.699 5.421 13.613 1.00 90.12 367 ILE A C 1
ATOM 2948 O O . ILE A 1 367 ? -24.076 6.461 13.819 1.00 90.12 367 ILE A O 1
ATOM 2952 N N . GLU A 1 368 ? -25.967 5.427 13.193 1.00 87.56 368 GLU A N 1
ATOM 2953 C CA . GLU A 1 368 ? -26.726 6.653 12.922 1.00 87.56 368 GLU A CA 1
ATOM 2954 C C . GLU A 1 368 ? -26.809 7.574 14.144 1.00 87.56 368 GLU A C 1
ATOM 2956 O O . GLU A 1 368 ? -26.577 8.776 14.018 1.00 87.56 368 GLU A O 1
ATOM 2961 N N . ASN A 1 369 ? -27.049 7.013 15.333 1.00 87.38 369 ASN A N 1
ATOM 2962 C CA . ASN A 1 369 ? -27.094 7.773 16.587 1.00 87.38 369 ASN A CA 1
ATOM 2963 C C . ASN A 1 369 ? -25.749 8.427 16.954 1.00 87.38 369 ASN A C 1
ATOM 2965 O O . ASN A 1 369 ? -25.721 9.338 17.779 1.00 87.38 369 ASN A O 1
ATOM 2969 N N . HIS A 1 370 ? -24.645 7.973 16.356 1.00 87.94 370 HIS A N 1
ATOM 2970 C CA . HIS A 1 370 ? -23.298 8.466 16.630 1.00 87.94 370 HIS A CA 1
ATOM 2971 C C . HIS A 1 370 ? -22.737 9.379 15.527 1.00 87.94 370 HIS A C 1
ATOM 2973 O O . HIS A 1 370 ? -21.652 9.929 15.709 1.00 87.94 370 HIS A O 1
ATOM 2979 N N . ILE A 1 371 ? -23.458 9.615 14.421 1.00 87.94 371 ILE A N 1
ATOM 2980 C CA . ILE A 1 371 ? -22.976 10.410 13.268 1.00 87.94 371 ILE A CA 1
ATOM 2981 C C . ILE A 1 371 ? -22.462 11.804 13.665 1.00 87.94 371 ILE A C 1
ATOM 2983 O O . ILE A 1 371 ? -21.508 12.303 13.065 1.00 87.94 371 ILE A O 1
ATOM 2987 N N . ASP A 1 372 ? -23.040 12.433 14.689 1.00 87.00 372 ASP A N 1
ATOM 2988 C CA . ASP A 1 372 ? -22.620 13.763 15.150 1.00 87.00 372 ASP A CA 1
ATOM 2989 C C . ASP A 1 372 ? -21.196 13.792 15.740 1.00 87.00 372 ASP A C 1
ATOM 2991 O O . ASP A 1 372 ? -20.568 14.858 15.781 1.00 87.00 372 ASP A O 1
ATOM 2995 N N . GLN A 1 373 ? -20.660 12.632 16.141 1.00 88.19 373 GLN A N 1
ATOM 2996 C CA . GLN A 1 373 ? -19.268 12.476 16.577 1.00 88.19 373 GLN A CA 1
ATOM 2997 C C . GLN A 1 373 ? -18.279 12.505 15.404 1.00 88.19 373 GLN A C 1
ATOM 2999 O O . GLN A 1 373 ? -17.085 12.691 15.630 1.00 88.19 373 GLN A O 1
ATOM 3004 N N . LEU A 1 374 ? -18.741 12.359 14.156 1.00 89.50 374 LEU A N 1
ATOM 3005 C CA . LEU A 1 374 ? -17.865 12.450 12.993 1.00 89.50 374 LEU A CA 1
ATOM 3006 C C . LEU A 1 374 ? -17.447 13.909 12.758 1.00 89.50 374 LEU A C 1
ATOM 3008 O O . LEU A 1 374 ? -18.302 14.790 12.699 1.00 89.50 374 LEU A O 1
ATOM 3012 N N . LYS A 1 375 ? -16.155 14.194 12.618 1.00 90.38 375 LYS A N 1
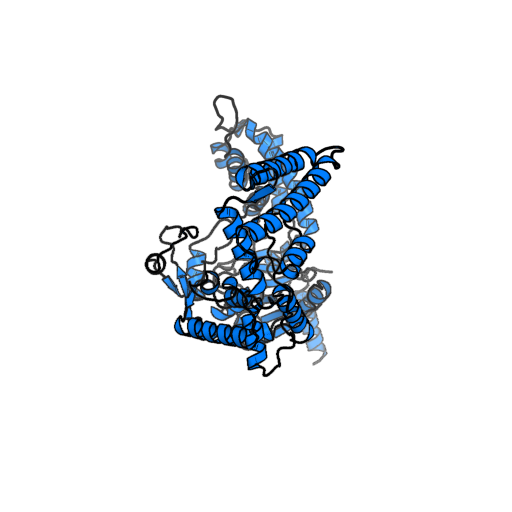ATOM 3013 C CA . LYS A 1 375 ? -15.524 15.523 12.506 1.00 90.38 375 LYS A CA 1
ATOM 3014 C C . LYS A 1 375 ? -14.393 15.491 11.477 1.00 90.38 375 LYS A C 1
ATOM 3016 O O . LYS A 1 375 ? -14.100 14.425 10.939 1.00 90.38 375 LYS A O 1
ATOM 3021 N N . SER A 1 376 ? -13.823 16.644 11.129 1.00 87.81 376 SER A N 1
ATOM 3022 C CA . SER A 1 376 ? -12.683 16.680 10.202 1.00 87.81 376 SER A CA 1
ATOM 3023 C C . SER A 1 376 ? -11.429 16.070 10.837 1.00 87.81 376 SER A C 1
ATOM 3025 O O . SER A 1 376 ? -11.327 15.955 12.060 1.00 87.81 376 SER A O 1
ATOM 3027 N N . GLU A 1 377 ? -10.458 15.673 10.012 1.00 86.25 377 GLU A N 1
ATOM 3028 C CA . GLU A 1 377 ? -9.187 15.132 10.504 1.00 86.25 377 GLU A CA 1
ATOM 3029 C C . GLU A 1 377 ? -8.440 16.141 11.386 1.00 86.25 377 GLU A C 1
ATOM 3031 O O . GLU A 1 377 ? -7.866 15.762 12.406 1.00 86.25 377 GLU A O 1
ATOM 3036 N N . GLU A 1 378 ? -8.509 17.431 11.056 1.00 88.00 378 GLU A N 1
ATOM 3037 C CA . GLU A 1 378 ? -7.944 18.513 11.863 1.00 88.00 378 GLU A CA 1
ATOM 3038 C C . GLU A 1 378 ? -8.608 18.594 13.241 1.00 88.00 378 GLU A C 1
ATOM 3040 O O . GLU A 1 378 ? -7.904 18.564 14.249 1.00 88.00 378 GLU A O 1
ATOM 3045 N N . GLU A 1 379 ? -9.946 18.616 13.302 1.00 90.25 379 GLU A N 1
ATOM 3046 C CA . GLU A 1 379 ? -10.698 18.669 14.566 1.00 90.25 379 GLU A CA 1
ATOM 3047 C C . GLU A 1 379 ? -10.381 17.462 15.465 1.00 90.25 379 GLU A C 1
ATOM 3049 O O . GLU A 1 379 ? -10.186 17.600 16.675 1.00 90.25 379 GLU A O 1
ATOM 3054 N N . VAL A 1 380 ? -10.308 16.263 14.877 1.00 88.62 380 VAL A N 1
ATOM 3055 C CA . VAL A 1 380 ? -9.961 15.032 15.600 1.00 88.62 380 VAL A CA 1
ATOM 3056 C C . VAL A 1 380 ? -8.523 15.101 16.111 1.00 88.62 380 VAL A C 1
ATOM 3058 O O . VAL A 1 380 ? -8.271 14.817 17.283 1.00 88.62 380 VAL A O 1
ATOM 3061 N N . ASN A 1 381 ? -7.572 15.520 15.274 1.00 87.56 381 ASN A N 1
ATOM 3062 C CA . ASN A 1 381 ? -6.170 15.640 15.666 1.00 87.56 381 ASN A CA 1
ATOM 3063 C C . ASN A 1 381 ? -5.974 16.662 16.791 1.00 87.56 381 ASN A C 1
ATOM 3065 O O . ASN A 1 381 ? -5.284 16.357 17.765 1.00 87.56 381 ASN A O 1
ATOM 3069 N N . GLU A 1 382 ? -6.602 17.835 16.706 1.00 89.44 382 GLU A N 1
ATOM 3070 C CA . GLU A 1 382 ? -6.570 18.848 17.768 1.00 89.44 382 GLU A CA 1
ATOM 3071 C C . GLU A 1 382 ? -7.127 18.301 19.087 1.00 89.44 382 GLU A C 1
ATOM 3073 O O . GLU A 1 382 ? -6.495 18.449 20.140 1.00 89.44 382 GLU A O 1
ATOM 3078 N N . TYR A 1 383 ? -8.256 17.588 19.030 1.00 89.50 383 TYR A N 1
ATOM 3079 C CA . TYR A 1 383 ? -8.868 16.979 20.206 1.00 89.50 383 TYR A CA 1
ATOM 3080 C C . TYR A 1 383 ? -7.931 15.961 20.872 1.00 89.50 383 TYR A C 1
ATOM 3082 O O . TYR A 1 383 ? -7.633 16.065 22.064 1.00 89.50 383 TYR A O 1
ATOM 3090 N N . PHE A 1 384 ? -7.389 15.010 20.105 1.00 88.19 384 PHE A N 1
ATOM 3091 C CA . PHE A 1 384 ? -6.490 13.987 20.644 1.00 88.19 384 PHE A CA 1
ATOM 3092 C C . PHE A 1 384 ? -5.149 14.561 21.118 1.00 88.19 384 PHE A C 1
ATOM 3094 O O . PHE A 1 384 ? -4.595 14.057 22.095 1.00 88.19 384 PHE A O 1
ATOM 3101 N N . MET A 1 385 ? -4.617 15.610 20.480 1.00 87.69 385 MET A N 1
ATOM 3102 C CA . MET A 1 385 ? -3.408 16.288 20.962 1.00 87.69 385 MET A CA 1
ATOM 3103 C C . MET A 1 385 ? -3.627 16.940 22.327 1.00 87.69 385 MET A C 1
ATOM 3105 O O . MET A 1 385 ? -2.742 16.849 23.177 1.00 87.69 385 MET A O 1
ATOM 3109 N N . SER A 1 386 ? -4.806 17.522 22.574 1.00 87.12 386 SER A N 1
ATOM 3110 C CA . SER A 1 386 ? -5.122 18.111 23.882 1.00 87.12 386 SER A CA 1
ATOM 3111 C C . SER A 1 386 ? -5.110 17.060 25.001 1.00 87.12 386 SER A C 1
ATOM 3113 O O . SER A 1 386 ? -4.501 17.268 26.049 1.00 87.12 386 SER A O 1
ATOM 3115 N N . LEU A 1 387 ? -5.674 15.877 24.741 1.00 90.50 387 LEU A N 1
ATOM 3116 C CA . LEU A 1 387 ? -5.727 14.791 25.716 1.00 90.50 387 LEU A CA 1
ATOM 3117 C C . LEU A 1 387 ? -4.387 14.055 25.884 1.00 90.50 387 LEU A C 1
ATOM 3119 O O . LEU A 1 387 ? -4.132 13.486 26.943 1.00 90.50 387 LEU A O 1
ATOM 3123 N N . LYS A 1 388 ? -3.501 14.066 24.875 1.00 89.44 388 LYS A N 1
ATOM 3124 C CA . LYS A 1 388 ? -2.144 13.497 25.006 1.00 89.44 388 LYS A CA 1
ATOM 3125 C C . LYS A 1 388 ? -1.319 14.220 26.064 1.00 89.44 388 LYS A C 1
ATOM 3127 O O . LYS A 1 388 ? -0.549 13.566 26.757 1.00 89.44 388 LYS A O 1
ATOM 3132 N N . VAL A 1 389 ? -1.470 15.540 26.179 1.00 89.25 389 VAL A N 1
ATOM 3133 C CA . VAL A 1 389 ? -0.778 16.330 27.209 1.00 89.25 389 VAL A CA 1
ATOM 3134 C C . VAL A 1 389 ? -1.214 15.873 28.599 1.00 89.25 389 VAL A C 1
ATOM 3136 O O . VAL A 1 389 ? -0.364 15.598 29.444 1.00 89.25 389 VAL A O 1
ATOM 3139 N N . GLU A 1 390 ? -2.522 15.708 28.800 1.00 91.19 390 GLU A N 1
ATOM 3140 C CA . GLU A 1 390 ? -3.079 15.240 30.070 1.00 91.19 390 GLU A CA 1
ATOM 3141 C C . GLU A 1 390 ? -2.652 13.803 30.393 1.00 91.19 390 GLU A C 1
ATOM 3143 O O . GLU A 1 390 ? -2.209 13.515 31.503 1.00 91.19 390 GLU A O 1
ATOM 3148 N N . LEU A 1 391 ? -2.694 12.905 29.405 1.00 90.56 391 LEU A N 1
ATOM 3149 C CA . LEU A 1 391 ? -2.229 11.530 29.574 1.00 90.56 391 LEU A CA 1
ATOM 3150 C C . LEU A 1 391 ? -0.752 11.467 29.986 1.00 90.56 391 LEU A C 1
ATOM 3152 O O . LEU A 1 391 ? -0.407 10.683 30.867 1.00 90.56 391 LEU A O 1
ATOM 3156 N N . SER A 1 392 ? 0.117 12.274 29.370 1.00 90.00 392 SER A N 1
ATOM 3157 C CA . SER A 1 392 ? 1.533 12.332 29.748 1.00 90.00 392 SER A CA 1
ATOM 3158 C C . SER A 1 392 ? 1.703 12.776 31.200 1.00 90.00 392 SER A C 1
ATOM 3160 O O . SER A 1 392 ? 2.448 12.138 31.937 1.00 90.00 392 SER A O 1
ATOM 3162 N N . ALA A 1 393 ? 0.957 13.796 31.638 1.00 91.94 393 ALA A N 1
ATOM 3163 C CA . ALA A 1 393 ? 0.993 14.260 33.023 1.00 91.94 393 ALA A CA 1
ATOM 3164 C C . ALA A 1 393 ? 0.522 13.176 34.012 1.00 91.94 393 ALA A C 1
ATOM 3166 O O . ALA A 1 393 ? 1.156 12.966 35.044 1.00 91.94 393 ALA A O 1
ATOM 3167 N N . ILE A 1 394 ? -0.550 12.446 33.682 1.00 91.38 394 ILE A N 1
ATOM 3168 C CA . ILE A 1 394 ? -1.036 11.310 34.484 1.00 91.38 394 ILE A CA 1
ATOM 3169 C C . ILE A 1 394 ? 0.024 10.200 34.556 1.00 91.38 394 ILE A C 1
ATOM 3171 O O . ILE A 1 394 ? 0.310 9.695 35.640 1.00 91.38 394 ILE A O 1
ATOM 3175 N N . ILE A 1 395 ? 0.630 9.817 33.425 1.00 89.62 395 ILE A N 1
ATOM 3176 C CA . ILE A 1 395 ? 1.667 8.772 33.384 1.00 89.62 395 ILE A CA 1
ATOM 3177 C C . ILE A 1 395 ? 2.903 9.192 34.188 1.00 89.62 395 ILE A C 1
ATOM 3179 O O . ILE A 1 395 ? 3.470 8.363 34.896 1.00 89.62 395 ILE A O 1
ATOM 3183 N N . GLU A 1 396 ? 3.328 10.451 34.121 1.00 90.81 396 GLU A N 1
ATOM 3184 C CA . GLU A 1 396 ? 4.450 10.952 34.922 1.00 90.81 396 GLU A CA 1
ATOM 3185 C C . GLU A 1 396 ? 4.144 10.901 36.426 1.00 90.81 396 GLU A C 1
ATOM 3187 O O . GLU A 1 396 ? 4.974 10.438 37.211 1.00 90.81 396 GLU A O 1
ATOM 3192 N N . GLU A 1 397 ? 2.938 11.296 36.837 1.00 91.75 397 GLU A N 1
ATOM 3193 C CA . GLU A 1 397 ? 2.520 11.292 38.243 1.00 91.75 397 GLU A CA 1
ATOM 3194 C C . GLU A 1 397 ? 2.367 9.872 38.813 1.00 91.75 397 GLU A C 1
ATOM 3196 O O . GLU A 1 397 ? 2.805 9.587 39.933 1.00 91.75 397 GLU A O 1
ATOM 3201 N N . LEU A 1 398 ? 1.837 8.940 38.014 1.00 90.12 398 LEU A N 1
ATOM 3202 C CA . LEU A 1 398 ? 1.697 7.527 38.375 1.00 90.12 398 LEU A CA 1
ATOM 3203 C C . LEU A 1 398 ? 3.039 6.872 38.762 1.00 90.12 398 LEU A C 1
ATOM 3205 O O . LEU A 1 398 ? 3.057 5.910 39.540 1.00 90.12 398 LEU A O 1
ATOM 3209 N N . ALA A 1 399 ? 4.176 7.414 38.304 1.00 90.75 399 ALA A N 1
ATOM 3210 C CA . ALA A 1 399 ? 5.500 6.860 38.578 1.00 90.75 399 ALA A CA 1
ATOM 3211 C C . ALA A 1 399 ? 5.823 6.883 40.077 1.00 90.75 399 ALA A C 1
ATOM 3213 O O . ALA A 1 399 ? 6.535 6.008 40.581 1.00 90.75 399 ALA A O 1
ATOM 3214 N N . ALA A 1 400 ? 5.268 7.840 40.830 1.00 91.00 400 ALA A N 1
ATOM 3215 C CA . ALA A 1 400 ? 5.413 7.911 42.282 1.00 91.00 400 ALA A CA 1
ATOM 3216 C C . ALA A 1 400 ? 4.857 6.658 42.981 1.00 91.00 400 ALA A C 1
ATOM 3218 O O . ALA A 1 400 ? 5.451 6.191 43.955 1.00 91.00 400 ALA A O 1
ATOM 3219 N N . TYR A 1 401 ? 3.815 6.052 42.413 1.00 90.62 401 TYR A N 1
ATOM 3220 C CA . TYR A 1 401 ? 3.062 4.946 43.002 1.00 90.62 401 TYR A CA 1
ATOM 3221 C C . TYR A 1 401 ? 3.370 3.581 42.379 1.00 90.62 401 TYR A C 1
ATOM 3223 O O . TYR A 1 401 ? 2.789 2.575 42.786 1.00 90.62 401 TYR A O 1
ATOM 3231 N N . TYR A 1 402 ? 4.269 3.523 41.396 1.00 90.81 402 TYR A N 1
ATOM 3232 C CA . TYR A 1 402 ? 4.656 2.278 40.740 1.00 90.81 402 TYR A CA 1
ATOM 3233 C C . TYR A 1 402 ? 5.427 1.354 41.693 1.00 90.81 402 TYR A C 1
ATOM 3235 O O . TYR A 1 402 ? 6.365 1.786 42.368 1.00 90.81 402 TYR A O 1
ATOM 3243 N N . LYS A 1 403 ? 5.052 0.071 41.743 1.00 89.69 403 LYS A N 1
ATOM 3244 C CA . LYS A 1 403 ? 5.629 -0.903 42.685 1.00 89.69 403 LYS A CA 1
ATOM 3245 C C . LYS A 1 403 ? 7.028 -1.383 42.303 1.00 89.69 403 LYS A C 1
ATOM 3247 O O . LYS A 1 403 ? 7.804 -1.762 43.177 1.00 89.69 403 LYS A O 1
ATOM 3252 N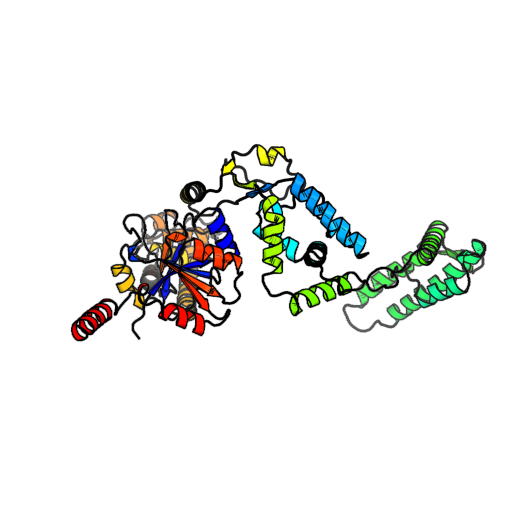 N . PHE A 1 404 ? 7.350 -1.389 41.011 1.00 87.75 404 PHE A N 1
ATOM 3253 C CA . PHE A 1 404 ? 8.576 -1.995 40.490 1.00 87.75 404 PHE A CA 1
ATOM 3254 C C . PHE A 1 404 ? 9.639 -0.927 40.208 1.00 87.75 404 PHE A C 1
ATOM 3256 O O . PHE A 1 404 ? 9.847 -0.508 39.068 1.00 87.75 404 PHE A O 1
ATOM 3263 N N . LYS A 1 405 ? 10.299 -0.466 41.274 1.00 86.25 405 LYS A N 1
ATOM 3264 C CA . LYS A 1 405 ? 11.408 0.499 41.212 1.00 86.25 405 LYS A CA 1
ATOM 3265 C C . LYS A 1 405 ? 12.742 -0.181 41.493 1.00 86.25 405 LYS A C 1
ATOM 3267 O O . LYS A 1 405 ? 12.801 -1.167 42.228 1.00 86.25 405 LYS A O 1
ATOM 3272 N N . ASP A 1 406 ? 13.811 0.353 40.912 1.00 85.06 406 ASP A N 1
ATOM 3273 C CA . ASP A 1 406 ? 15.170 -0.061 41.255 1.00 85.06 406 ASP A CA 1
ATOM 3274 C C . ASP A 1 406 ? 15.542 0.386 42.695 1.00 85.06 406 ASP A C 1
ATOM 3276 O O . ASP A 1 406 ? 14.824 1.186 43.306 1.00 85.06 406 ASP A O 1
ATOM 3280 N N . PRO A 1 407 ? 16.663 -0.094 43.270 1.00 81.94 407 PRO A N 1
ATOM 3281 C CA . PRO A 1 407 ? 17.102 0.315 44.609 1.00 81.94 407 PRO A CA 1
ATOM 3282 C C . PRO A 1 407 ? 17.366 1.821 44.778 1.00 81.94 407 PRO A C 1
ATOM 3284 O O . PRO A 1 407 ? 17.435 2.299 45.908 1.00 81.94 407 PRO A O 1
ATOM 3287 N N . ASN A 1 408 ? 17.517 2.564 43.678 1.00 83.12 408 ASN A N 1
ATOM 3288 C CA . ASN A 1 408 ? 17.712 4.013 43.665 1.00 83.12 408 ASN A CA 1
ATOM 3289 C C . ASN A 1 408 ? 16.384 4.779 43.499 1.00 83.12 408 ASN A C 1
ATOM 3291 O O . ASN A 1 408 ? 16.391 6.008 43.464 1.00 83.12 408 ASN A O 1
ATOM 3295 N N . GLY A 1 409 ? 15.251 4.075 43.408 1.00 80.06 409 GLY A N 1
ATOM 3296 C CA . GLY A 1 409 ? 13.918 4.650 43.250 1.00 80.06 409 GLY A CA 1
ATOM 3297 C C . GLY A 1 409 ? 13.519 4.975 41.807 1.00 80.06 409 GLY A C 1
ATOM 3298 O O . GLY A 1 409 ? 12.458 5.567 41.609 1.00 80.06 409 GLY A O 1
ATOM 3299 N N . ASN A 1 410 ? 14.309 4.588 40.801 1.00 85.12 410 ASN A N 1
ATOM 3300 C CA . ASN A 1 410 ? 13.977 4.830 39.397 1.00 85.12 410 ASN A CA 1
ATOM 3301 C C . ASN A 1 410 ? 12.980 3.791 38.876 1.00 85.12 410 ASN A C 1
ATOM 3303 O O . ASN A 1 410 ? 13.052 2.605 39.209 1.00 85.12 410 ASN A O 1
ATOM 3307 N N . VAL A 1 411 ? 12.068 4.234 38.011 1.00 84.31 411 VAL A N 1
ATOM 3308 C CA . VAL A 1 411 ? 11.148 3.344 37.296 1.00 84.31 411 VAL A CA 1
ATOM 3309 C C . VAL A 1 411 ? 11.858 2.660 36.122 1.00 84.31 411 VAL A C 1
ATOM 3311 O O . VAL A 1 411 ? 12.711 3.249 35.461 1.00 84.31 411 VAL A O 1
ATOM 3314 N N . SER A 1 412 ? 11.518 1.396 35.865 1.00 75.44 412 SER A N 1
ATOM 3315 C CA . SER A 1 412 ? 12.083 0.612 34.757 1.00 75.44 412 SER A CA 1
ATOM 3316 C C . SER A 1 412 ? 11.756 1.211 33.383 1.00 75.44 412 SER A C 1
ATOM 3318 O O . SER A 1 412 ? 10.709 1.834 33.225 1.00 75.44 412 SER A O 1
ATOM 3320 N N . SER A 1 413 ? 12.551 0.907 32.353 1.00 73.69 413 SER A N 1
ATOM 3321 C CA . SER A 1 413 ? 12.276 1.321 30.963 1.00 73.69 413 SER A CA 1
ATOM 3322 C C . SER A 1 413 ? 10.922 0.844 30.414 1.00 73.69 413 SER A C 1
ATOM 3324 O O . SER A 1 413 ? 10.389 1.455 29.494 1.00 73.69 413 SER A O 1
ATOM 3326 N N . ILE A 1 414 ? 10.335 -0.207 30.997 1.00 76.62 414 ILE A N 1
ATOM 3327 C CA . ILE A 1 414 ? 9.010 -0.734 30.631 1.00 76.62 414 ILE A CA 1
ATOM 3328 C C . ILE A 1 414 ? 7.842 -0.002 31.316 1.00 76.62 414 ILE A C 1
ATOM 3330 O O . ILE A 1 414 ? 6.684 -0.323 31.061 1.00 76.62 414 ILE A O 1
ATOM 3334 N N . TYR A 1 415 ? 8.125 0.978 32.180 1.00 84.44 415 TYR A N 1
ATOM 3335 C CA . TYR A 1 415 ? 7.126 1.667 32.999 1.00 84.44 415 TYR A CA 1
ATOM 3336 C C . TYR A 1 415 ? 6.000 2.292 32.171 1.00 84.44 415 TYR A C 1
ATOM 3338 O O . TYR A 1 415 ? 4.831 2.062 32.461 1.00 84.44 415 TYR A O 1
ATOM 3346 N N . ASN A 1 416 ? 6.338 3.031 31.111 1.00 79.62 416 ASN A N 1
ATOM 3347 C CA . ASN A 1 416 ? 5.335 3.700 30.279 1.00 79.62 416 ASN A CA 1
ATOM 3348 C C . ASN A 1 416 ? 4.358 2.703 29.638 1.00 79.62 416 ASN A C 1
ATOM 3350 O O . ASN A 1 416 ? 3.166 2.996 29.527 1.00 79.62 416 ASN A O 1
ATOM 3354 N N . ASN A 1 417 ? 4.842 1.511 29.271 1.00 76.38 417 ASN A N 1
ATOM 3355 C CA . ASN A 1 417 ? 3.996 0.442 28.748 1.00 76.38 417 ASN A CA 1
ATOM 3356 C C . ASN A 1 417 ? 3.095 -0.117 29.852 1.00 76.38 417 ASN A C 1
ATOM 3358 O O . ASN A 1 417 ? 1.889 -0.187 29.651 1.00 76.38 417 ASN A O 1
ATOM 3362 N N . ALA A 1 418 ? 3.643 -0.415 31.035 1.00 76.69 418 ALA A N 1
ATOM 3363 C CA . ALA A 1 418 ? 2.866 -0.910 32.175 1.00 76.69 418 ALA A CA 1
ATOM 3364 C C . ALA A 1 418 ? 1.786 0.088 32.637 1.00 76.69 418 ALA A C 1
ATOM 3366 O O . ALA A 1 418 ? 0.646 -0.301 32.874 1.00 76.69 418 ALA A O 1
ATOM 3367 N N . ALA A 1 419 ? 2.113 1.382 32.713 1.00 82.94 419 ALA A N 1
ATOM 3368 C CA . ALA A 1 419 ? 1.163 2.441 33.049 1.00 82.94 419 ALA A CA 1
ATOM 3369 C C . ALA A 1 419 ? 0.048 2.549 32.000 1.00 82.94 419 ALA A C 1
ATOM 3371 O O . ALA A 1 419 ? -1.132 2.590 32.344 1.00 82.94 419 ALA A O 1
ATOM 3372 N N . THR A 1 420 ? 0.412 2.525 30.715 1.00 80.25 420 THR A N 1
ATOM 3373 C CA . THR A 1 420 ? -0.558 2.536 29.613 1.00 80.25 420 THR A CA 1
ATOM 3374 C C . THR A 1 420 ? -1.465 1.310 29.662 1.00 80.25 420 THR A C 1
ATOM 3376 O O . THR A 1 420 ? -2.681 1.453 29.589 1.00 80.25 420 THR A O 1
ATOM 3379 N N . GLU A 1 421 ? -0.906 0.108 29.806 1.00 77.44 421 GLU A N 1
ATOM 3380 C CA . GLU A 1 421 ? -1.684 -1.130 29.874 1.00 77.44 421 GLU A CA 1
ATOM 3381 C C . GLU A 1 421 ? -2.628 -1.149 31.072 1.00 77.44 421 GLU A C 1
ATOM 3383 O O . GLU A 1 421 ? -3.788 -1.533 30.927 1.00 77.44 421 GLU A O 1
ATOM 3388 N N . ALA A 1 422 ? -2.178 -0.671 32.231 1.00 77.75 422 ALA A N 1
ATOM 3389 C CA . ALA A 1 422 ? -3.029 -0.583 33.405 1.00 77.75 422 ALA A CA 1
ATOM 3390 C C . ALA A 1 422 ? -4.217 0.372 33.177 1.00 77.75 422 ALA A C 1
ATOM 3392 O O . ALA A 1 422 ? -5.350 0.041 33.533 1.00 77.75 422 ALA A O 1
ATOM 3393 N N . LEU A 1 423 ? -4.001 1.512 32.508 1.00 82.00 423 LEU A N 1
ATOM 3394 C CA . LEU A 1 423 ? -5.077 2.434 32.117 1.00 82.00 423 LEU A CA 1
ATOM 3395 C C . LEU A 1 423 ? -6.020 1.833 31.060 1.00 82.00 423 LEU A C 1
ATOM 3397 O O . LEU A 1 423 ? -7.229 2.050 31.127 1.00 82.00 423 LEU A O 1
ATOM 3401 N N . VAL A 1 424 ? -5.496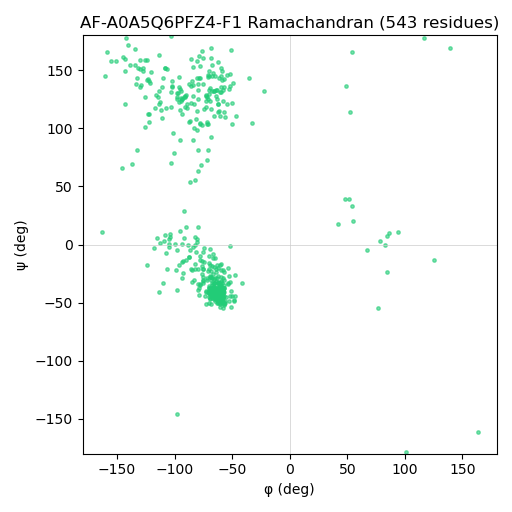 1.054 30.109 1.00 76.06 424 VAL A N 1
ATOM 3402 C CA . VAL A 1 424 ? -6.286 0.344 29.086 1.00 76.06 424 VAL A CA 1
ATOM 3403 C C . VAL A 1 424 ? -7.196 -0.706 29.724 1.00 76.06 424 VAL A C 1
ATOM 3405 O O . VAL A 1 424 ? -8.377 -0.783 29.385 1.00 76.06 424 VAL A O 1
ATOM 3408 N N . GLN A 1 425 ? -6.652 -1.517 30.633 1.00 71.38 425 GLN A N 1
ATOM 3409 C CA . GLN A 1 425 ? -7.341 -2.649 31.257 1.00 71.38 425 GLN A CA 1
ATOM 3410 C C . GLN A 1 425 ? -8.288 -2.237 32.391 1.00 71.38 425 GLN A C 1
ATOM 3412 O O . GLN A 1 425 ? -9.216 -2.978 32.728 1.00 71.38 425 GLN A O 1
ATOM 3417 N N . SER A 1 426 ? -8.093 -1.052 32.967 1.00 66.81 426 SER A N 1
ATOM 3418 C CA . SER A 1 426 ? -9.058 -0.449 33.884 1.00 66.81 426 SER A CA 1
ATOM 3419 C C . SER A 1 426 ? -10.363 -0.212 33.140 1.00 66.81 426 SER A C 1
ATOM 3421 O O . SER A 1 426 ? -10.349 0.436 32.099 1.00 66.81 426 SER A O 1
ATOM 3423 N N . ARG A 1 427 ? -11.482 -0.797 33.589 1.00 54.12 427 ARG A N 1
ATOM 3424 C CA . ARG A 1 427 ? -12.781 -0.689 32.891 1.00 54.12 427 ARG A CA 1
ATOM 3425 C C . ARG A 1 427 ? -13.682 0.393 33.489 1.00 54.12 427 ARG A C 1
ATOM 3427 O O . ARG A 1 427 ? -14.236 1.155 32.709 1.00 54.12 427 ARG A O 1
ATOM 3434 N N . CYS A 1 428 ? -13.709 0.545 34.811 1.00 48.41 428 CYS A N 1
ATOM 3435 C CA . CYS A 1 428 ? -14.303 1.647 35.581 1.00 48.41 428 CYS A CA 1
ATOM 3436 C C . CYS A 1 428 ? -13.661 1.623 36.979 1.00 48.41 428 CYS A C 1
ATOM 3438 O O . CYS A 1 428 ? -13.409 0.520 37.468 1.00 48.41 428 CYS A O 1
ATOM 3440 N N . GLU A 1 429 ? -13.435 2.791 37.593 1.00 52.91 429 GLU A N 1
ATOM 3441 C CA . GLU A 1 429 ? -12.727 2.966 38.876 1.00 52.91 429 GLU A CA 1
ATOM 3442 C C . GLU A 1 429 ? -11.323 2.324 38.902 1.00 52.91 429 GLU A C 1
ATOM 3444 O O . GLU A 1 429 ? -10.924 1.546 38.029 1.00 52.91 429 GLU A O 1
ATOM 3449 N N . VAL A 1 430 ? -10.513 2.676 39.900 1.00 57.47 430 VAL A N 1
ATOM 3450 C CA . VAL A 1 430 ? -9.201 2.051 40.059 1.00 57.47 430 VAL A CA 1
ATOM 3451 C C . VAL A 1 430 ? -9.390 0.568 40.406 1.00 57.47 430 VAL A C 1
ATOM 3453 O O . VAL A 1 430 ? -9.878 0.235 41.486 1.00 57.47 430 VAL A O 1
ATOM 3456 N N . ASN A 1 431 ? -9.041 -0.326 39.477 1.00 65.44 431 ASN A N 1
ATOM 3457 C CA . ASN A 1 431 ? -9.356 -1.753 39.566 1.00 65.44 431 ASN A CA 1
ATOM 3458 C C . ASN A 1 431 ? -8.153 -2.618 39.987 1.00 65.44 431 ASN A C 1
ATOM 3460 O O . ASN A 1 431 ? -7.040 -2.129 40.191 1.00 65.44 431 ASN A O 1
ATOM 3464 N N . ASP A 1 432 ? -8.379 -3.930 40.094 1.00 65.31 432 ASP A N 1
ATOM 3465 C CA . ASP A 1 432 ? -7.352 -4.895 40.506 1.00 65.31 432 ASP A CA 1
ATOM 3466 C C . ASP A 1 432 ? -6.132 -4.924 39.568 1.00 65.31 432 ASP A C 1
ATOM 3468 O O . ASP A 1 432 ? -5.015 -5.132 40.028 1.00 65.31 432 ASP A O 1
ATOM 3472 N N . VAL A 1 433 ? -6.301 -4.590 38.284 1.00 71.69 433 VAL A N 1
ATOM 3473 C CA . VAL A 1 433 ? -5.184 -4.515 37.328 1.00 71.69 433 VAL A CA 1
ATOM 3474 C C . VAL A 1 433 ? -4.257 -3.336 37.631 1.00 71.69 433 VAL A C 1
ATOM 3476 O O . VAL A 1 433 ? -3.033 -3.481 37.628 1.00 71.69 433 VAL A O 1
ATOM 3479 N N . LEU A 1 434 ? -4.812 -2.156 37.935 1.00 75.62 434 LEU A N 1
ATOM 3480 C CA . LEU A 1 434 ? -4.003 -1.036 38.428 1.00 75.62 434 LEU A CA 1
ATOM 3481 C C . LEU A 1 434 ? -3.345 -1.401 39.763 1.00 75.62 434 LEU A C 1
ATOM 3483 O O . LEU A 1 434 ? -2.169 -1.090 39.962 1.00 75.62 434 LEU A O 1
ATOM 3487 N N . ARG A 1 435 ? -4.055 -2.117 40.648 1.00 81.12 435 ARG A N 1
ATOM 3488 C CA . ARG A 1 435 ? -3.492 -2.594 41.919 1.00 81.12 435 ARG A CA 1
ATOM 3489 C C . ARG A 1 435 ? -2.337 -3.554 41.731 1.00 81.12 435 ARG A C 1
ATOM 3491 O O . ARG A 1 435 ? -1.501 -3.578 42.622 1.00 81.12 435 ARG A O 1
ATOM 3498 N N . ASP A 1 436 ? -2.231 -4.309 40.644 1.00 83.69 436 ASP A N 1
ATOM 3499 C CA . ASP A 1 436 ? -1.097 -5.216 40.434 1.00 83.69 436 ASP A CA 1
ATOM 3500 C C . ASP A 1 436 ? 0.219 -4.448 40.283 1.00 83.69 436 ASP A C 1
ATOM 3502 O O . ASP A 1 436 ? 1.226 -4.807 40.898 1.00 83.69 436 ASP A O 1
ATOM 3506 N N . SER A 1 437 ? 0.182 -3.332 39.552 1.00 83.75 437 SER A N 1
ATOM 3507 C CA . SER A 1 437 ? 1.367 -2.542 39.196 1.00 83.75 437 SER A CA 1
ATOM 3508 C C . SER A 1 437 ? 1.599 -1.312 40.080 1.00 83.75 437 SER A C 1
ATOM 3510 O O . SER A 1 437 ? 2.733 -0.838 40.186 1.00 83.75 437 SER A 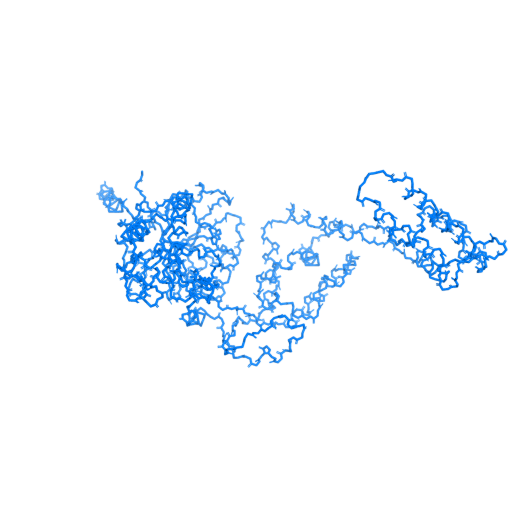O 1
ATOM 3512 N N . PHE A 1 438 ? 0.559 -0.806 40.749 1.00 87.62 438 PHE A N 1
ATOM 3513 C CA . PHE A 1 438 ? 0.588 0.458 41.488 1.00 87.62 438 PHE A CA 1
ATOM 3514 C C . PHE A 1 438 ? 0.043 0.330 42.916 1.00 87.62 438 PHE A C 1
ATOM 3516 O O . PHE A 1 438 ? -0.833 -0.485 43.207 1.00 87.62 438 PHE A O 1
ATOM 3523 N N . PHE A 1 439 ? 0.541 1.169 43.826 1.00 89.25 439 PHE A N 1
ATOM 3524 C CA . PHE A 1 439 ? -0.029 1.374 45.163 1.00 89.25 439 PHE A CA 1
ATOM 3525 C C . PHE A 1 439 ? -1.279 2.262 45.092 1.00 89.25 439 PHE A C 1
ATOM 3527 O O . PHE A 1 439 ? -1.286 3.397 45.558 1.00 89.25 439 PHE A O 1
ATOM 3534 N N . VAL A 1 440 ? -2.336 1.723 44.489 1.00 84.44 440 VAL A N 1
ATOM 3535 C CA . VAL A 1 440 ? -3.620 2.397 44.231 1.00 84.44 440 VAL A CA 1
ATOM 3536 C C . VAL A 1 440 ? -4.222 3.072 45.463 1.00 84.44 440 VAL A C 1
ATOM 3538 O O . VAL A 1 440 ? -4.723 4.185 45.359 1.00 84.44 440 VAL A O 1
ATOM 3541 N N . ASP A 1 441 ? -4.142 2.440 46.638 1.00 85.06 441 ASP A N 1
ATOM 3542 C CA . ASP A 1 441 ? -4.727 2.981 47.877 1.00 85.06 441 ASP A CA 1
ATOM 3543 C C . ASP A 1 441 ? -4.058 4.292 48.338 1.00 85.06 441 ASP A C 1
ATOM 3545 O O . ASP A 1 441 ? -4.550 4.965 49.241 1.00 85.06 441 ASP A O 1
ATOM 3549 N N . GLN A 1 442 ? -2.921 4.653 47.732 1.00 89.50 442 GLN A N 1
ATOM 3550 C CA . GLN A 1 442 ? -2.182 5.888 47.994 1.00 89.50 442 GLN A CA 1
ATOM 3551 C C . GLN A 1 442 ? -2.444 6.975 46.944 1.00 89.50 442 GLN A C 1
ATOM 3553 O O . GLN A 1 442 ? -1.851 8.051 47.035 1.00 89.50 442 GLN A O 1
ATOM 3558 N N . PHE A 1 443 ? -3.291 6.713 45.943 1.00 89.06 443 PHE A N 1
ATOM 3559 C CA . PHE A 1 443 ? -3.575 7.691 44.899 1.00 89.06 443 PHE A CA 1
ATOM 3560 C C . PHE A 1 443 ? -4.298 8.909 45.491 1.00 89.06 443 PHE A C 1
ATOM 3562 O O . PHE A 1 443 ? -5.289 8.754 46.213 1.00 89.06 443 PHE A O 1
ATOM 3569 N N . PRO A 1 444 ? -3.848 10.133 45.172 1.00 91.44 444 PRO A N 1
ATOM 3570 C CA . PRO A 1 444 ? -4.600 11.337 45.469 1.00 91.44 444 PRO A CA 1
ATOM 3571 C C . PRO A 1 444 ? -5.963 11.290 44.775 1.00 91.44 444 PRO A C 1
ATOM 3573 O O . PRO A 1 444 ? -6.082 10.822 43.644 1.00 91.44 444 PRO A O 1
ATOM 3576 N N . HIS A 1 445 ? -6.991 11.836 45.426 1.00 88.06 445 HIS A N 1
ATOM 3577 C CA . HIS A 1 445 ? -8.331 11.914 44.837 1.00 88.06 445 HIS A CA 1
ATOM 3578 C C . HIS A 1 445 ? -8.349 12.692 43.507 1.00 88.06 445 HIS A C 1
ATOM 3580 O O . HIS A 1 445 ? -9.098 12.346 42.596 1.00 88.06 445 HIS A O 1
ATOM 3586 N N . ASP A 1 446 ? -7.483 13.702 43.383 1.00 92.06 446 ASP A N 1
ATOM 3587 C CA . ASP A 1 446 ? -7.290 14.475 42.151 1.00 92.06 446 ASP A CA 1
ATOM 3588 C C . ASP A 1 446 ? -6.792 13.604 40.984 1.00 92.06 446 ASP A C 1
ATOM 3590 O O . ASP A 1 446 ? -7.379 13.630 39.906 1.00 92.06 446 ASP A O 1
ATOM 3594 N N . LEU A 1 447 ? -5.790 12.747 41.218 1.00 90.44 447 LEU A N 1
ATOM 3595 C CA . LEU A 1 447 ? -5.259 11.831 40.202 1.00 90.44 447 LEU A CA 1
ATOM 3596 C C . LEU A 1 447 ? -6.327 10.845 39.711 1.00 90.44 447 LEU A C 1
ATOM 3598 O O . LEU A 1 447 ? -6.432 10.594 38.513 1.00 90.44 447 LEU A O 1
ATOM 3602 N N . ILE A 1 448 ? -7.146 10.314 40.624 1.00 86.50 448 ILE A N 1
ATOM 3603 C CA . ILE A 1 448 ? -8.266 9.425 40.272 1.00 86.50 448 ILE A CA 1
ATOM 3604 C C . ILE A 1 448 ? -9.271 10.171 39.385 1.00 86.50 448 ILE A C 1
ATOM 3606 O O . ILE A 1 448 ? -9.640 9.672 38.326 1.00 86.50 448 ILE A O 1
ATOM 3610 N N . THR A 1 449 ? -9.644 11.391 39.780 1.00 88.69 449 THR A N 1
ATOM 3611 C CA . THR A 1 449 ? -10.593 12.229 39.030 1.00 88.69 449 THR A CA 1
ATOM 3612 C C . THR A 1 449 ? -10.076 12.523 37.622 1.00 88.69 449 THR A C 1
ATOM 3614 O O . THR A 1 449 ? -10.808 12.357 36.655 1.00 88.69 449 THR A O 1
ATOM 3617 N N . ARG A 1 450 ? -8.792 12.868 37.476 1.00 91.69 450 ARG A N 1
ATOM 3618 C CA . ARG A 1 450 ? -8.164 13.130 36.171 1.00 91.69 450 ARG A CA 1
ATOM 3619 C C . ARG A 1 450 ? -8.107 11.888 35.279 1.00 91.69 450 ARG A C 1
ATOM 3621 O O . ARG A 1 450 ? -8.316 11.994 34.071 1.00 91.69 450 ARG A O 1
ATOM 3628 N N . ILE A 1 451 ? -7.867 10.707 35.857 1.00 88.31 451 ILE A N 1
ATOM 3629 C CA . ILE A 1 451 ? -7.950 9.431 35.128 1.00 88.31 451 ILE A CA 1
ATOM 3630 C C . ILE A 1 451 ? -9.377 9.203 34.612 1.00 88.31 451 ILE A C 1
ATOM 3632 O O . ILE A 1 451 ? -9.551 8.857 33.440 1.00 88.31 451 ILE A O 1
ATOM 3636 N N . ASP A 1 452 ? -10.393 9.422 35.447 1.00 86.50 452 ASP A N 1
ATOM 3637 C CA . ASP A 1 452 ? -11.796 9.261 35.058 1.00 86.50 452 ASP A CA 1
ATOM 3638 C C . ASP A 1 452 ? -12.225 10.299 34.007 1.00 86.50 452 ASP A C 1
ATOM 3640 O O . ASP A 1 452 ? -12.851 9.942 33.007 1.00 86.50 452 ASP A O 1
ATOM 3644 N N . ASP A 1 453 ? -11.822 11.561 34.158 1.00 90.44 453 ASP A N 1
ATOM 3645 C CA . ASP A 1 453 ? -12.099 12.643 33.208 1.00 90.44 453 ASP A CA 1
ATOM 3646 C C . ASP A 1 453 ? -11.456 12.390 31.842 1.00 90.44 453 ASP A C 1
ATOM 3648 O O . ASP A 1 453 ? -12.100 12.582 30.802 1.00 90.44 453 ASP A O 1
ATOM 3652 N N . LEU A 1 454 ? -10.211 11.897 31.818 1.00 90.44 454 LEU A N 1
ATOM 3653 C CA . LEU A 1 454 ? -9.551 11.476 30.584 1.00 90.44 454 LEU A CA 1
ATOM 3654 C C . LEU A 1 454 ? -10.363 10.372 29.896 1.00 90.44 454 LEU A C 1
ATOM 3656 O O . LEU A 1 454 ? -10.628 10.455 28.697 1.00 90.44 454 LEU A O 1
ATOM 3660 N N . ARG A 1 455 ? -10.793 9.346 30.639 1.00 87.06 455 ARG A N 1
ATOM 3661 C CA . ARG A 1 455 ? -11.579 8.231 30.086 1.00 87.06 455 ARG A CA 1
ATOM 3662 C C . ARG A 1 455 ? -12.943 8.682 29.573 1.00 87.06 455 ARG A C 1
ATOM 3664 O O . ARG A 1 455 ? -13.329 8.280 28.478 1.00 87.06 455 ARG A O 1
ATOM 3671 N N . ASN A 1 456 ? -13.640 9.539 30.315 1.00 88.50 456 ASN A N 1
ATOM 3672 C CA . ASN A 1 456 ? -14.923 10.112 29.909 1.00 88.50 456 ASN A CA 1
ATOM 3673 C C . ASN A 1 456 ? -14.778 10.960 28.640 1.00 88.50 456 ASN A C 1
ATOM 3675 O O . ASN A 1 456 ? -15.596 10.853 27.726 1.00 88.50 456 ASN A O 1
ATOM 3679 N N . SER A 1 457 ? -13.699 11.738 28.538 1.00 90.69 457 SER A N 1
ATOM 3680 C CA . SER A 1 457 ? -13.370 12.500 27.330 1.00 90.69 457 SER A CA 1
ATOM 3681 C C . SER A 1 457 ? -13.132 11.566 26.141 1.00 90.69 457 SER A C 1
ATOM 3683 O O . SER A 1 457 ? -13.724 11.734 25.077 1.00 90.69 457 SER A O 1
ATOM 3685 N N . LEU A 1 458 ? -12.351 10.500 26.334 1.00 87.56 458 LEU A N 1
ATOM 3686 C CA . LEU A 1 458 ? -12.118 9.494 25.298 1.00 87.56 458 LEU A CA 1
ATOM 3687 C C . LEU A 1 458 ? -13.387 8.720 24.911 1.00 87.56 458 LEU A C 1
ATOM 3689 O O . LEU A 1 458 ? -13.509 8.333 23.752 1.00 87.56 458 LEU A O 1
ATOM 3693 N N . PHE A 1 459 ? -14.350 8.549 25.823 1.00 84.81 459 PHE A N 1
ATOM 3694 C CA . PHE A 1 459 ? -15.652 7.931 25.553 1.00 84.81 459 PHE A CA 1
ATOM 3695 C C . PHE A 1 459 ? -16.556 8.782 24.648 1.00 84.81 459 PHE A C 1
ATOM 3697 O O . PHE A 1 459 ? -17.345 8.230 23.882 1.00 84.81 459 PHE A O 1
ATOM 3704 N N . VAL A 1 460 ? -16.418 10.109 24.651 1.00 86.44 460 VAL A N 1
ATOM 3705 C CA . VAL A 1 460 ? -17.184 11.020 23.772 1.00 86.44 460 VAL A CA 1
ATOM 3706 C C . VAL A 1 460 ? -16.342 11.644 22.658 1.00 86.44 460 VAL A C 1
ATOM 3708 O O . VAL A 1 460 ? -16.830 12.513 21.940 1.00 86.44 460 VAL A O 1
ATOM 3711 N N . ALA A 1 461 ? -15.098 11.184 22.487 1.00 86.50 461 ALA A N 1
ATOM 3712 C CA . ALA A 1 461 ? -14.168 11.723 21.501 1.00 86.50 461 ALA A CA 1
ATOM 3713 C C . ALA A 1 461 ? -14.757 11.725 20.074 1.00 86.50 461 ALA A C 1
ATOM 3715 O O . ALA A 1 461 ? -15.519 10.806 19.744 1.00 86.50 461 ALA A O 1
ATOM 3716 N N . PRO A 1 462 ? -14.414 12.731 19.244 1.00 88.75 462 PRO A N 1
ATOM 3717 C CA . PRO A 1 462 ? -14.790 12.796 17.837 1.00 88.75 462 PRO A CA 1
ATOM 3718 C C . PRO A 1 462 ? -13.904 11.911 16.946 1.00 88.75 462 PRO A C 1
ATOM 3720 O O . PRO A 1 462 ? -12.788 11.556 17.330 1.00 88.75 462 PRO A O 1
ATOM 3723 N N . TYR A 1 463 ? -14.374 11.616 15.727 1.00 85.00 463 TYR A N 1
ATOM 3724 C CA . TYR A 1 463 ? -13.699 10.728 14.765 1.00 85.00 463 TYR A CA 1
ATOM 3725 C C . TYR A 1 463 ? -13.856 11.154 13.320 1.00 85.00 463 TYR A C 1
ATOM 3727 O O . TYR A 1 463 ? -14.771 11.885 12.985 1.00 85.00 463 TYR A O 1
ATOM 3735 N N . THR A 1 464 ? -13.000 10.653 12.439 1.00 88.25 464 THR A N 1
ATOM 3736 C CA . THR A 1 464 ? -13.133 10.902 10.999 1.00 88.25 464 THR A CA 1
ATOM 3737 C C . THR A 1 464 ? -14.089 9.915 10.327 1.00 88.25 464 THR A C 1
ATOM 3739 O O . THR A 1 464 ? -14.798 10.285 9.399 1.00 88.25 464 THR A O 1
ATOM 3742 N N . TYR A 1 465 ? -14.167 8.673 10.814 1.00 89.75 465 TYR A N 1
ATOM 3743 C CA . TYR A 1 465 ? -15.064 7.624 10.315 1.00 89.75 465 TYR A CA 1
ATOM 3744 C C . TYR A 1 465 ? -15.292 6.541 11.388 1.00 89.75 465 TYR A C 1
ATOM 3746 O O . TYR A 1 465 ? -14.547 6.478 12.368 1.00 89.75 465 TYR A O 1
ATOM 3754 N N . PHE A 1 466 ? -16.300 5.677 11.204 1.00 90.00 466 PHE A N 1
ATOM 3755 C CA . PHE A 1 466 ? -16.418 4.430 11.981 1.00 90.00 466 PHE A CA 1
ATOM 3756 C C . PHE A 1 466 ? -15.860 3.255 11.183 1.00 90.00 466 PHE A C 1
ATOM 3758 O O . PHE A 1 466 ? -16.225 3.059 10.031 1.00 90.00 466 PHE A O 1
ATOM 3765 N N . GLU A 1 467 ? -14.999 2.462 11.798 1.00 88.75 467 GLU A N 1
ATOM 3766 C CA . GLU A 1 467 ? -14.290 1.335 11.203 1.00 88.75 467 GLU A CA 1
ATOM 3767 C C . GLU A 1 467 ? -15.022 0.015 11.480 1.00 88.75 467 GLU A C 1
ATOM 3769 O O . GLU A 1 467 ? -15.231 -0.365 12.631 1.00 88.75 467 GLU A O 1
ATOM 3774 N N . LEU A 1 468 ? -15.386 -0.712 10.432 1.00 89.94 468 LEU A N 1
ATOM 3775 C CA . LEU A 1 468 ? -15.999 -2.034 10.462 1.00 89.94 468 LEU A CA 1
ATOM 3776 C C . LEU A 1 468 ? -14.999 -3.059 9.927 1.00 89.94 468 LEU A C 1
ATOM 3778 O O . LEU A 1 468 ? -14.735 -3.132 8.727 1.00 89.94 468 LEU A O 1
ATOM 3782 N N . LYS A 1 469 ? -14.483 -3.895 10.829 1.00 86.12 469 LYS A N 1
ATOM 3783 C CA . LYS A 1 469 ? -13.547 -4.962 10.469 1.00 86.12 469 LYS A CA 1
ATOM 3784 C C . LYS A 1 469 ? -14.287 -6.228 10.118 1.00 86.12 469 LYS A C 1
ATOM 3786 O O . LYS A 1 469 ? -14.961 -6.816 10.962 1.00 86.12 469 LYS A O 1
ATOM 3791 N N . MET A 1 470 ? -14.129 -6.648 8.872 1.00 86.88 470 MET A N 1
ATOM 3792 C CA . MET A 1 470 ? -14.773 -7.846 8.374 1.00 86.88 470 MET A CA 1
ATOM 3793 C C . MET A 1 470 ? -13.949 -9.071 8.758 1.00 86.88 470 MET A C 1
ATOM 3795 O O . MET A 1 470 ? -12.778 -9.202 8.401 1.00 86.88 470 MET A O 1
ATOM 3799 N N . SER A 1 471 ? -14.581 -9.979 9.497 1.00 82.25 471 SER A N 1
ATOM 3800 C CA . SER A 1 471 ? -14.022 -11.303 9.807 1.00 82.25 471 SER A CA 1
ATOM 3801 C C . SER A 1 471 ? -14.094 -12.266 8.616 1.00 82.25 471 SER A C 1
ATOM 3803 O O . SER A 1 471 ? -13.336 -13.232 8.550 1.00 82.25 471 SER A O 1
ATOM 3805 N N . ASN A 1 472 ? -14.992 -11.987 7.670 1.00 87.94 472 ASN A N 1
ATOM 3806 C CA . ASN A 1 472 ? -15.230 -12.790 6.479 1.00 87.94 472 ASN A CA 1
ATOM 3807 C C . ASN A 1 472 ? -14.708 -12.086 5.220 1.00 87.94 472 ASN A C 1
ATOM 3809 O O . ASN A 1 472 ? -14.740 -10.850 5.157 1.00 87.94 472 ASN A O 1
ATOM 3813 N N . PRO A 1 473 ? -14.328 -12.857 4.189 1.00 92.69 473 PRO A N 1
ATOM 3814 C CA . PRO A 1 473 ? -13.960 -12.294 2.904 1.00 92.69 473 PRO A CA 1
ATOM 3815 C C . PRO A 1 473 ? -15.151 -11.657 2.195 1.00 92.69 473 PRO A C 1
ATOM 3817 O O . PRO A 1 473 ? -16.275 -12.156 2.260 1.00 92.69 473 PRO A O 1
ATOM 3820 N N . ILE A 1 474 ? -14.876 -10.569 1.478 1.00 93.81 474 ILE A N 1
ATOM 3821 C CA . ILE A 1 474 ? -15.828 -9.868 0.612 1.00 93.81 474 ILE A CA 1
ATOM 3822 C C . ILE A 1 474 ? -15.357 -10.010 -0.827 1.00 93.81 474 ILE A C 1
ATOM 3824 O O . ILE A 1 474 ? -14.216 -9.680 -1.148 1.00 93.81 474 ILE A O 1
ATOM 3828 N N . ARG A 1 475 ? -16.222 -10.476 -1.722 1.00 94.75 475 ARG A N 1
ATOM 3829 C CA . ARG A 1 475 ? -15.899 -10.580 -3.147 1.00 94.75 475 ARG A CA 1
ATOM 3830 C C . ARG A 1 475 ? -16.005 -9.214 -3.810 1.00 94.75 475 ARG A C 1
ATOM 3832 O O . ARG A 1 475 ? -16.782 -8.362 -3.390 1.00 94.75 475 ARG A O 1
ATOM 3839 N N . LEU A 1 476 ? -15.267 -9.002 -4.900 1.00 94.19 476 LEU A N 1
ATOM 3840 C CA . LEU A 1 476 ? -15.358 -7.731 -5.630 1.00 94.19 476 LEU A CA 1
ATOM 3841 C C . LEU A 1 476 ? -16.789 -7.435 -6.106 1.00 94.19 476 LEU A C 1
ATOM 3843 O O . LEU A 1 476 ? -17.229 -6.295 -6.025 1.00 94.19 476 LEU A O 1
ATOM 3847 N N . ASN A 1 477 ? -17.536 -8.457 -6.522 1.00 94.31 477 ASN A N 1
ATOM 3848 C CA . ASN A 1 477 ? -18.922 -8.318 -6.972 1.00 94.31 477 ASN A CA 1
ATOM 3849 C C . ASN A 1 477 ? -19.954 -8.091 -5.845 1.00 94.31 477 ASN A C 1
ATOM 3851 O O . ASN A 1 477 ? -21.134 -7.891 -6.138 1.00 94.31 477 ASN A O 1
ATOM 3855 N N . ASP A 1 478 ? -19.545 -8.102 -4.572 1.00 94.50 478 ASP A N 1
ATOM 3856 C CA . ASP A 1 478 ? -20.419 -7.694 -3.466 1.00 94.50 478 ASP A CA 1
ATOM 3857 C C . ASP A 1 478 ? -20.568 -6.164 -3.409 1.00 94.50 478 ASP A C 1
ATOM 3859 O O . ASP A 1 478 ? -21.637 -5.649 -3.037 1.00 94.50 478 ASP A O 1
ATOM 3863 N N . PHE A 1 479 ? -19.522 -5.442 -3.833 1.00 95.62 479 PHE A N 1
ATOM 3864 C CA . PHE A 1 479 ? -19.520 -3.992 -4.003 1.00 95.62 479 PHE A CA 1
ATOM 3865 C C . PHE A 1 479 ? -20.397 -3.575 -5.184 1.00 95.62 479 PHE A C 1
ATOM 3867 O O . PHE A 1 479 ? -20.558 -4.298 -6.162 1.00 95.62 479 PHE A O 1
ATOM 3874 N N . SER A 1 480 ? -20.988 -2.386 -5.090 1.00 95.25 480 SER A N 1
ATOM 3875 C CA . SER A 1 480 ? -21.968 -1.914 -6.081 1.00 95.25 480 SER A CA 1
ATOM 3876 C C . SER A 1 480 ? -21.447 -0.763 -6.940 1.00 95.25 480 SER A C 1
ATOM 3878 O O . SER A 1 480 ? -21.779 -0.661 -8.123 1.00 95.25 480 SER A O 1
ATOM 3880 N N . VAL A 1 481 ? -20.606 0.102 -6.368 1.00 97.06 481 VAL A N 1
ATOM 3881 C CA . VAL A 1 481 ? -20.053 1.277 -7.053 1.00 97.06 481 VAL A CA 1
ATOM 3882 C C . VAL A 1 481 ? -18.557 1.361 -6.797 1.00 97.06 481 VAL A C 1
ATOM 3884 O O . VAL A 1 481 ? -18.112 1.180 -5.669 1.00 97.06 481 VAL A O 1
ATOM 3887 N N . ALA A 1 482 ? -17.795 1.694 -7.833 1.00 97.25 482 ALA A N 1
ATOM 3888 C CA . ALA A 1 482 ? -16.400 2.090 -7.726 1.00 97.25 482 ALA A CA 1
ATOM 3889 C C . ALA A 1 482 ? -16.266 3.573 -8.089 1.00 97.25 482 ALA A C 1
ATOM 3891 O O . ALA A 1 482 ? -16.532 3.968 -9.228 1.00 97.25 482 ALA A O 1
ATOM 3892 N N . ILE A 1 483 ? -15.859 4.394 -7.124 1.00 97.12 483 ILE A N 1
ATOM 3893 C CA . ILE A 1 483 ? -15.465 5.786 -7.339 1.00 97.12 483 ILE A CA 1
ATOM 3894 C C . ILE A 1 483 ? -13.951 5.803 -7.546 1.00 97.12 483 ILE A C 1
ATOM 3896 O O . ILE A 1 483 ? -13.194 5.483 -6.633 1.00 97.12 483 ILE A O 1
ATOM 3900 N N . VAL A 1 484 ? -13.506 6.131 -8.757 1.00 95.88 484 VAL A N 1
ATOM 3901 C CA . VAL A 1 484 ? -12.098 5.998 -9.170 1.00 95.88 484 VAL A CA 1
ATOM 3902 C C . VAL A 1 484 ? -11.600 7.248 -9.898 1.00 95.88 484 VAL A C 1
ATOM 3904 O O . VAL A 1 484 ? -12.406 7.961 -10.502 1.00 95.88 484 VAL A O 1
ATOM 3907 N N . PRO A 1 485 ? -10.288 7.540 -9.886 1.00 94.56 485 PRO A N 1
ATOM 3908 C CA . PRO A 1 485 ? -9.735 8.641 -10.663 1.00 94.56 485 PRO A CA 1
ATOM 3909 C C . PRO A 1 485 ? -10.025 8.470 -12.157 1.00 94.56 485 PRO A C 1
ATOM 3911 O O . PRO A 1 485 ? -9.919 7.369 -12.692 1.00 94.56 485 PRO A O 1
ATOM 3914 N N . LYS A 1 486 ? -10.334 9.551 -12.878 1.00 93.06 486 LYS A N 1
ATOM 3915 C CA . LYS A 1 486 ? -10.574 9.487 -14.336 1.00 93.06 486 LYS A CA 1
ATOM 3916 C C . LYS A 1 486 ? -9.355 9.030 -15.143 1.00 93.06 486 LYS A C 1
ATOM 3918 O O . LYS A 1 486 ? -9.512 8.607 -16.283 1.00 93.06 486 LYS A O 1
ATOM 3923 N N . ASN A 1 487 ? -8.160 9.134 -14.570 1.00 87.38 487 ASN A N 1
ATOM 3924 C CA . ASN A 1 487 ? -6.895 8.706 -15.164 1.00 87.38 487 ASN A CA 1
ATOM 3925 C C . ASN A 1 487 ? -6.452 7.291 -14.737 1.00 87.38 487 ASN A C 1
ATOM 3927 O O . ASN A 1 487 ? -5.299 6.944 -14.996 1.00 87.38 487 ASN A O 1
ATOM 3931 N N . ILE A 1 488 ? -7.325 6.504 -14.092 1.00 88.44 488 ILE A N 1
ATOM 3932 C CA . ILE A 1 488 ? -7.067 5.097 -13.743 1.00 88.44 488 ILE A CA 1
ATOM 3933 C C . ILE A 1 488 ? -6.799 4.242 -14.996 1.00 88.44 488 ILE A C 1
ATOM 3935 O O . ILE A 1 488 ? -7.313 4.540 -16.081 1.00 88.44 488 ILE A O 1
ATOM 3939 N N . SER A 1 489 ? -6.018 3.163 -14.852 1.00 84.06 489 SER A N 1
ATOM 3940 C CA . SER A 1 489 ? -5.746 2.225 -15.952 1.00 84.06 489 SER A CA 1
ATOM 3941 C C . SER A 1 489 ? -7.040 1.697 -16.613 1.00 84.06 489 SER A C 1
ATOM 3943 O O . SER A 1 489 ? -7.955 1.238 -15.917 1.00 84.06 489 SER A O 1
ATOM 3945 N N . PRO A 1 490 ? -7.124 1.671 -17.961 1.00 85.69 490 PRO A N 1
ATOM 3946 C CA . PRO A 1 490 ? -8.241 1.061 -18.683 1.00 85.69 490 PRO A CA 1
ATOM 3947 C C . PRO A 1 490 ? -8.474 -0.418 -18.348 1.00 85.69 490 PRO A C 1
ATOM 3949 O O . PRO A 1 490 ? -9.616 -0.877 -18.400 1.00 85.69 490 PRO A O 1
ATOM 3952 N N . SER A 1 491 ? -7.418 -1.167 -18.010 1.00 84.25 491 SER A N 1
ATOM 3953 C CA . SER A 1 491 ? -7.537 -2.578 -17.623 1.00 84.25 491 SER A CA 1
ATOM 3954 C C . SER A 1 491 ? -8.325 -2.745 -16.319 1.00 84.25 491 SER A C 1
ATOM 3956 O O . SER A 1 491 ? -9.250 -3.554 -16.259 1.00 84.25 491 SER A O 1
ATOM 3958 N N . LEU A 1 492 ? -8.056 -1.893 -15.326 1.00 89.38 492 LEU A N 1
ATOM 3959 C CA . LEU A 1 492 ? -8.778 -1.857 -14.053 1.00 89.38 492 LEU A CA 1
ATOM 3960 C C . LEU A 1 492 ? -10.241 -1.438 -14.218 1.00 89.38 492 LEU A C 1
ATOM 3962 O O . LEU A 1 492 ? -11.127 -1.998 -13.577 1.00 89.38 492 LEU A O 1
ATOM 3966 N N . VAL A 1 493 ? -10.526 -0.504 -15.130 1.00 92.44 493 VAL A N 1
ATOM 3967 C CA . VAL A 1 493 ? -11.912 -0.171 -15.508 1.00 92.44 493 VAL A CA 1
ATOM 3968 C C . VAL A 1 493 ? -12.633 -1.401 -16.071 1.00 92.44 493 VAL A C 1
ATOM 3970 O O . VAL A 1 493 ? -13.814 -1.597 -15.787 1.00 92.44 493 VAL A O 1
ATOM 3973 N N . GLY A 1 494 ? -11.940 -2.227 -16.863 1.00 90.94 494 GLY A N 1
ATOM 3974 C CA . GLY A 1 494 ? -12.454 -3.507 -17.356 1.00 90.94 494 GLY A CA 1
ATOM 3975 C C . GLY A 1 494 ? -12.798 -4.462 -16.214 1.00 90.94 494 GLY A C 1
ATOM 3976 O O . GLY A 1 494 ? -13.949 -4.872 -16.098 1.00 90.94 494 GLY A O 1
ATOM 3977 N N . VAL A 1 495 ? -11.839 -4.704 -15.317 1.00 91.06 495 VAL A N 1
ATOM 3978 C CA . VAL A 1 495 ? -11.991 -5.557 -14.124 1.00 91.06 495 VAL A CA 1
ATOM 3979 C C . VAL A 1 495 ? -13.202 -5.159 -13.275 1.00 91.06 495 VAL A C 1
ATOM 3981 O O . VAL A 1 495 ? -14.020 -6.003 -12.906 1.00 91.06 495 VAL A O 1
ATOM 3984 N N . LEU A 1 496 ? -13.351 -3.866 -12.981 1.00 95.06 496 LEU A N 1
ATOM 3985 C CA . LEU A 1 496 ? -14.464 -3.354 -12.178 1.00 95.06 496 LEU A CA 1
ATOM 3986 C C . LEU A 1 496 ? -15.820 -3.587 -12.871 1.00 95.06 496 LEU A C 1
ATOM 3988 O O . LEU A 1 496 ? -16.782 -3.988 -12.218 1.00 95.06 496 LEU A O 1
ATOM 3992 N N . LYS A 1 497 ? -15.903 -3.395 -14.196 1.00 95.25 497 LYS A N 1
ATOM 3993 C CA . LYS A 1 497 ? -17.129 -3.669 -14.971 1.00 95.25 497 LYS A CA 1
ATOM 3994 C C . LYS A 1 497 ? -17.454 -5.156 -15.046 1.00 95.25 497 LYS A C 1
ATOM 3996 O O . LYS A 1 497 ? -18.622 -5.515 -14.933 1.00 95.25 497 LYS A O 1
ATOM 4001 N N . GLU A 1 498 ? -16.450 -6.006 -15.243 1.00 94.50 498 GLU A N 1
ATOM 4002 C CA . GLU A 1 498 ? -16.609 -7.466 -15.298 1.00 94.50 498 GLU A CA 1
ATOM 4003 C C . GLU A 1 498 ? -17.127 -8.030 -13.970 1.00 94.50 498 GLU A C 1
ATOM 4005 O O . GLU A 1 498 ? -17.940 -8.952 -13.968 1.00 94.50 498 GLU A O 1
ATOM 4010 N N . ASN A 1 499 ? -16.743 -7.412 -12.850 1.00 94.69 499 ASN A N 1
ATOM 4011 C CA . ASN A 1 499 ? -17.276 -7.722 -11.523 1.00 94.69 499 ASN A CA 1
ATOM 4012 C C . ASN A 1 499 ? -18.643 -7.066 -11.232 1.00 94.69 499 ASN A C 1
ATOM 4014 O O . ASN A 1 499 ? -19.189 -7.251 -10.148 1.00 94.69 499 ASN A O 1
ATOM 4018 N N . GLY A 1 500 ? -19.226 -6.333 -12.185 1.00 95.19 500 GLY A N 1
ATOM 4019 C CA . GLY A 1 500 ? -20.575 -5.769 -12.083 1.00 95.19 500 GLY A CA 1
ATOM 4020 C C . GLY A 1 500 ? -20.671 -4.408 -11.389 1.00 95.19 500 GLY A C 1
ATOM 4021 O O . GLY A 1 500 ? -21.783 -3.947 -11.132 1.00 95.19 500 GLY A O 1
ATOM 4022 N N . LEU A 1 501 ? -19.549 -3.737 -11.107 1.00 96.31 501 LEU A N 1
ATOM 4023 C CA . LEU A 1 501 ? -19.569 -2.444 -10.426 1.00 96.31 501 LEU A CA 1
ATOM 4024 C C . LEU A 1 501 ? -19.919 -1.312 -11.397 1.00 96.31 501 LEU A C 1
ATOM 4026 O O . LEU A 1 501 ? -19.388 -1.203 -12.508 1.00 96.31 501 LEU A O 1
ATOM 4030 N N . LYS A 1 502 ? -20.759 -0.385 -10.932 1.00 96.31 502 LYS A N 1
ATOM 4031 C CA . LYS A 1 502 ? -20.953 0.912 -11.586 1.00 96.31 502 LYS A CA 1
ATOM 4032 C C . LYS A 1 502 ? -19.708 1.771 -11.370 1.00 96.31 502 LYS A C 1
ATOM 4034 O O . LYS A 1 502 ? -19.293 1.989 -10.236 1.00 96.31 502 LYS A O 1
ATOM 4039 N N . ILE A 1 503 ? -19.139 2.302 -12.449 1.00 97.00 503 ILE A N 1
ATOM 4040 C CA . ILE A 1 503 ? -17.921 3.120 -12.382 1.00 97.00 503 ILE A CA 1
ATOM 4041 C C . ILE A 1 503 ? -18.272 4.602 -12.405 1.00 97.00 503 ILE A C 1
ATOM 4043 O O . ILE A 1 503 ? -18.940 5.082 -13.324 1.00 97.00 503 ILE A O 1
ATOM 4047 N N . CYS A 1 504 ? -17.762 5.327 -11.417 1.00 96.69 504 CYS A N 1
ATOM 4048 C CA . CYS A 1 504 ? -17.935 6.760 -11.254 1.00 96.69 504 CYS A CA 1
ATOM 4049 C C . CYS A 1 504 ? -16.558 7.441 -11.206 1.00 96.69 504 CYS A C 1
ATOM 4051 O O . CYS A 1 504 ? -15.790 7.241 -10.271 1.00 96.69 504 CYS A O 1
ATOM 4053 N N . GLY A 1 505 ? -16.233 8.236 -12.227 1.00 95.56 505 GLY A N 1
ATOM 4054 C CA . GLY A 1 505 ? -14.932 8.902 -12.335 1.00 95.56 505 GLY A CA 1
ATOM 4055 C C . GLY A 1 505 ? -14.883 10.257 -11.623 1.00 95.56 505 GLY A C 1
ATOM 4056 O O . GLY A 1 505 ? -15.806 11.052 -11.806 1.00 95.56 505 GLY A O 1
ATOM 4057 N N . TYR A 1 506 ? -13.791 10.554 -10.914 1.00 95.50 506 TYR A N 1
ATOM 4058 C CA . TYR A 1 506 ? -13.499 11.883 -10.350 1.00 95.50 506 TYR A CA 1
ATOM 4059 C C . TYR A 1 506 ? -12.116 12.416 -10.779 1.00 95.50 506 TYR A C 1
ATOM 4061 O O . TYR A 1 506 ? -11.245 11.654 -11.202 1.00 95.50 506 TYR A O 1
ATOM 4069 N N . GLU A 1 507 ? -11.905 13.730 -10.710 1.00 93.62 507 GLU A N 1
ATOM 4070 C CA . GLU A 1 507 ? -10.606 14.367 -10.960 1.00 93.62 507 GLU A CA 1
ATOM 4071 C C . GLU A 1 507 ? -9.631 14.105 -9.802 1.00 93.62 507 GLU A C 1
ATOM 4073 O O . GLU A 1 507 ? -9.863 14.522 -8.665 1.00 93.62 507 GLU A O 1
ATOM 4078 N N . GLN A 1 508 ? -8.511 13.432 -10.084 1.00 88.50 508 GLN A N 1
ATOM 4079 C CA . GLN A 1 508 ? -7.520 13.089 -9.062 1.00 88.50 508 GLN A CA 1
ATOM 4080 C C . GLN A 1 508 ? -6.968 14.350 -8.377 1.00 88.50 508 GLN A C 1
ATOM 4082 O O . GLN A 1 508 ? -6.563 15.300 -9.044 1.00 88.50 508 GLN A O 1
ATOM 4087 N N . GLY A 1 509 ? -6.934 14.352 -7.042 1.00 85.31 509 GLY A N 1
ATOM 4088 C CA . GLY A 1 509 ? -6.522 15.512 -6.242 1.00 85.31 509 GLY A CA 1
ATOM 4089 C C . GLY A 1 509 ? -7.627 16.551 -6.004 1.00 85.31 509 GLY A C 1
ATOM 4090 O O . GLY A 1 509 ? -7.383 17.534 -5.312 1.00 85.31 509 GLY A O 1
ATOM 4091 N N . SER A 1 510 ? -8.840 16.345 -6.534 1.00 89.31 510 SER A N 1
ATOM 4092 C CA . SER A 1 510 ? -10.006 17.189 -6.255 1.00 89.31 510 SER A CA 1
ATOM 4093 C C . SER A 1 510 ? -10.937 16.532 -5.233 1.00 89.31 510 SER A C 1
ATOM 4095 O O . SER A 1 510 ? -11.818 15.747 -5.593 1.00 89.31 510 SER A O 1
ATOM 4097 N N . ASN A 1 511 ? -10.787 16.906 -3.959 1.00 86.69 511 ASN A N 1
ATOM 4098 C CA . ASN A 1 511 ? -11.710 16.506 -2.888 1.00 86.69 511 ASN A CA 1
ATOM 4099 C C . ASN A 1 511 ? -13.162 16.893 -3.235 1.00 86.69 511 ASN A C 1
ATOM 4101 O O . ASN A 1 511 ? -14.079 16.077 -3.171 1.00 86.69 511 ASN A O 1
ATOM 4105 N N . PHE A 1 512 ? -13.363 18.120 -3.727 1.00 89.38 512 PHE A N 1
ATOM 4106 C CA . PHE A 1 512 ? -14.685 18.613 -4.114 1.00 89.38 512 PHE A CA 1
ATOM 4107 C C . PHE A 1 512 ? -15.368 17.737 -5.177 1.00 89.38 512 PHE A C 1
ATOM 4109 O O . PHE A 1 512 ? -16.567 17.467 -5.078 1.00 89.38 512 PHE A O 1
ATOM 4116 N N . ASP A 1 513 ? -14.625 17.280 -6.192 1.00 92.25 513 ASP A N 1
ATOM 4117 C CA . ASP A 1 513 ? -15.201 16.427 -7.238 1.00 92.25 513 ASP A CA 1
ATOM 4118 C C . ASP A 1 513 ? -15.535 15.033 -6.695 1.00 92.25 513 ASP A C 1
ATOM 4120 O O . ASP A 1 513 ? -16.629 14.528 -6.942 1.00 92.25 513 ASP A O 1
ATOM 4124 N N . PHE A 1 514 ? -14.659 14.446 -5.873 1.00 92.94 514 PHE A N 1
ATOM 4125 C CA . PHE A 1 514 ? -14.941 13.178 -5.196 1.00 92.94 514 PHE A CA 1
ATOM 4126 C C . PHE A 1 514 ? -16.208 13.245 -4.339 1.00 92.94 514 PHE A C 1
ATOM 4128 O O . PHE A 1 514 ? -17.120 12.438 -4.525 1.00 92.94 514 PHE A O 1
ATOM 4135 N N . VAL A 1 515 ? -16.307 14.247 -3.462 1.00 91.94 515 VAL A N 1
ATOM 4136 C CA . VAL A 1 515 ? -17.479 14.482 -2.608 1.00 91.94 515 VAL A CA 1
ATOM 4137 C C . VAL A 1 515 ? -18.738 14.668 -3.457 1.00 91.94 515 VAL A C 1
ATOM 4139 O O . VAL A 1 515 ? -19.791 14.113 -3.141 1.00 91.94 515 VAL A O 1
ATOM 4142 N N . SER A 1 516 ? -18.653 15.391 -4.576 1.00 91.75 516 SER A N 1
ATOM 4143 C CA . SER A 1 516 ? -19.765 15.548 -5.524 1.00 91.75 516 SER A CA 1
ATOM 4144 C C . SER A 1 516 ? -20.197 14.215 -6.148 1.00 91.75 516 SER A C 1
ATOM 4146 O O . SER A 1 516 ? -21.393 13.933 -6.254 1.00 91.75 516 SER A O 1
ATOM 4148 N N . VAL A 1 517 ? -19.245 13.362 -6.537 1.00 94.75 517 VAL A N 1
ATOM 4149 C CA . VAL A 1 517 ? -19.522 12.029 -7.091 1.00 94.75 517 VAL A CA 1
ATOM 4150 C C . VAL A 1 517 ? -20.132 11.095 -6.045 1.00 94.75 517 VAL A C 1
ATOM 4152 O O . VAL A 1 517 ? -21.114 10.412 -6.357 1.00 94.75 517 VAL A O 1
ATOM 4155 N N . LEU A 1 518 ? -19.606 11.096 -4.817 1.00 93.38 518 LEU A N 1
ATOM 4156 C CA . LEU A 1 518 ? -20.130 10.326 -3.689 1.00 93.38 518 LEU A CA 1
ATOM 4157 C C . LEU A 1 518 ? -21.566 10.742 -3.361 1.00 93.38 518 LEU A C 1
ATOM 4159 O O . LEU A 1 518 ? -22.454 9.897 -3.275 1.00 93.38 518 LEU A O 1
ATOM 4163 N N . ASN A 1 519 ? -21.832 12.049 -3.282 1.00 91.25 519 ASN A N 1
ATOM 4164 C CA . ASN A 1 519 ? -23.162 12.566 -2.963 1.00 91.25 519 ASN A CA 1
ATOM 4165 C C . ASN A 1 519 ? -24.231 12.227 -4.006 1.00 91.25 519 ASN A C 1
ATOM 4167 O O . ASN A 1 519 ? -25.406 12.244 -3.653 1.00 91.25 519 ASN A O 1
ATOM 4171 N N . LYS A 1 520 ? -23.859 11.901 -5.252 1.00 92.62 520 LYS A N 1
ATOM 4172 C CA . LYS A 1 520 ? -24.789 11.418 -6.292 1.00 92.62 520 LYS A CA 1
ATOM 4173 C C . LYS A 1 520 ? -25.199 9.956 -6.102 1.00 92.62 520 LYS A C 1
ATOM 4175 O O . LYS A 1 520 ? -26.156 9.514 -6.731 1.00 92.62 520 LYS A O 1
ATOM 4180 N N . GLN A 1 521 ? -24.498 9.198 -5.258 1.00 93.19 521 GLN A N 1
ATOM 4181 C CA . GLN A 1 521 ? -24.804 7.795 -4.976 1.00 93.19 521 GLN A CA 1
ATOM 4182 C C . GLN A 1 521 ? -25.838 7.681 -3.843 1.00 93.19 521 GLN A C 1
ATOM 4184 O O . GLN A 1 521 ? -25.601 7.020 -2.838 1.00 93.19 521 GLN A O 1
ATOM 4189 N N . HIS A 1 522 ? -26.981 8.366 -3.988 1.00 87.56 522 HIS A N 1
ATOM 4190 C CA . HIS A 1 522 ? -27.986 8.531 -2.927 1.00 87.56 522 HIS A CA 1
ATOM 4191 C C . HIS A 1 522 ? -28.461 7.212 -2.303 1.00 87.56 522 HIS A C 1
ATOM 4193 O O . HIS A 1 522 ? -28.720 7.170 -1.108 1.00 87.56 522 HIS A O 1
ATOM 4199 N N . GLU A 1 523 ? -28.540 6.143 -3.095 1.00 87.75 523 GLU A N 1
ATOM 4200 C CA . GLU A 1 523 ? -28.978 4.812 -2.655 1.00 87.75 523 GLU A CA 1
ATOM 4201 C C . GLU A 1 523 ? -28.005 4.120 -1.679 1.00 87.75 523 GLU A C 1
ATOM 4203 O O . GLU A 1 523 ? -28.414 3.218 -0.953 1.00 87.75 523 GLU A O 1
ATOM 4208 N N . PHE A 1 524 ? -26.747 4.572 -1.619 1.00 90.00 524 PHE A N 1
ATOM 4209 C CA . PHE A 1 524 ? -25.705 4.057 -0.718 1.00 90.00 524 PHE A CA 1
ATOM 4210 C C . PHE A 1 524 ? -25.409 5.000 0.458 1.00 90.00 524 PHE A C 1
ATOM 4212 O O . PHE A 1 524 ? -24.494 4.742 1.241 1.00 90.00 524 PHE A O 1
ATOM 4219 N N . LEU A 1 525 ? -26.165 6.096 0.580 1.00 89.38 525 LEU A N 1
ATOM 4220 C CA . LEU A 1 525 ? -26.050 7.059 1.670 1.00 89.38 525 LEU A CA 1
ATOM 4221 C C . LEU A 1 525 ? -27.166 6.842 2.693 1.00 89.38 525 LEU A C 1
ATOM 4223 O O . LEU A 1 525 ? -28.334 6.720 2.332 1.00 89.38 525 LEU A O 1
ATOM 4227 N N . PHE A 1 526 ? -26.817 6.860 3.975 1.00 86.69 526 PHE A N 1
ATOM 4228 C CA . PHE A 1 526 ? -27.769 6.768 5.086 1.00 86.69 526 PHE A CA 1
ATOM 4229 C C . PHE A 1 526 ? -27.344 7.682 6.247 1.00 86.69 526 PHE A C 1
ATOM 4231 O O . PHE A 1 526 ? -26.341 8.390 6.133 1.00 86.69 526 PHE A O 1
ATOM 4238 N N . GLY A 1 527 ? -28.129 7.752 7.323 1.00 77.44 527 GLY A N 1
ATOM 4239 C CA . GLY A 1 527 ? -27.973 8.772 8.360 1.00 77.44 527 GLY A CA 1
ATOM 4240 C C . GLY A 1 527 ? -29.171 9.701 8.478 1.00 77.44 527 GLY A C 1
ATOM 4241 O O . GLY A 1 527 ? -30.156 9.590 7.739 1.00 77.44 527 GLY A O 1
ATOM 4242 N N . ASP A 1 528 ? -29.092 10.612 9.445 1.00 57.50 528 ASP A N 1
ATOM 4243 C CA . ASP A 1 528 ? -30.233 11.399 9.886 1.00 57.50 528 ASP A CA 1
ATOM 4244 C C . ASP A 1 528 ? -30.865 12.158 8.696 1.00 57.50 528 ASP A C 1
ATOM 4246 O O . ASP A 1 528 ? -30.272 13.057 8.102 1.00 57.50 528 ASP A O 1
ATOM 4250 N N . GLY A 1 529 ? -32.065 11.732 8.282 1.00 52.47 529 GLY A N 1
ATOM 4251 C CA . GLY A 1 529 ? -32.737 12.174 7.048 1.00 52.47 529 GLY A CA 1
ATOM 4252 C C . GLY A 1 529 ? -33.172 11.065 6.076 1.00 52.47 529 GLY A C 1
ATOM 4253 O O . GLY A 1 529 ? -33.989 11.348 5.197 1.00 52.47 529 GLY A O 1
ATOM 4254 N N . GLY A 1 530 ? -32.710 9.819 6.244 1.00 41.56 530 GLY A N 1
ATOM 4255 C CA . GLY A 1 530 ? -33.035 8.692 5.352 1.00 41.56 530 GLY A CA 1
ATOM 4256 C C . GLY A 1 530 ? -34.531 8.349 5.253 1.00 41.56 530 GLY A C 1
ATOM 4257 O O . GLY A 1 530 ? -35.042 8.145 4.153 1.00 41.56 530 GLY A O 1
ATOM 4258 N N . GLU A 1 531 ? -35.273 8.383 6.367 1.00 43.53 531 GLU A N 1
ATOM 4259 C CA . GLU A 1 531 ? -36.731 8.153 6.348 1.00 43.53 531 GLU A CA 1
ATOM 4260 C C . GLU A 1 531 ? -37.531 9.302 5.716 1.00 43.53 531 GLU A C 1
ATOM 4262 O O . GLU A 1 531 ? -38.663 9.099 5.278 1.00 43.53 531 GLU A O 1
ATOM 4267 N N . ILE A 1 532 ? -36.980 10.520 5.681 1.00 44.00 532 ILE A N 1
ATOM 4268 C CA . ILE A 1 532 ? -37.704 11.685 5.158 1.00 44.00 532 ILE A CA 1
ATOM 4269 C C . ILE A 1 532 ? -37.660 11.672 3.628 1.00 44.00 532 ILE A C 1
ATOM 4271 O O . ILE A 1 532 ? -38.677 11.940 2.999 1.00 44.00 532 ILE A O 1
ATOM 4275 N N . GLN A 1 533 ? -36.534 11.295 3.010 1.00 42.38 533 GLN A N 1
ATOM 4276 C CA . GLN A 1 533 ? -36.453 11.215 1.547 1.00 42.38 533 GLN A CA 1
ATOM 4277 C C . GLN A 1 533 ? -37.111 9.965 0.959 1.00 42.38 533 GLN A C 1
ATOM 4279 O O . GLN A 1 533 ? -37.707 10.090 -0.106 1.00 42.38 533 GLN A O 1
ATOM 4284 N N . SER A 1 534 ? -37.092 8.804 1.630 1.00 41.94 534 SER A N 1
ATOM 4285 C CA . SER A 1 534 ? -37.847 7.637 1.142 1.00 41.94 534 SER A CA 1
ATOM 4286 C C . SER A 1 534 ? -39.352 7.913 1.123 1.00 41.94 534 SER A C 1
ATOM 4288 O O . SER A 1 534 ? -40.004 7.632 0.123 1.00 41.94 534 SER A O 1
ATOM 4290 N N . LYS A 1 535 ? -39.883 8.573 2.163 1.00 43.19 535 LYS A N 1
ATOM 4291 C CA . LYS A 1 535 ? -41.286 9.010 2.209 1.00 43.19 535 LYS A CA 1
ATOM 4292 C C . LYS A 1 535 ? -41.595 10.107 1.192 1.00 43.19 535 LYS A C 1
ATOM 4294 O O . LYS A 1 535 ? -42.642 10.044 0.566 1.00 43.19 535 LYS A O 1
ATOM 4299 N N . ILE A 1 536 ? -40.702 11.078 0.979 1.00 44.50 536 ILE A N 1
ATOM 4300 C CA . ILE A 1 536 ? -40.898 12.112 -0.056 1.00 44.50 536 ILE A CA 1
ATOM 4301 C C . ILE A 1 536 ? -40.895 11.491 -1.461 1.00 44.50 536 ILE A C 1
ATOM 4303 O O . ILE A 1 536 ? -41.750 11.843 -2.265 1.00 44.50 536 ILE A O 1
ATOM 4307 N N . LEU A 1 537 ? -40.015 10.526 -1.745 1.00 47.81 537 LEU A N 1
ATOM 4308 C CA . LEU A 1 537 ? -39.976 9.814 -3.028 1.00 47.81 537 LEU A CA 1
ATOM 4309 C C . LEU A 1 537 ? -41.184 8.888 -3.223 1.00 47.81 537 LEU A C 1
ATOM 4311 O O . LEU A 1 537 ? -41.759 8.873 -4.307 1.00 47.81 537 LEU A O 1
ATOM 4315 N N . GLU A 1 538 ? -41.627 8.167 -2.190 1.00 43.06 538 GLU A N 1
ATOM 4316 C CA . GLU A 1 538 ? -42.876 7.390 -2.239 1.00 43.06 538 GLU A CA 1
ATOM 4317 C C . GLU A 1 538 ? -44.090 8.292 -2.507 1.00 43.06 538 GLU A C 1
ATOM 4319 O O . GLU A 1 538 ? -44.996 7.916 -3.250 1.00 43.06 538 GLU A O 1
ATOM 4324 N N . GLN A 1 539 ? -44.084 9.509 -1.963 1.00 38.88 539 GLN A N 1
ATOM 4325 C CA . GLN A 1 539 ? -45.163 10.479 -2.118 1.00 38.88 539 GLN A CA 1
ATOM 4326 C C . GLN A 1 539 ? -45.110 11.210 -3.470 1.00 38.88 539 GLN A C 1
ATOM 4328 O O . GLN A 1 539 ? -46.153 11.480 -4.056 1.00 38.88 539 GLN A O 1
ATOM 4333 N N . GLU A 1 540 ? -43.925 11.471 -4.027 1.00 41.69 540 GLU A N 1
ATOM 4334 C CA . GLU A 1 540 ? -43.759 11.996 -5.390 1.00 41.69 540 GLU A CA 1
ATOM 4335 C C . GLU A 1 540 ? -44.123 10.955 -6.458 1.00 41.69 540 GLU A C 1
ATOM 4337 O O . GLU A 1 540 ? -44.774 11.309 -7.440 1.00 41.69 540 GLU A O 1
ATOM 4342 N N . VAL A 1 541 ? -43.803 9.673 -6.245 1.00 49.38 541 VAL A N 1
ATOM 4343 C CA . VAL A 1 541 ? -44.214 8.563 -7.127 1.00 49.38 541 VAL A CA 1
ATOM 4344 C C . VAL A 1 541 ? -45.724 8.310 -7.048 1.00 49.38 541 VAL A C 1
ATOM 4346 O O . VAL A 1 541 ? -46.353 8.076 -8.075 1.00 49.38 541 VAL A O 1
ATOM 4349 N N . GLN A 1 542 ? -46.342 8.427 -5.867 1.00 43.44 542 GLN A N 1
ATOM 4350 C CA . GLN A 1 542 ? -47.806 8.365 -5.738 1.00 43.44 542 GLN A CA 1
ATOM 4351 C C . GLN A 1 542 ? -48.529 9.574 -6.344 1.00 43.44 542 GLN A C 1
ATOM 4353 O O . GLN A 1 542 ? -49.669 9.432 -6.764 1.00 43.44 542 GLN A O 1
ATOM 4358 N N . ASN A 1 543 ? -47.888 10.744 -6.405 1.00 44.03 543 ASN A N 1
ATOM 4359 C CA . ASN A 1 543 ? -48.455 11.951 -7.019 1.00 44.03 543 ASN A CA 1
ATOM 4360 C C . ASN A 1 543 ? -48.200 12.046 -8.537 1.00 44.03 543 ASN A C 1
ATOM 4362 O O . ASN A 1 543 ? -48.663 12.994 -9.174 1.00 44.03 543 ASN A O 1
ATOM 4366 N N . SER A 1 544 ? -47.434 11.112 -9.109 1.00 40.25 544 SER A N 1
ATOM 4367 C CA . SER A 1 544 ? -47.135 11.030 -10.548 1.00 40.25 544 SER A CA 1
ATOM 4368 C C . SER A 1 544 ? -47.690 9.767 -11.231 1.00 40.25 544 SER A C 1
ATOM 4370 O O . SER A 1 544 ? -47.471 9.575 -12.430 1.00 40.25 544 SER A O 1
ATOM 4372 N N . LEU A 1 545 ? -48.465 8.967 -10.491 1.00 37.59 545 LEU A N 1
ATOM 4373 C CA . LEU A 1 545 ? -49.438 7.980 -10.980 1.00 37.59 545 LEU A CA 1
ATOM 4374 C C . LEU A 1 545 ? -50.850 8.566 -10.865 1.00 37.59 545 LEU A C 1
ATOM 4376 O O . LEU A 1 545 ? -51.692 8.206 -11.720 1.00 37.59 545 LEU A O 1
#

Organism: Vibrio cholerae (NCBI:txid666)

Secondary structure (DSSP, 8-state):
----EEEEEEE-HHHHHHHHHHTEESS-EEEEEETTS---TT-SEEEEE-GGG--TTS--EESS--EEEPPP-EEEEE-HHHHHHHHHHHHHHHHHTT----GGGS--SS--HHHHT-HHHHHHHHTT-HHHHHHHHHHTT----PPPPEE------TT--HHHHHHHHHTTGGGS-HHHHHHHHHHHHHHHHHHHHHHHHHT--SSSHHHHHHHHHHHHHHHHHHHEEEETTEEEE-HHHHHHHHHHHHHHHH---EE-HHHHHHHHHHHHHHHSPTTHHHHHHHHHHGGGEEEEEEE---S----TT-S---HHHHHSS-EEE--HHHHHHHHHH-EEE---TT--HHHHHHHHHSPEE-SHHHHHHHGGGB--HHHHHHHHHHHHHHHHHHHHHHGGGBS-B-TTSPBPTTHHHHHHHHHHH--SSS-HHHHHHB-GGG--HHHHHHHHHHHHHHHH--BS-EEEE-SS-EEGGG--EEEEETTS-HHHHHHHHHTTPEEEEE-TT-HHHHHHHHHT-GGGEESTTHHHHHHHHHHHHHT--